Protein 6FDG (pdb70)

Solvent-accessible surface area: 27108 Å² total; per-residue (Å²): 80,0,43,0,43,12,120,8,97,6,30,10,25,15,2,6,68,36,8,10,4,9,20,6,38,4,3,19,0,0,13,37,0,9,33,35,0,11,61,41,25,59,35,41,16,23,89,4,18,177,127,22,2,1,21,25,11,24,31,3,43,2,48,26,108,97,39,1,93,30,73,26,104,0,94,0,56,0,23,3,58,131,29,49,122,77,112,13,30,8,80,1,41,0,56,18,114,168,52,67,65,0,0,34,10,21,1,42,11,34,17,12,61,67,122,99,63,137,74,13,86,12,31,164,98,15,85,79,17,33,127,20,7,42,104,3,36,47,28,11,116,110,48,86,138,34,60,5,70,103,86,104,134,42,70,59,6,40,0,39,12,131,10,95,3,28,6,24,17,3,4,64,23,11,15,5,9,16,7,39,4,3,19,0,0,15,37,0,9,40,34,1,11,69,62,37,61,37,46,25,34,95,3,23,189,132,28,7,5,21,19,14,28,29,3,39,2,48,28,103,92,48,0,84,32,51,26,122,2,101,0,42,0,16,2,75,106,24,42,104,103,72,13,19,8,80,1,41,0,56,16,101,176,52,75,63,0,0,34,10,20,0,54,15,39,17,6,66,87,126,90,53,125,67,12,80,13,28,162,96,12,77,80,16,32,120,23,7,42,140,9,36,55,50,24,116,119,45,89,134,77,54,28,175,74,0,40,0,39,11,133,8,106,6,28,12,24,15,2,6,74,32,11,9,5,9,20,8,37,5,4,21,0,0,6,34,0,14,33,34,1,12,57,45,26,59,34,43,18,23,69,4,14,178,116,21,1,3,20,26,12,28,43,3,36,0,42,26,100,96,38,0,93,32,77,25,118,1,97,0,56,0,21,3,58,108,26,44,118,102,72,14,22,9,80,1,42,0,55,18,110,176,52,71,63,0,0,32,5,25,0,55,13,41,18,11,60,74,122,96,63,140,81,11,59,13,36,170,93,10,79,76,18,46,116,22,8,43,103,3,37,48,32,10,114,116,48,99,139,35,60,5,67,106,85,106,145,41,66,59,8,43,0,40,12,132,8,95,3,30,4,24,15,3,3,65,31,9,16,5,9,20,8,38,4,2,20,0,0,16,38,0,10,40,32,0,12,68,61,37,60,37,43,24,24,69,5,20,157,115,26,4,5,23,20,12,18,25,3,48,2,53,30,110,96,48,0,83,33,51,26,132,2,101,0,56,0,25,3,54,126,28,55,112,103,105,14,28,10,80,2,42,0,60,16,104,176,52,73,57,0,0,34,10,21,0,36,14,25,17,6,62,88,118,97,50,119,76,6,74,14,29,168,91,19,87,80,17,46,93,20,7,40,116,11,36,49,68,9,114,105,50,93,137,79,65,31,181

Secondary structure (DSSP, 8-state):
-EEEEEEEE--GGGB-TTSBB-GGGHHHHHHHHHHHHHHHHT--HHHHHHTTEE--EEEEEEEESS--BSS-EEEEEEEEEEE-SS-EEEEEEEE-TTS-EEEEEEEEE--EETTT--B--HHHH-HHHHHHHHHHHHHHHTT--EE-BTTB---/-EEEEEEEE--GGGB-TTSSB-GGGHHHHHHHHHHHHHHHHT--HHHHHHTTEE--EEEEEEEESS---TT-EEEEEEEEEEE-SSEEEEEEEEE-TTS-EEEEEEEEEE-EETTT--B--HHHH-HHHHHHHHHHHHHHHTT--EE--/-EEEEEEEE--GGGB-TTSBB-GGGHHHHHHHHHHHHHHHHT--HHHHHHTTEE--EEEEEEEESS--BSS-EEEEEEEEEEE-SS-EEEEEEEE-TTS-EEEEEEEEE--EETTT--B--HHHH-HHHHHHHHHHHHHHHTT--EE-BTTB---/-EEEEEEEEPPGGGB-TTSSB-GGGHHHHHHHHHHHHHHHHT--HHHHHHTTEE--EEEEEEEESS---TT-EEEEEEEEEEE-SS-EEEEEEEE-TTS-EEEEEEEEE--EETTT--B--HHHH-HHHHHHHHHHHHHHHTT--EE--

Structure (mmCIF, N/CA/C/O backbone):
data_6FDG
#
_entry.id   6FDG
#
_cell.length_a   53.607
_cell.length_b   90.783
_cell.length_c   75.378
_cell.angle_alpha   90.00
_cell.angle_beta   92.00
_cell.angle_gamma   90.00
#
_symmetry.space_group_name_H-M   'P 1 21 1'
#
loop_
_entity.id
_entity.type
_entity.pdbx_description
1 polymer '4-hydroxybenzoyl-CoA thioesterase'
2 water water
#
loop_
_atom_site.group_PDB
_atom_site.id
_atom_site.type_symbol
_atom_site.label_atom_id
_atom_site.label_alt_id
_atom_site.label_comp_id
_atom_site.label_asym_id
_atom_site.label_entity_id
_atom_site.label_seq_id
_atom_site.pdbx_PDB_ins_code
_atom_site.Cartn_x
_atom_site.Cartn_y
_atom_site.Cartn_z
_atom_site.occupancy
_atom_site.B_iso_or_equiv
_atom_site.auth_seq_id
_atom_site.auth_comp_id
_atom_site.auth_asym_id
_atom_site.auth_atom_id
_atom_site.pdbx_PDB_model_num
ATOM 1 N N . MET A 1 1 ? -2.312 -17.854 37.805 1.00 25.64 1 MET A N 1
ATOM 2 C CA . MET A 1 1 ? -2.878 -18.185 36.509 1.00 23.24 1 MET A CA 1
ATOM 3 C C . MET A 1 1 ? -1.979 -17.674 35.371 1.00 20.95 1 MET A C 1
ATOM 4 O O . MET A 1 1 ? -1.113 -16.782 35.556 1.00 21.46 1 MET A O 1
ATOM 9 N N . ILE A 1 2 ? -2.134 -18.295 34.210 1.00 19.25 2 ILE A N 1
ATOM 10 C CA . ILE A 1 2 ? -1.613 -17.854 32.962 1.00 17.76 2 ILE A CA 1
ATOM 11 C C . ILE A 1 2 ? -2.488 -16.712 32.451 1.00 17.65 2 ILE A C 1
ATOM 12 O O . ILE A 1 2 ? -3.733 -16.930 32.331 1.00 18.38 2 ILE A O 1
ATOM 17 N N . TYR A 1 3 ? -2.000 -15.554 32.187 1.00 16.35 3 TYR A N 1
ATOM 18 C CA . TYR A 1 3 ? -2.831 -14.416 31.820 1.00 15.58 3 TYR A CA 1
ATOM 19 C C . TYR A 1 3 ? -2.232 -13.544 30.821 1.00 16.37 3 TYR A C 1
ATOM 20 O O . TYR A 1 3 ? -0.981 -13.564 30.599 1.00 18.28 3 TYR A O 1
ATOM 29 N N . SER A 1 4 ? -2.985 -12.739 30.063 1.00 16.29 4 SER A N 1
ATOM 30 C CA . SER A 1 4 ? -2.546 -11.719 29.183 1.00 16.03 4 SER A CA 1
ATOM 31 C C . SER A 1 4 ? -2.913 -10.328 29.794 1.00 16.16 4 SER A C 1
ATOM 32 O O . SER A 1 4 ? -3.816 -10.226 30.624 1.00 16.95 4 SER A O 1
ATOM 35 N N . ILE A 1 5 ? -2.188 -9.292 29.321 1.00 17.08 5 ILE A N 1
ATOM 36 C CA . ILE A 1 5 ? -2.544 -7.899 29.567 1.00 18.12 5 ILE A CA 1
ATOM 37 C C . ILE A 1 5 ? -2.718 -7.205 28.301 1.00 17.39 5 ILE A C 1
ATOM 38 O O . ILE A 1 5 ? -1.851 -7.249 27.392 1.00 17.93 5 ILE A O 1
ATOM 43 N N . THR A 1 6 ? -3.908 -6.582 28.104 1.00 16.52 6 THR A N 1
ATOM 44 C CA . THR A 1 6 ? -4.216 -5.839 26.935 1.00 16.70 6 THR A CA 1
ATOM 45 C C . THR A 1 6 ? -4.438 -4.393 27.258 1.00 18.94 6 THR A C 1
ATOM 46 O O . THR A 1 6 ? -5.290 -4.067 28.124 1.00 18.78 6 THR A O 1
ATOM 50 N N . GLU A 1 7 ? -3.828 -3.472 26.538 1.00 18.13 7 GLU A N 1
ATOM 51 C CA . GLU A 1 7 ? -4.060 -2.035 26.760 1.00 20.02 7 GLU A CA 1
ATOM 52 C C . GLU A 1 7 ? -5.138 -1.580 25.771 1.00 17.67 7 GLU A C 1
ATOM 53 O O . GLU A 1 7 ? -5.080 -1.876 24.570 1.00 20.11 7 GLU A O 1
ATOM 59 N N . ILE A 1 8 ? -6.093 -0.813 26.289 1.00 16.59 8 ILE A N 1
ATOM 60 C CA . ILE A 1 8 ? -7.163 -0.232 25.524 1.00 17.81 8 ILE A CA 1
ATOM 61 C C . ILE A 1 8 ? -7.247 1.262 25.851 1.00 18.25 8 ILE A C 1
ATOM 62 O O . ILE A 1 8 ? -7.246 1.636 27.018 1.00 20.14 8 ILE A O 1
ATOM 67 N N . GLU A 1 9 ? -7.350 2.081 24.839 1.00 17.47 9 GLU A N 1
ATOM 68 C CA . GLU A 1 9 ? -7.547 3.526 25.069 1.00 18.15 9 GLU A CA 1
ATOM 69 C C . GLU A 1 9 ? -9.011 3.830 24.803 1.00 19.06 9 GLU A C 1
ATOM 70 O O . GLU A 1 9 ? -9.512 3.577 23.708 1.00 18.80 9 GLU A O 1
ATOM 76 N N . ALA A 1 10 ? -9.705 4.367 25.798 1.00 16.62 10 ALA A N 1
ATOM 77 C CA . ALA A 1 10 ? -11.091 4.694 25.673 1.00 17.40 10 ALA A CA 1
ATOM 78 C C . ALA A 1 10 ? -11.332 5.657 24.548 1.00 17.09 10 ALA A C 1
ATOM 79 O O . ALA A 1 10 ? -10.484 6.565 24.257 1.00 19.95 10 ALA A O 1
ATOM 81 N N . ARG A 1 11 ? -12.469 5.583 23.885 1.00 16.04 11 ARG A N 1
ATOM 82 C CA . ARG A 1 11 ? -12.854 6.474 22.799 1.00 16.04 11 ARG A CA 1
ATOM 83 C C . ARG A 1 11 ? -13.972 7.381 23.261 1.00 15.98 11 ARG A C 1
ATOM 84 O O . ARG A 1 11 ? -14.814 7.003 24.039 1.00 16.45 11 ARG A O 1
ATOM 92 N N . TYR A 1 12 ? -14.004 8.599 22.697 1.00 16.34 12 TYR A N 1
ATOM 93 C CA . TYR A 1 12 ? -15.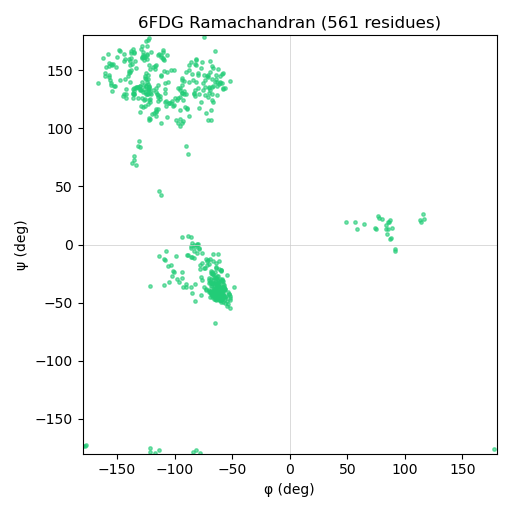101 9.512 22.998 1.00 17.59 12 TYR A CA 1
ATOM 94 C C . TYR A 1 12 ? -16.448 8.935 22.684 1.00 16.08 12 TYR A C 1
ATOM 95 O O . TYR A 1 12 ? -17.415 9.060 23.412 1.00 17.68 12 TYR A O 1
ATOM 104 N N . ALA A 1 13 ? -16.513 8.167 21.611 1.00 17.03 13 ALA A N 1
ATOM 105 C CA . ALA A 1 13 ? -17.781 7.519 21.191 1.00 16.61 13 ALA A CA 1
ATOM 106 C C . ALA A 1 13 ? -18.259 6.518 22.211 1.00 15.66 13 ALA A C 1
ATOM 107 O O . ALA A 1 13 ? -19.445 6.201 22.211 1.00 17.05 13 ALA A O 1
ATOM 109 N N . GLU A 1 14 ? -17.411 6.013 23.089 1.00 15.13 14 GLU A N 1
ATOM 110 C CA . GLU A 1 14 ? -17.808 5.042 24.111 1.00 15.76 14 GLU A CA 1
ATOM 111 C C . GLU A 1 14 ? -18.380 5.677 25.378 1.00 15.80 14 GLU A C 1
ATOM 112 O O . GLU A 1 14 ? -18.768 4.897 26.290 1.00 16.56 14 GLU A O 1
ATOM 118 N N . THR A 1 15 ? -18.473 7.014 25.406 1.00 16.22 15 THR A N 1
ATOM 119 C CA . THR A 1 15 ? -19.049 7.707 26.590 1.00 16.92 15 THR A CA 1
ATOM 120 C C . THR A 1 15 ? -20.520 7.811 26.535 1.00 20.04 15 THR A C 1
ATOM 121 O O . THR A 1 15 ? -21.112 7.718 25.438 1.00 19.39 15 THR A O 1
ATOM 125 N N . ASP A 1 16 ? -21.153 7.967 27.661 1.00 19.42 16 ASP A N 1
ATOM 126 C CA . ASP A 1 16 ? -22.527 8.347 27.730 1.00 20.64 16 ASP A CA 1
ATOM 127 C C . ASP A 1 16 ? -22.620 9.742 28.347 1.00 22.49 16 ASP A C 1
ATOM 128 O O . ASP A 1 16 ? -21.647 10.400 28.640 1.00 23.86 16 ASP A O 1
ATOM 133 N N . LYS A 1 17 ? -23.899 10.142 28.504 1.00 23.86 17 LYS A N 1
ATOM 134 C CA . LYS A 1 17 ? -24.133 11.540 28.958 1.00 23.46 17 LYS A CA 1
ATOM 135 C C . LYS A 1 17 ? -23.647 11.707 30.454 1.00 28.04 17 LYS A C 1
ATOM 136 O O . LYS A 1 17 ? -23.454 12.925 30.728 1.00 31.77 17 LYS A O 1
ATOM 142 N N . MET A 1 18 ? -23.545 10.639 31.291 1.00 28.19 18 MET A N 1
ATOM 143 C CA . MET A 1 18 ? -22.775 10.779 32.619 1.00 32.34 18 MET A CA 1
ATOM 144 C C . MET A 1 18 ? -21.200 11.126 32.440 1.00 36.72 18 MET A C 1
ATOM 145 O O . MET A 1 18 ? -20.468 11.456 33.456 1.00 34.08 18 MET A O 1
ATOM 150 N N . GLY A 1 19 ? -20.573 11.121 31.243 1.00 27.35 19 GLY A N 1
ATOM 151 C CA . GLY A 1 19 ? -19.170 11.261 30.985 1.00 26.90 19 GLY A CA 1
ATOM 152 C C . GLY A 1 19 ? -18.300 10.075 31.312 1.00 24.40 19 GLY A C 1
ATOM 153 O O . GLY A 1 19 ? -17.030 10.063 31.205 1.00 27.36 19 GLY A O 1
ATOM 154 N N . VAL A 1 20 ? -18.969 8.938 31.526 1.00 20.58 20 VAL A N 1
ATOM 155 C CA . VAL A 1 20 ? -18.280 7.692 31.854 1.00 19.39 20 VAL A CA 1
ATOM 156 C C . VAL A 1 20 ? -18.439 6.753 30.585 1.00 18.46 20 VAL A C 1
ATOM 157 O O . VAL A 1 20 ? -19.264 7.004 29.749 1.00 18.80 20 VAL A O 1
ATOM 161 N N . ILE A 1 21 ? -17.644 5.738 30.589 1.00 16.67 21 ILE A N 1
ATOM 162 C CA . ILE A 1 21 ? -17.773 4.667 29.600 1.00 16.98 21 ILE A CA 1
ATOM 163 C C . ILE A 1 21 ? -19.089 3.949 29.842 1.00 15.80 21 ILE A C 1
ATOM 164 O O . ILE A 1 21 ? -19.346 3.443 30.885 1.00 16.07 21 ILE A O 1
ATOM 169 N N . TYR A 1 22 ? -19.956 3.920 28.782 1.00 15.31 22 TYR A N 1
ATOM 170 C CA . TYR A 1 22 ? -21.278 3.274 28.873 1.00 14.75 22 TYR A CA 1
ATOM 171 C C . TYR A 1 22 ? -21.117 1.839 29.285 1.00 15.17 22 TYR A C 1
ATOM 172 O O . TYR A 1 22 ? -20.274 1.113 28.705 1.00 14.97 22 TYR A O 1
ATOM 181 N N . HIS A 1 23 ? -21.914 1.344 30.221 1.00 14.45 23 HIS A N 1
ATOM 182 C CA . HIS A 1 23 ? -21.725 0.056 30.813 1.00 15.68 23 HIS A CA 1
ATOM 183 C C . HIS A 1 23 ? -21.845 -1.055 29.749 1.00 15.36 23 HIS A C 1
ATOM 184 O O . HIS A 1 23 ? -21.208 -2.102 29.866 1.00 16.28 23 HIS A O 1
ATOM 191 N N . GLY A 1 24 ? -22.656 -0.840 28.720 1.00 14.54 24 GLY A N 1
ATOM 192 C CA . GLY A 1 24 ? -22.793 -1.842 27.644 1.00 15.24 24 GLY A CA 1
ATOM 193 C C . GLY A 1 24 ? -21.599 -1.985 26.796 1.00 16.67 24 GLY A C 1
ATOM 194 O O . GLY A 1 24 ? -21.571 -2.988 26.024 1.00 18.28 24 GLY A O 1
ATOM 195 N N . ASN A 1 25 ? -20.610 -1.135 26.821 1.00 14.22 25 ASN A N 1
ATOM 196 C CA . ASN A 1 25 ? -19.413 -1.199 25.966 1.00 14.79 25 ASN A CA 1
ATOM 197 C C . ASN A 1 25 ? -18.369 -2.081 26.545 1.00 15.69 25 ASN A C 1
ATOM 198 O O . ASN A 1 25 ? -17.408 -2.466 25.828 1.00 17.10 25 ASN A O 1
ATOM 203 N N . TYR A 1 26 ? -18.500 -2.512 27.784 1.00 14.79 26 TYR A N 1
ATOM 204 C CA . TYR A 1 26 ? -17.435 -3.303 28.382 1.00 15.85 26 TYR A CA 1
ATOM 205 C C . TYR A 1 26 ? -17.351 -4.672 27.757 1.00 15.03 26 TYR A C 1
ATOM 206 O O . TYR A 1 26 ? -16.257 -5.226 27.684 1.00 16.49 26 TYR A O 1
ATOM 215 N N . ALA A 1 27 ? -18.452 -5.240 27.252 1.00 14.84 27 ALA A N 1
ATOM 216 C CA . ALA A 1 27 ? -18.351 -6.504 26.536 1.00 15.50 27 ALA A CA 1
ATOM 217 C C . ALA A 1 27 ? -17.410 -6.406 25.359 1.00 15.50 27 ALA A C 1
ATOM 218 O O . ALA A 1 27 ? -16.671 -7.390 25.098 1.00 15.08 27 ALA A O 1
ATOM 220 N N . THR A 1 28 ? -17.383 -5.278 24.653 1.00 14.93 28 THR A N 1
ATOM 221 C CA . THR A 1 28 ? -16.465 -5.102 23.543 1.00 14.70 28 THR A CA 1
ATOM 222 C C . THR A 1 28 ? -15.031 -5.110 24.019 1.00 14.70 28 THR A C 1
ATOM 223 O O . THR A 1 28 ? -14.149 -5.704 23.361 1.00 15.89 28 THR A O 1
ATOM 227 N N . TRP A 1 29 ? -14.769 -4.486 25.154 1.00 14.50 29 TRP A N 1
ATOM 228 C CA . TRP A 1 29 ? -13.409 -4.497 25.686 1.00 15.17 29 TRP A CA 1
ATOM 229 C C . TRP A 1 29 ? -13.007 -5.883 26.150 1.00 14.55 29 TRP A C 1
ATOM 230 O O . TRP A 1 29 ? -11.855 -6.284 25.883 1.00 15.51 29 TRP A O 1
ATOM 241 N N . PHE A 1 30 ? -13.928 -6.667 26.714 1.00 14.12 30 PHE A N 1
ATOM 242 C CA . PHE A 1 30 ? -13.611 -8.078 27.060 1.00 15.23 30 PHE A CA 1
ATOM 243 C C . PHE A 1 30 ? -13.308 -8.821 25.782 1.00 15.17 30 PHE A C 1
ATOM 244 O O . PHE A 1 30 ? -12.398 -9.684 25.805 1.00 15.38 30 PHE A O 1
ATOM 252 N N . GLU A 1 31 ? -14.025 -8.581 24.669 1.00 13.69 31 GLU A N 1
ATOM 253 C CA A GLU A 1 31 ? -13.731 -9.251 23.402 0.45 14.12 31 GLU A CA 1
ATOM 254 C CA B GLU A 1 31 ? -13.714 -9.252 23.406 0.55 14.39 31 GLU A CA 1
ATOM 255 C C . GLU A 1 31 ? -12.335 -8.924 22.923 1.00 14.78 31 GLU A C 1
ATOM 256 O O . GLU A 1 31 ? -11.582 -9.838 22.504 1.00 15.56 31 GLU A O 1
ATOM 267 N N . VAL A 1 32 ? -11.969 -7.643 22.914 1.00 14.47 32 VAL A N 1
ATOM 268 C CA . VAL A 1 32 ? -10.644 -7.243 22.489 1.00 14.45 32 VAL A CA 1
ATOM 269 C C . VAL A 1 32 ? -9.590 -7.972 23.337 1.00 14.71 32 VAL A C 1
ATOM 270 O O . VAL A 1 32 ? -8.607 -8.513 22.814 1.00 15.79 32 VAL A O 1
ATOM 274 N N . ALA A 1 33 ? -9.770 -8.023 24.606 1.00 14.76 33 ALA A N 1
ATOM 275 C CA . ALA A 1 33 ? -8.846 -8.696 25.522 1.00 16.06 33 ALA A CA 1
ATOM 276 C C . ALA A 1 33 ? -8.771 -10.161 25.307 1.00 14.84 33 ALA A C 1
ATOM 277 O O . ALA A 1 33 ? -7.648 -10.733 25.271 1.00 16.38 33 ALA A O 1
ATOM 279 N N . ARG A 1 34 ? -9.913 -10.805 25.146 1.00 15.71 34 ARG A N 1
ATOM 280 C CA . ARG A 1 34 ? -9.948 -12.227 24.947 1.00 15.48 34 ARG A CA 1
ATOM 281 C C . ARG A 1 34 ? -9.265 -12.640 23.606 1.00 14.99 34 ARG A C 1
ATOM 282 O O . ARG A 1 34 ? -8.491 -13.598 23.558 1.00 15.83 34 ARG A O 1
ATOM 290 N N . LEU A 1 35 ? -9.479 -11.857 22.566 1.00 15.29 35 LEU A N 1
ATOM 291 C CA . LEU A 1 35 ? -8.853 -12.133 21.270 1.00 16.21 35 LEU A CA 1
ATOM 292 C C . LEU A 1 35 ? -7.339 -11.877 21.410 1.00 16.55 35 LEU A C 1
ATOM 293 O O . LEU A 1 35 ? -6.567 -12.586 20.664 1.00 18.71 35 LEU A O 1
ATOM 298 N N . ASP A 1 36 ? -6.910 -10.930 22.237 1.00 16.36 36 ASP A N 1
ATOM 299 C CA . ASP A 1 36 ? -5.477 -10.694 22.443 1.00 17.01 36 ASP A CA 1
ATOM 300 C C . ASP A 1 36 ? -4.926 -11.881 23.193 1.00 16.32 36 ASP A C 1
ATOM 301 O O . ASP A 1 36 ? -3.781 -12.345 22.910 1.00 18.23 36 ASP A O 1
ATOM 306 N N . TYR A 1 37 ? -5.588 -12.456 24.203 1.00 16.05 37 TYR A N 1
ATOM 307 C CA . TYR A 1 37 ? -5.165 -13.666 24.931 1.00 16.07 37 TYR A CA 1
ATOM 308 C C . TYR A 1 37 ? -4.934 -14.762 23.899 1.00 16.65 37 TYR A C 1
ATOM 309 O O . TYR A 1 37 ? -3.898 -15.459 23.899 1.00 18.02 37 TYR A O 1
ATOM 318 N N . ILE A 1 38 ? -5.913 -15.030 23.048 1.00 16.59 38 ILE A N 1
ATOM 319 C CA . ILE A 1 38 ? -5.801 -16.122 22.109 1.00 17.25 38 ILE A CA 1
ATOM 320 C C . ILE A 1 38 ? -4.601 -15.864 21.196 1.00 18.20 38 ILE A C 1
ATOM 321 O O . ILE A 1 38 ? -3.883 -16.895 20.874 1.00 19.01 38 ILE A O 1
ATOM 326 N N A SER A 1 39 ? -4.450 -14.702 20.681 0.68 17.49 39 SER A N 1
ATOM 327 N N B SER A 1 39 ? -4.491 -14.647 20.667 0.32 18.22 39 SER A N 1
ATOM 328 C CA A SER A 1 39 ? -3.272 -14.453 19.839 0.68 18.49 39 SER A CA 1
ATOM 329 C CA B SER A 1 39 ? -3.353 -14.229 19.820 0.32 18.82 39 SER A CA 1
ATOM 330 C C A SER A 1 39 ? -1.966 -14.730 20.558 0.68 19.95 39 SER A C 1
ATOM 331 C C B SER A 1 39 ? -1.987 -14.493 20.434 0.32 19.03 39 SER A C 1
ATOM 332 O O A SER A 1 39 ? -0.995 -15.369 20.105 0.68 19.01 39 SER A O 1
ATOM 333 O O B SER A 1 39 ? -1.063 -14.906 19.679 0.32 17.53 39 SER A O 1
ATOM 338 N N . LYS A 1 40 ? -1.848 -14.233 21.760 1.00 18.34 40 LYS A N 1
ATOM 339 C CA . LYS A 1 40 ? -0.614 -14.432 22.559 1.00 17.73 40 LYS A CA 1
ATOM 340 C C . LYS A 1 40 ? -0.386 -15.838 22.857 1.00 20.38 40 LYS A C 1
ATOM 341 O O . LYS A 1 40 ? 0.824 -16.283 22.993 1.00 23.21 40 LYS A O 1
ATOM 347 N N . LEU A 1 41 ? -1.349 -16.701 22.981 1.00 19.52 41 LEU A N 1
ATOM 348 C CA . LEU A 1 41 ? -1.195 -18.100 23.250 1.00 20.39 41 LEU A CA 1
ATOM 349 C C . LEU A 1 41 ? -0.742 -18.766 21.956 1.00 21.05 41 LEU A C 1
ATOM 350 O O . LEU A 1 41 ? -0.203 -19.882 22.115 1.00 26.20 41 LEU A O 1
ATOM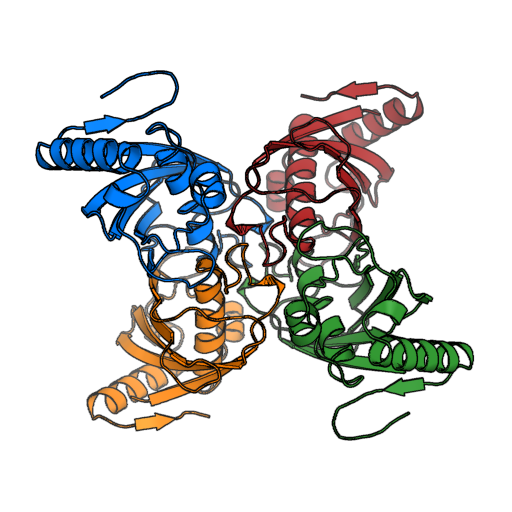 355 N N . GLY A 1 42 ? -0.855 -18.156 20.803 1.00 20.80 42 GLY A N 1
ATOM 356 C CA . GLY A 1 42 ? -0.354 -18.643 19.510 1.00 21.82 42 GLY A CA 1
ATOM 357 C C . GLY A 1 42 ? -1.427 -18.905 18.524 1.00 23.33 42 GLY A C 1
ATOM 358 O O . GLY A 1 42 ? -1.121 -19.594 17.506 1.00 27.64 42 GLY A O 1
ATOM 359 N N . PHE A 1 43 ? -2.622 -18.350 18.600 1.00 22.49 43 PHE A N 1
ATOM 360 C CA . PHE A 1 43 ? -3.724 -18.761 17.705 1.00 21.27 43 PHE A CA 1
ATOM 361 C C . PHE A 1 43 ? -4.477 -17.587 17.139 1.00 23.04 43 PHE A C 1
ATOM 362 O O . PHE A 1 43 ? -4.399 -16.462 17.584 1.00 27.88 43 PHE A O 1
ATOM 370 N N . SER A 1 44 ? -5.278 -17.768 16.133 1.00 26.66 44 SER A N 1
ATOM 371 C CA . SER A 1 44 ? -5.957 -16.703 15.474 1.00 32.37 44 SER A CA 1
ATOM 372 C C . SER A 1 44 ? -7.412 -17.068 15.410 1.00 25.96 44 SER A C 1
ATOM 373 O O . SER A 1 44 ? -7.803 -18.052 14.763 1.00 26.48 44 SER A O 1
ATOM 376 N N . TYR A 1 45 ? -8.274 -16.253 16.019 1.00 24.96 45 TYR A N 1
ATOM 377 C CA . TYR A 1 45 ? -9.655 -16.464 15.866 1.00 24.81 45 TYR A CA 1
ATOM 378 C C . TYR A 1 45 ? -10.144 -16.329 14.417 1.00 21.96 45 TYR A C 1
ATOM 379 O O . TYR A 1 45 ? -10.996 -17.058 13.927 1.00 21.99 45 TYR A O 1
ATOM 388 N N . ALA A 1 46 ? -9.541 -15.395 13.643 1.00 23.11 46 ALA A N 1
ATOM 389 C CA . ALA A 1 46 ? -9.977 -15.311 12.230 1.00 24.09 46 ALA A CA 1
ATOM 390 C C . ALA A 1 46 ? -9.678 -16.645 11.485 1.00 23.85 46 ALA A C 1
ATOM 391 O O . ALA A 1 46 ? -10.442 -17.017 10.598 1.00 24.88 46 ALA A O 1
ATOM 393 N N . ASP A 1 47 ? -8.595 -17.328 11.859 1.00 23.37 47 ASP A N 1
ATOM 394 C CA . ASP A 1 47 ? -8.310 -18.676 11.270 1.00 25.01 47 ASP A CA 1
ATOM 395 C C . ASP A 1 47 ? -9.306 -19.721 11.678 1.00 26.50 47 ASP A C 1
ATOM 396 O O . ASP A 1 47 ? -9.729 -20.518 10.832 1.00 28.01 47 ASP A O 1
ATOM 401 N N . MET A 1 48 ? -9.878 -19.684 12.880 1.00 25.15 48 MET A N 1
ATOM 402 C CA . MET A 1 48 ? -10.965 -20.536 13.262 1.00 21.30 48 MET A CA 1
ATOM 403 C C . MET A 1 48 ? -12.194 -20.286 12.407 1.00 22.36 48 MET A C 1
ATOM 404 O O . MET A 1 48 ? -12.886 -21.207 11.882 1.00 22.44 48 MET A O 1
ATOM 409 N N . GLU A 1 49 ? -12.525 -19.008 12.127 1.00 21.86 49 GLU A N 1
ATOM 410 C CA . GLU A 1 49 ? -13.696 -18.670 11.338 1.00 21.98 49 GLU A CA 1
ATOM 411 C C . GLU A 1 49 ? -13.523 -19.109 9.860 1.00 22.38 49 GLU A C 1
ATOM 412 O O . GLU A 1 49 ? -14.497 -19.482 9.236 1.00 25.69 49 GLU A O 1
ATOM 418 N N . LYS A 1 50 ? -12.277 -19.119 9.416 1.00 25.00 50 LYS A N 1
ATOM 419 C CA . LYS A 1 50 ? -12.006 -19.581 8.026 1.00 27.97 50 LYS A CA 1
ATOM 420 C C . LYS A 1 50 ? -12.344 -21.016 7.866 1.00 30.54 50 LYS A C 1
ATOM 421 O O . LYS A 1 50 ? -12.653 -21.445 6.752 1.00 30.79 50 LYS A O 1
ATOM 427 N N . GLN A 1 51 ? -12.354 -21.811 8.930 1.00 28.01 51 GLN A N 1
ATOM 428 C CA . GLN A 1 51 ? -12.766 -23.226 8.917 1.00 26.92 51 GLN A CA 1
ATOM 429 C C . GLN A 1 51 ? -14.275 -23.415 9.084 1.00 28.41 51 GLN A C 1
ATOM 430 O O . GLN A 1 51 ? -14.758 -24.520 9.252 1.00 28.91 51 GLN A O 1
ATOM 436 N N . GLY A 1 52 ? -15.085 -22.347 9.098 1.00 23.80 52 GLY A N 1
ATOM 437 C CA . GLY A 1 52 ? -16.477 -22.468 9.278 1.00 24.78 52 GLY A CA 1
ATOM 438 C C . GLY A 1 52 ? -16.990 -22.714 10.704 1.00 21.52 52 GLY A C 1
ATOM 439 O O . GLY A 1 52 ? -18.034 -23.177 10.899 1.00 23.16 52 GLY A O 1
ATOM 440 N N . ILE A 1 53 ? -16.136 -22.308 11.664 1.00 22.35 53 ILE A N 1
ATOM 441 C CA . ILE A 1 53 ? -16.475 -22.446 13.085 1.00 21.60 53 ILE A CA 1
ATOM 442 C C . ILE A 1 53 ? -16.508 -21.037 13.705 1.00 20.86 53 ILE A C 1
ATOM 443 O O . ILE A 1 53 ? -15.660 -20.280 13.425 1.00 22.60 53 ILE A O 1
ATOM 448 N N A ILE A 1 54 ? -17.566 -20.790 14.480 0.50 19.14 54 ILE A N 1
ATOM 449 N N B ILE A 1 54 ? -17.453 -20.849 14.596 0.50 19.62 54 ILE A N 1
ATOM 450 C CA A ILE A 1 54 ? -17.701 -19.498 15.232 0.50 19.94 54 ILE A CA 1
ATOM 451 C CA B ILE A 1 54 ? -17.577 -19.543 15.251 0.50 20.33 54 ILE A CA 1
ATOM 452 C C A ILE A 1 54 ? -17.748 -19.847 16.684 0.50 18.44 54 ILE A C 1
ATOM 453 C C B ILE A 1 54 ? -17.597 -19.877 16.730 0.50 18.48 54 ILE A C 1
ATOM 454 O O A ILE A 1 54 ? -18.297 -20.848 17.104 0.50 16.90 54 ILE A O 1
ATOM 455 O O B ILE A 1 54 ? -17.800 -20.956 17.249 0.50 16.85 54 ILE A O 1
ATOM 464 N N . SER A 1 55 ? -17.329 -18.814 17.495 1.00 19.31 55 SER A N 1
ATOM 465 C CA . SER A 1 55 ? -17.308 -18.911 18.941 1.00 21.47 55 SER A CA 1
ATOM 466 C C . SER A 1 55 ? -18.131 -17.769 19.619 1.00 21.61 55 SER A C 1
ATOM 467 O O . SER A 1 55 ? -17.483 -16.736 19.959 1.00 23.40 55 SER A O 1
ATOM 470 N N . PRO A 1 56 ? -19.360 -18.006 19.823 1.00 19.61 56 PRO A N 1
ATOM 471 C CA . PRO A 1 56 ? -20.144 -16.974 20.507 1.00 21.81 56 PRO A CA 1
ATOM 472 C C . PRO A 1 56 ? -20.114 -17.060 21.981 1.00 19.43 56 PRO A C 1
ATOM 473 O O . PRO A 1 56 ? -19.922 -18.111 22.617 1.00 18.40 56 PRO A O 1
ATOM 477 N N . VAL A 1 57 ? -20.334 -15.879 22.571 1.00 19.79 57 VAL A N 1
ATOM 478 C CA . VAL A 1 57 ? -20.595 -15.758 24.076 1.00 17.99 57 VAL A CA 1
ATOM 479 C C . VAL A 1 57 ? -21.894 -16.290 24.450 1.00 17.37 57 VAL A C 1
ATOM 480 O O . VAL A 1 57 ? -22.912 -15.832 23.859 1.00 20.52 57 VAL A O 1
ATOM 484 N N . THR A 1 58 ? -22.012 -17.139 25.435 1.00 16.80 58 THR A N 1
ATOM 485 C CA . THR A 1 58 ? -23.191 -17.697 25.970 1.00 17.66 58 THR A CA 1
ATOM 486 C C . THR A 1 58 ? -23.564 -17.206 27.346 1.00 17.68 58 THR A C 1
ATOM 487 O O . THR A 1 58 ? -24.720 -17.380 27.799 1.00 17.15 58 THR A O 1
ATOM 491 N N . ASP A 1 59 ? -22.640 -16.509 28.041 1.00 15.97 59 ASP A N 1
ATOM 492 C CA . ASP A 1 59 ? -22.938 -15.924 29.361 1.00 15.02 59 ASP A CA 1
ATOM 493 C C . ASP A 1 59 ? -22.015 -14.798 29.534 1.00 15.46 59 ASP A C 1
ATOM 494 O O . ASP A 1 59 ? -20.782 -14.903 29.253 1.00 16.41 59 ASP A O 1
ATOM 499 N N . LEU A 1 60 ? -22.464 -13.665 30.033 1.00 14.89 60 LEU A N 1
ATOM 500 C CA . LEU A 1 60 ? -21.694 -12.429 30.239 1.00 14.90 60 LEU A CA 1
ATOM 501 C C . LEU A 1 60 ? -21.925 -11.973 31.673 1.00 15.55 60 LEU A C 1
ATOM 502 O O . LEU A 1 60 ? -23.138 -11.873 32.077 1.00 16.09 60 LEU A O 1
ATOM 507 N N . ASN A 1 61 ? -20.891 -11.620 32.427 1.00 15.55 61 ASN A N 1
ATOM 508 C CA . ASN A 1 61 ? -21.017 -10.989 33.737 1.00 14.10 61 ASN A CA 1
ATOM 509 C C . ASN A 1 61 ? -20.051 -9.888 33.799 1.00 15.56 61 ASN A C 1
ATOM 510 O O . ASN A 1 61 ? -18.895 -9.998 33.417 1.00 16.26 61 ASN A O 1
ATOM 515 N N . VAL A 1 62 ? -20.495 -8.704 34.281 1.00 14.95 62 VAL A N 1
ATOM 516 C CA . VAL A 1 62 ? -19.619 -7.539 34.483 1.00 15.16 62 VAL A CA 1
ATOM 517 C C . VAL A 1 62 ? -19.942 -6.941 35.852 1.00 17.25 62 VAL A C 1
ATOM 518 O O . VAL A 1 62 ? -21.131 -6.719 36.150 1.00 17.70 62 VAL A O 1
ATOM 522 N N A ASN A 1 63 ? -18.953 -6.751 36.713 0.50 15.71 63 ASN A N 1
ATOM 523 N N B ASN A 1 63 ? -18.914 -6.734 36.700 0.50 17.42 63 ASN A N 1
ATOM 524 C CA A ASN A 1 63 ? -19.170 -6.068 37.993 0.50 15.18 63 ASN A CA 1
ATOM 525 C CA B ASN A 1 63 ? -18.995 -6.219 38.113 0.50 17.70 63 ASN A CA 1
ATOM 526 C C A ASN A 1 63 ? -18.346 -4.864 38.038 0.50 15.58 63 ASN A C 1
ATOM 527 C C B ASN A 1 63 ? -18.286 -4.832 38.024 0.50 17.10 63 ASN A C 1
ATOM 528 O O A ASN A 1 63 ? -17.094 -4.961 37.986 0.50 15.94 63 ASN A O 1
ATOM 529 O O B ASN A 1 63 ? -17.053 -4.711 37.734 0.50 16.30 63 ASN A O 1
ATOM 538 N N . TYR A 1 64 ? -19.022 -3.734 38.142 1.00 17.61 64 TYR A N 1
ATOM 539 C CA . TYR A 1 64 ? -18.431 -2.417 37.959 1.00 17.25 64 TYR A CA 1
ATOM 540 C C . TYR A 1 64 ? -18.012 -1.870 39.379 1.00 19.45 64 TYR A C 1
ATOM 541 O O . TYR A 1 64 ? -18.885 -1.523 40.155 1.00 24.06 64 TYR A O 1
ATOM 550 N N . LYS A 1 65 ? -16.746 -1.757 39.645 1.00 20.34 65 LYS A N 1
ATOM 551 C CA . LYS A 1 65 ? -16.286 -1.252 40.970 1.00 20.14 65 LYS A CA 1
ATOM 552 C C . LYS A 1 65 ? -16.088 0.162 40.937 1.00 20.66 65 LYS A C 1
ATOM 553 O O . LYS A 1 65 ? -16.342 0.815 42.031 1.00 25.09 65 LYS A O 1
ATOM 559 N N . LYS A 1 66 ? -15.611 0.773 39.891 1.00 19.91 66 LYS A N 1
ATOM 560 C CA . LYS A 1 66 ? -15.359 2.190 39.730 1.00 22.30 66 LYS A CA 1
ATOM 561 C C . LYS A 1 66 ? -15.793 2.589 38.367 1.00 23.99 66 LYS A C 1
ATOM 562 O O . LYS A 1 66 ? -15.468 1.880 37.383 1.00 24.74 66 LYS A O 1
ATOM 568 N N . SER A 1 67 ? -16.405 3.733 38.173 1.00 24.01 67 SER A N 1
ATOM 569 C CA . SER A 1 67 ? -16.590 4.321 36.855 1.00 23.50 67 SER A CA 1
ATOM 570 C C . SER A 1 67 ? -15.306 4.570 36.119 1.00 24.17 67 SER A C 1
ATOM 571 O O . SER A 1 67 ? -14.214 4.879 36.793 1.00 26.36 67 SER A O 1
ATOM 574 N N . ILE A 1 68 ? -15.240 4.465 34.824 1.00 22.47 68 ILE A N 1
ATOM 575 C CA . ILE A 1 68 ? -14.114 4.847 33.974 1.00 21.38 68 ILE A CA 1
ATOM 576 C C . ILE A 1 68 ? -14.514 6.118 33.251 1.00 24.34 68 ILE A C 1
ATOM 577 O O . ILE A 1 68 ? -15.515 6.152 32.464 1.00 19.90 68 ILE A O 1
ATOM 582 N N . PHE A 1 69 ? -13.854 7.255 33.657 1.00 27.06 69 PHE A N 1
ATOM 583 C CA . PHE A 1 69 ? -14.131 8.558 33.042 1.00 26.34 69 PHE A CA 1
ATOM 584 C C . PHE A 1 69 ? -13.209 8.726 31.878 1.00 26.90 69 PHE A C 1
ATOM 585 O O . PHE A 1 69 ? -12.007 8.492 31.932 1.00 26.01 69 PHE A O 1
ATOM 593 N N . TYR A 1 70 ? -13.746 9.076 30.719 1.00 31.14 70 TYR A N 1
ATOM 594 C CA . TYR A 1 70 ? -13.000 9.357 29.535 1.00 25.28 70 TYR A CA 1
ATOM 595 C C . TYR A 1 70 ? -12.200 10.818 29.712 1.00 24.16 70 TYR A C 1
ATOM 596 O O . TYR A 1 70 ? -12.780 11.711 30.318 1.00 31.04 70 TYR A O 1
ATOM 605 N N . PRO A 1 71 ? -11.044 10.935 29.165 1.00 23.18 71 PRO A N 1
ATOM 606 C CA . PRO A 1 71 ? -10.182 9.997 28.515 1.00 23.27 71 PRO A CA 1
ATOM 607 C C . PRO A 1 71 ? -9.571 8.958 29.533 1.00 25.03 71 PRO A C 1
ATOM 608 O O . PRO A 1 71 ? -9.424 9.271 30.755 1.00 25.82 71 PRO A O 1
ATOM 612 N N . GLU A 1 72 ? -9.128 7.795 29.073 1.00 20.79 72 GLU A N 1
ATOM 613 C CA . GLU A 1 72 ? -8.438 6.836 29.948 1.00 21.49 72 GLU A CA 1
ATOM 614 C C . GLU A 1 72 ? -7.770 5.785 29.168 1.00 21.65 72 GLU A C 1
ATOM 615 O O . GLU A 1 72 ? -8.401 5.184 28.242 1.00 20.65 72 GLU A O 1
ATOM 621 N N . LYS A 1 73 ? -6.555 5.383 29.537 1.00 21.13 73 LYS A N 1
ATOM 622 C CA . LYS A 1 73 ? -5.872 4.183 29.044 1.00 19.24 73 LYS A CA 1
ATOM 623 C C . LYS A 1 73 ? -6.000 3.144 30.098 1.00 20.57 73 LYS A C 1
ATOM 624 O O . LYS A 1 73 ? -5.674 3.333 31.320 1.00 22.57 73 LYS A O 1
ATOM 630 N N . VAL A 1 74 ? -6.629 2.024 29.819 1.00 18.42 74 VAL A N 1
ATOM 631 C CA . VAL A 1 74 ? -6.827 0.934 30.770 1.00 18.86 74 VAL A CA 1
ATOM 632 C C . VAL A 1 74 ? -6.036 -0.317 30.419 1.00 16.87 74 VAL A C 1
ATOM 633 O O . VAL A 1 74 ? -5.591 -0.467 29.253 1.00 18.85 74 VAL A O 1
ATOM 637 N N . LYS A 1 75 ? -5.853 -1.208 31.399 1.00 17.12 75 LYS A N 1
ATOM 638 C CA . LYS A 1 75 ? -5.213 -2.476 31.150 1.00 17.79 75 LYS A CA 1
ATOM 639 C C . LYS A 1 75 ? -6.163 -3.538 31.570 1.00 19.54 75 LYS A C 1
ATOM 640 O O . LYS A 1 75 ? -6.799 -3.501 32.616 1.00 18.99 75 LYS A O 1
ATOM 646 N N . VAL A 1 76 ? -6.386 -4.514 30.670 1.00 17.41 76 VAL A N 1
ATOM 647 C CA . VAL A 1 76 ? -7.310 -5.633 30.877 1.00 17.14 76 VAL A CA 1
ATOM 648 C C . VAL A 1 76 ? -6.522 -6.908 31.094 1.00 16.41 76 VAL A C 1
ATOM 649 O O . VAL A 1 76 ? -5.750 -7.245 30.196 1.00 17.79 76 VAL A O 1
ATOM 653 N N . LYS A 1 77 ? -6.652 -7.546 32.209 1.00 16.54 77 LYS A N 1
ATOM 654 C CA . LYS A 1 77 ? -6.010 -8.822 32.568 1.00 16.45 77 LYS A CA 1
ATOM 655 C C . LYS A 1 77 ? -7.036 -9.896 32.239 1.00 16.80 77 LYS A C 1
ATOM 656 O O . LYS A 1 77 ? -8.157 -9.846 32.758 1.00 17.59 77 LYS A O 1
ATOM 662 N N . THR A 1 78 ? -6.664 -10.906 31.445 1.00 15.94 78 THR A N 1
ATOM 663 C CA . THR A 1 78 ? -7.508 -12.015 30.983 1.00 16.85 78 THR A CA 1
ATOM 664 C C . THR A 1 78 ? -6.941 -13.328 31.306 1.00 16.26 78 THR A C 1
ATOM 665 O O . THR A 1 78 ? -5.729 -13.503 31.035 1.00 17.44 78 THR A O 1
ATOM 669 N N . TRP A 1 79 ? -7.725 -14.245 31.765 1.00 15.61 79 TRP A N 1
ATOM 670 C CA . TRP A 1 79 ? -7.251 -15.650 31.952 1.00 15.66 79 TRP A CA 1
ATOM 671 C C . TRP A 1 79 ? -8.429 -16.580 31.768 1.00 17.60 79 TRP A C 1
ATOM 672 O O . TRP A 1 79 ? -9.611 -16.155 31.662 1.00 16.34 79 TRP A O 1
ATOM 683 N N . VAL A 1 80 ? -8.159 -17.852 31.513 1.00 15.99 80 VAL A N 1
ATOM 684 C CA . VAL A 1 80 ? -9.175 -18.888 31.354 1.00 16.43 80 VAL A CA 1
ATOM 685 C C . VAL A 1 80 ? -9.403 -19.541 32.700 1.00 17.02 80 VAL A C 1
ATOM 686 O O . VAL A 1 80 ? -8.549 -20.317 33.212 1.00 19.23 80 VAL A O 1
ATOM 690 N N . GLU A 1 81 ? -10.516 -19.270 33.370 1.00 17.77 81 GLU A N 1
ATOM 691 C CA . GLU A 1 81 ? -10.840 -19.851 34.670 1.00 18.91 81 GLU A CA 1
ATOM 692 C C . GLU A 1 81 ? -11.159 -21.288 34.537 1.00 20.08 81 GLU A C 1
ATOM 693 O O . GLU A 1 81 ? -10.831 -22.096 35.425 1.00 22.31 81 GLU A O 1
ATOM 699 N N . LYS A 1 82 ? -11.873 -21.672 33.471 1.00 18.46 82 LYS A N 1
ATOM 700 C CA . LYS A 1 82 ? -12.278 -23.072 33.286 1.00 20.27 82 LYS A CA 1
ATOM 701 C C . LYS A 1 82 ? -12.231 -23.404 31.792 1.00 19.20 82 LYS A C 1
ATOM 702 O O . LYS A 1 82 ? -12.839 -22.688 30.977 1.00 19.90 82 LYS A O 1
ATOM 708 N N . TYR A 1 83 ? -11.570 -24.489 31.407 1.00 20.87 83 TYR A N 1
ATOM 709 C CA . TYR A 1 83 ? -11.569 -24.986 30.060 1.00 18.46 83 TYR A CA 1
ATOM 710 C C . TYR A 1 83 ? -12.139 -26.339 29.998 1.00 19.44 83 TYR A C 1
ATOM 711 O O . TYR A 1 83 ? -11.733 -27.236 30.811 1.00 21.15 83 TYR A O 1
ATOM 720 N N . SER A 1 84 ? -13.041 -26.630 29.088 1.00 18.96 84 SER A N 1
ATOM 721 C CA . SER A 1 84 ? -13.431 -27.973 28.711 1.00 20.45 84 SER A CA 1
ATOM 722 C C . SER A 1 84 ? -13.544 -27.939 27.184 1.00 19.28 84 SER A C 1
ATOM 723 O O . SER A 1 84 ? -13.554 -26.898 26.525 1.00 19.82 84 SER A O 1
ATOM 726 N N . ARG A 1 85 ? -13.579 -29.162 26.592 1.00 20.80 85 ARG A N 1
ATOM 727 C CA . ARG A 1 85 ? -13.637 -29.203 25.110 1.00 20.45 85 ARG A CA 1
ATOM 728 C C . ARG A 1 85 ? -14.971 -28.641 24.572 1.00 19.44 85 ARG A C 1
ATOM 729 O O . ARG A 1 85 ? -14.982 -28.300 23.369 1.00 23.16 85 ARG A O 1
ATOM 737 N N . LEU A 1 86 ? -15.996 -28.451 25.363 1.00 18.58 86 LEU A N 1
ATOM 738 C CA . LEU A 1 86 ? -17.214 -27.891 24.934 1.00 18.72 86 LEU A CA 1
ATOM 739 C C . LEU A 1 86 ? -17.412 -26.392 25.300 1.00 19.35 86 LEU A C 1
ATOM 740 O O . LEU A 1 86 ? -18.242 -25.747 24.614 1.00 22.82 86 LEU A O 1
ATOM 745 N N . ARG A 1 87 ? -16.721 -25.915 26.307 1.00 17.90 87 ARG A N 1
ATOM 746 C CA . ARG A 1 87 ? -16.910 -24.500 26.745 1.00 20.02 87 ARG A CA 1
ATOM 747 C C . ARG A 1 87 ? -15.798 -24.019 27.536 1.00 21.20 87 ARG A C 1
ATOM 748 O O . ARG A 1 87 ? -15.087 -24.736 28.287 1.00 20.93 87 ARG A O 1
ATOM 756 N N . SER A 1 88 ? -15.539 -22.732 27.402 1.00 19.49 88 SER A N 1
ATOM 757 C CA . SER A 1 88 ? -14.462 -22.068 28.159 1.00 19.47 88 SER A CA 1
ATOM 758 C C . SER A 1 88 ? -15.057 -20.901 28.965 1.00 18.31 88 SER A C 1
ATOM 759 O O . SER A 1 88 ? -15.981 -20.201 28.387 1.00 19.26 88 SER A O 1
ATOM 762 N N . VAL A 1 89 ? -14.602 -20.647 30.159 1.00 16.69 89 VAL A N 1
ATOM 763 C CA . VAL A 1 89 ? -14.988 -19.437 30.926 1.00 15.79 89 VAL A CA 1
ATOM 764 C C . VAL A 1 89 ? -13.736 -18.598 31.086 1.00 16.75 89 VAL A C 1
ATOM 765 O O . VAL A 1 89 ? -12.738 -19.044 31.672 1.00 17.14 89 VAL A O 1
ATOM 769 N N . TYR A 1 90 ? -13.733 -17.406 30.512 1.00 15.56 90 TYR A N 1
ATOM 770 C CA . TYR A 1 90 ? -12.677 -16.401 30.663 1.00 15.13 90 TYR A CA 1
ATOM 771 C C . TYR A 1 90 ? -13.070 -15.489 31.775 1.00 16.57 90 TYR A C 1
ATOM 772 O O . TYR A 1 90 ? -14.265 -15.110 31.920 1.00 16.88 90 TYR A O 1
ATOM 781 N N . LYS A 1 91 ? -12.103 -15.043 32.569 1.00 16.02 91 LYS A N 1
ATOM 782 C CA . LYS A 1 91 ? -12.292 -13.987 33.570 1.00 16.19 91 LYS A CA 1
ATOM 783 C C . LYS A 1 91 ? -11.391 -12.844 33.229 1.00 15.39 91 LYS A C 1
ATOM 784 O O . LYS A 1 91 ? -10.320 -12.956 32.613 1.00 16.10 91 LYS A O 1
ATOM 790 N N . TYR A 1 92 ? -11.854 -11.656 33.676 1.00 15.42 92 TYR A N 1
ATOM 791 C CA . TYR A 1 92 ? -11.190 -10.404 33.389 1.00 15.10 92 TYR A CA 1
ATOM 792 C C . TYR A 1 92 ? -11.120 -9.479 34.583 1.00 15.65 92 TYR A C 1
ATOM 793 O O . TYR A 1 92 ? -12.009 -9.462 35.465 1.00 16.93 92 TYR A O 1
ATOM 802 N N . GLU A 1 93 ? -10.077 -8.681 34.594 1.00 15.14 93 GLU A N 1
ATOM 803 C CA . GLU A 1 93 ? -9.949 -7.510 35.543 1.00 15.63 93 GLU A CA 1
ATOM 804 C C . GLU A 1 93 ? -9.536 -6.337 34.719 1.00 16.92 93 GLU A C 1
ATOM 805 O O . GLU A 1 93 ? -8.624 -6.437 33.897 1.00 17.92 93 GLU A O 1
ATOM 811 N N . ILE A 1 94 ? -10.156 -5.173 34.942 1.00 16.52 94 ILE A N 1
ATOM 812 C CA . ILE A 1 94 ? -9.773 -3.950 34.260 1.00 17.49 94 ILE A CA 1
ATOM 813 C C . ILE A 1 94 ? -9.200 -2.945 35.273 1.00 16.43 94 ILE A C 1
ATOM 814 O O . ILE A 1 94 ? -9.840 -2.677 36.318 1.00 18.13 94 ILE A O 1
ATOM 819 N N . PHE A 1 95 ? -7.966 -2.516 35.001 1.00 16.86 95 PHE A N 1
ATOM 820 C CA . PHE A 1 95 ? -7.296 -1.478 35.842 1.00 17.65 95 PHE A CA 1
ATOM 821 C C . PHE A 1 95 ? -7.299 -0.225 35.096 1.00 18.76 95 PHE A C 1
ATOM 822 O O . PHE A 1 95 ? -7.003 -0.082 33.902 1.00 19.50 95 PHE A O 1
ATOM 830 N N . ASN A 1 96 ? -7.554 0.865 35.881 1.00 21.56 96 ASN A N 1
ATOM 831 C CA . ASN A 1 96 ? -7.488 2.197 35.336 1.00 23.30 96 ASN A CA 1
ATOM 832 C C . ASN A 1 96 ? -6.046 2.704 35.281 1.00 21.51 96 ASN A C 1
ATOM 833 O O . ASN A 1 96 ? -5.141 2.051 35.700 1.00 24.19 96 ASN A O 1
ATOM 838 N N . GLU A 1 97 ? -5.897 3.976 34.841 1.00 27.18 97 GLU A N 1
ATOM 839 C CA . GLU A 1 97 ? -4.556 4.564 34.627 1.00 28.85 97 GLU A CA 1
ATOM 840 C C . GLU A 1 97 ? -3.798 4.769 35.963 1.00 29.55 97 GLU A C 1
ATOM 841 O O . GLU A 1 97 ? -2.516 4.743 36.069 1.00 31.30 97 GLU A O 1
ATOM 847 N N . LYS A 1 98 ? -4.566 4.880 37.018 1.00 25.67 98 LYS A N 1
ATOM 848 C CA . LYS A 1 98 ? -3.983 4.950 38.356 1.00 25.19 98 LYS A CA 1
ATOM 849 C C . LYS A 1 98 ? -3.634 3.600 38.954 1.00 26.30 98 LYS A C 1
ATOM 850 O O . LYS A 1 98 ? -3.194 3.470 40.093 1.00 27.52 98 LYS A O 1
ATOM 856 N N . GLY A 1 99 ? -3.954 2.498 38.197 1.00 23.39 99 GLY A N 1
ATOM 857 C CA . GLY A 1 99 ? -3.659 1.158 38.745 1.00 23.07 99 GLY A CA 1
ATOM 858 C C . GLY A 1 99 ? -4.755 0.575 39.629 1.00 22.64 99 GLY A C 1
ATOM 859 O O . GLY A 1 99 ? -4.550 -0.484 40.227 1.00 25.73 99 GLY A O 1
ATOM 860 N N . GLU A 1 100 ? -5.862 1.215 39.764 1.00 21.26 100 GLU A N 1
ATOM 861 C CA . GLU A 1 100 ? -6.939 0.768 40.597 1.00 20.57 100 GLU A CA 1
ATOM 862 C C . GLU A 1 100 ? -7.841 -0.266 39.821 1.00 20.40 100 GLU A C 1
ATOM 863 O O . GLU A 1 100 ? -7.997 -0.071 38.610 1.00 21.12 100 GLU A O 1
ATOM 869 N N . LEU A 1 101 ? -8.281 -1.251 40.546 1.00 19.29 101 LEU A N 1
ATOM 870 C CA . LEU A 1 101 ? -9.272 -2.239 39.975 1.00 19.64 101 LEU A CA 1
ATOM 871 C C . LEU A 1 101 ? -10.634 -1.599 39.730 1.00 20.56 101 LEU A C 1
ATOM 872 O O . LEU A 1 101 ? -11.296 -1.133 40.717 1.00 22.69 101 LEU A O 1
ATOM 877 N N . ALA A 1 102 ? -10.962 -1.367 38.452 1.00 17.72 102 ALA A N 1
ATOM 878 C CA . ALA A 1 102 ? -12.202 -0.686 38.069 1.00 18.22 102 ALA A CA 1
ATOM 879 C C . ALA A 1 102 ? -13.392 -1.656 37.858 1.00 17.96 102 ALA A C 1
ATOM 880 O O . ALA A 1 102 ? -14.535 -1.321 37.989 1.00 17.86 102 ALA A O 1
ATOM 882 N N . THR A 1 103 ? -13.060 -2.861 37.356 1.00 17.40 103 THR A N 1
ATOM 883 C CA . THR A 1 103 ? -14.072 -3.790 36.866 1.00 16.69 103 THR A CA 1
ATOM 884 C C . THR A 1 103 ? -13.582 -5.205 36.879 1.00 17.08 103 THR A C 1
ATOM 885 O O . THR A 1 103 ? -12.381 -5.443 36.650 1.00 16.84 103 THR A O 1
ATOM 889 N N . THR A 1 104 ? -14.459 -6.150 37.138 1.00 17.25 104 THR A N 1
ATOM 890 C CA . THR A 1 104 ? -14.207 -7.560 36.968 1.00 16.12 104 THR A CA 1
ATOM 891 C C . THR A 1 104 ? -15.302 -8.135 36.132 1.00 16.62 104 THR A C 1
ATOM 892 O O . THR A 1 104 ? -16.354 -7.480 35.894 1.00 17.29 104 THR A O 1
ATOM 896 N N . GLY A 1 105 ? -15.096 -9.318 35.528 1.00 16.49 105 GLY A N 1
ATOM 897 C CA . GLY A 1 105 ? -16.248 -9.955 34.829 1.00 16.04 105 GLY A CA 1
ATOM 898 C C . GLY A 1 105 ? -15.834 -11.257 34.272 1.00 15.37 105 GLY A C 1
ATOM 899 O O . GLY A 1 105 ? -14.679 -11.788 34.546 1.00 16.07 105 GLY A O 1
ATOM 900 N N . SER A 1 106 ? -16.706 -11.882 33.504 1.00 14.26 106 SER A N 1
ATOM 901 C CA . SER A 1 106 ? -16.463 -13.163 32.911 1.00 15.21 106 SER A CA 1
ATOM 902 C C . SER A 1 106 ? -17.294 -13.343 31.678 1.00 14.87 106 SER A C 1
ATOM 903 O O . SER A 1 106 ? -18.349 -12.694 31.487 1.00 15.93 106 SER A O 1
ATOM 906 N N . THR A 1 107 ? -16.853 -14.194 30.770 1.00 14.24 107 THR A N 1
ATOM 907 C CA . THR A 1 107 ? -17.594 -14.638 29.589 1.00 15.10 107 THR A CA 1
ATOM 908 C C . THR A 1 107 ? -17.476 -16.117 29.379 1.00 14.97 107 THR A C 1
ATOM 909 O O . THR A 1 107 ? -16.287 -16.639 29.341 1.00 16.40 107 THR A O 1
ATOM 913 N N . GLU A 1 108 ? -18.575 -16.829 29.177 1.00 15.10 108 GLU A N 1
ATOM 914 C CA . GLU A 1 108 ? -18.540 -18.247 28.715 1.00 15.00 108 GLU A CA 1
ATOM 915 C C . GLU A 1 108 ? -18.650 -18.223 27.241 1.00 16.30 108 GLU A C 1
ATOM 916 O O . GLU A 1 108 ? -19.490 -17.526 26.642 1.00 17.79 108 GLU A O 1
ATOM 922 N N . LEU A 1 109 ? -17.821 -19.063 26.566 1.00 16.45 109 LEU A N 1
ATOM 923 C CA . LEU A 1 109 ? -17.706 -19.190 25.106 1.00 17.18 109 LEU A CA 1
ATOM 924 C C . LEU A 1 109 ? -17.917 -20.670 24.760 1.00 17.60 109 LEU A C 1
ATOM 925 O O . LEU A 1 109 ? -17.433 -21.548 25.505 1.00 17.64 109 LEU A O 1
ATOM 930 N N . ILE A 1 110 ? -18.558 -20.914 23.669 1.00 17.18 110 ILE A N 1
ATOM 931 C CA . ILE A 1 110 ? -18.700 -22.273 23.028 1.00 17.76 110 ILE A CA 1
ATOM 932 C C . ILE A 1 110 ? -18.170 -22.116 21.620 1.00 18.63 110 ILE A C 1
ATOM 933 O O . ILE A 1 110 ? -17.953 -21.035 21.111 1.00 20.73 110 ILE A O 1
ATOM 938 N N . CYS A 1 111 ? -18.022 -23.254 20.897 1.00 18.31 111 CYS A N 1
ATOM 939 C CA . CYS A 1 111 ? -17.728 -23.218 19.476 1.00 18.20 111 CYS A CA 1
ATOM 940 C C . CYS A 1 111 ? -18.809 -23.990 18.732 1.00 18.34 111 CYS A C 1
ATOM 941 O O . CYS A 1 111 ? -19.228 -25.042 19.211 1.00 19.96 111 CYS A O 1
ATOM 944 N N . ILE A 1 112 ? -19.212 -23.427 17.621 1.00 18.77 112 ILE A N 1
ATOM 945 C CA . ILE A 1 112 ? -20.301 -23.979 16.828 1.00 20.53 112 ILE A CA 1
ATOM 946 C C . ILE A 1 112 ? -19.976 -23.876 15.361 1.00 19.05 112 ILE A C 1
ATOM 947 O O . ILE A 1 112 ? -19.199 -23.143 14.890 1.00 20.61 112 ILE A O 1
ATOM 952 N N . LYS A 1 113 ? -20.701 -24.751 14.581 1.00 21.94 113 LYS A N 1
ATOM 953 C CA . LYS A 1 113 ? -20.664 -24.648 13.154 1.00 24.34 113 LYS A CA 1
ATOM 954 C C . LYS A 1 113 ? -21.383 -23.427 12.646 1.00 24.06 113 LYS A C 1
ATOM 955 O O . LYS A 1 113 ? -22.470 -23.140 13.115 1.00 26.44 113 LYS A O 1
ATOM 961 N N . GLU A 1 114 ? -20.792 -22.739 11.721 1.00 24.31 114 GLU A N 1
ATOM 962 C CA . GLU A 1 114 ? -21.320 -21.424 11.234 1.00 32.58 114 GLU A CA 1
ATOM 963 C C . GLU A 1 114 ? -22.631 -21.648 10.545 1.00 34.19 114 GLU A C 1
ATOM 964 O O . GLU A 1 114 ? -23.565 -20.797 10.640 1.00 36.95 114 GLU A O 1
ATOM 970 N N . ASP A 1 115 ? -22.742 -22.808 9.907 1.00 32.24 115 ASP A N 1
ATOM 971 C CA . ASP A 1 115 ? -23.929 -22.999 9.016 1.00 38.63 115 ASP A CA 1
ATOM 972 C C . ASP A 1 115 ? -25.168 -23.421 9.838 1.00 42.28 115 ASP A C 1
ATOM 973 O O . ASP A 1 115 ? -26.175 -22.701 9.835 1.00 44.85 115 ASP A O 1
ATOM 978 N N . THR A 1 116 ? -25.024 -24.421 10.710 1.00 31.71 116 THR A N 1
ATOM 979 C CA . THR A 1 116 ? -26.125 -24.979 11.502 1.00 35.93 116 THR A CA 1
ATOM 980 C C . THR A 1 116 ? -26.276 -24.489 12.971 1.00 31.18 116 THR A C 1
ATOM 981 O O . THR A 1 116 ? -27.216 -24.850 13.688 1.00 32.97 116 THR A O 1
ATOM 985 N N . PHE A 1 117 ? -25.241 -23.744 13.418 1.00 28.34 117 PHE A N 1
ATOM 986 C CA . PHE A 1 117 ? -25.026 -23.361 14.823 1.00 29.84 117 PHE A CA 1
ATOM 987 C C . PHE A 1 117 ? -24.943 -24.555 15.780 1.00 31.28 117 PHE A C 1
ATOM 988 O O . PHE A 1 117 ? -25.115 -24.420 16.966 1.00 31.42 117 PHE A O 1
ATOM 996 N N . LYS A 1 118 ? -24.673 -25.768 15.279 1.00 27.92 118 LYS A N 1
ATOM 997 C CA . LYS A 1 118 ? -24.452 -26.908 16.141 1.00 28.48 118 LYS A CA 1
ATOM 998 C C . LYS A 1 118 ? -23.118 -26.835 16.935 1.00 24.14 118 LYS A C 1
ATOM 999 O O . LYS A 1 118 ? -22.088 -26.592 16.316 1.00 24.61 118 LYS A O 1
ATOM 1005 N N . PRO A 1 119 ? -23.177 -27.158 18.258 1.00 26.42 119 PRO A N 1
ATOM 1006 C CA . PRO A 1 119 ? -21.923 -27.098 19.038 1.00 25.08 119 PRO A CA 1
ATOM 1007 C C . PRO A 1 119 ? -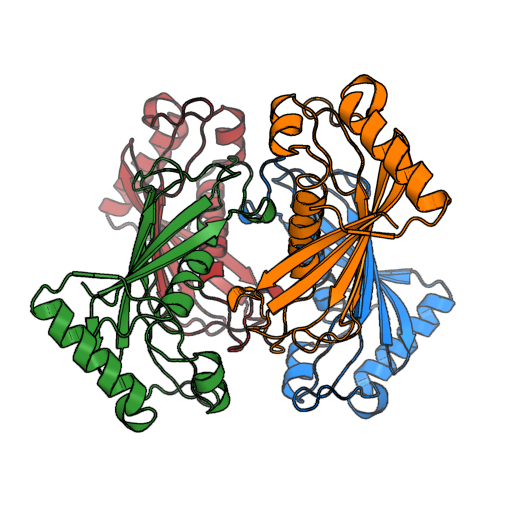20.969 -28.189 18.691 1.00 21.84 119 PRO A C 1
ATOM 1008 O O . PRO A 1 119 ? -21.414 -29.301 18.382 1.00 26.37 119 PRO A O 1
ATOM 1012 N N . ILE A 1 120 ? -19.705 -27.888 18.702 1.00 21.08 120 ILE A N 1
ATOM 1013 C CA . ILE A 1 120 ? -18.635 -28.843 18.425 1.00 24.39 120 ILE A CA 1
ATOM 1014 C C . ILE A 1 120 ? -17.667 -28.904 19.552 1.00 22.90 120 ILE A C 1
ATOM 1015 O O . ILE A 1 120 ? -17.564 -28.003 20.421 1.00 22.58 120 ILE A O 1
ATOM 1020 N N . ARG A 1 121 ? -16.862 -29.937 19.568 1.00 22.13 121 ARG A N 1
ATOM 1021 C CA . ARG A 1 121 ? -15.801 -30.178 20.525 1.00 19.91 121 ARG A CA 1
ATOM 1022 C C . ARG A 1 121 ? -14.521 -29.597 19.977 1.00 21.41 121 ARG A C 1
ATOM 1023 O O . ARG A 1 121 ? -14.035 -29.924 18.864 1.00 22.68 121 ARG A O 1
ATOM 1031 N N . LEU A 1 122 ? -13.778 -28.777 20.768 1.00 20.64 122 LEU A N 1
ATOM 1032 C CA . LEU A 1 122 ? -12.543 -28.163 20.294 1.00 20.84 122 LEU A CA 1
ATOM 1033 C C . LEU A 1 122 ? -11.485 -29.190 19.926 1.00 22.61 122 LEU A C 1
ATOM 1034 O O . LEU A 1 122 ? -10.776 -28.908 18.931 1.00 23.12 122 LEU A O 1
ATOM 1039 N N . ASP A 1 123 ? -11.392 -30.300 20.663 1.00 22.54 123 ASP A N 1
ATOM 1040 C CA . ASP A 1 123 ? -10.348 -31.301 20.371 1.00 23.40 123 ASP A CA 1
ATOM 1041 C C . ASP A 1 123 ? -10.585 -31.946 18.964 1.00 26.22 123 ASP A C 1
ATOM 1042 O O . ASP A 1 123 ? -9.570 -32.348 18.336 1.00 29.29 123 ASP A O 1
ATOM 1047 N N . ARG A 1 124 ? -11.812 -32.006 18.512 1.00 23.25 124 ARG A N 1
ATOM 1048 C CA . ARG A 1 124 ? -12.011 -32.702 17.186 1.00 20.23 124 ARG A CA 1
ATOM 1049 C C . ARG A 1 124 ? -11.727 -31.793 16.092 1.00 23.81 124 ARG A C 1
ATOM 1050 O O . ARG A 1 124 ? -11.271 -32.249 15.042 1.00 25.59 124 ARG A O 1
ATOM 1058 N N . TYR A 1 125 ? -11.992 -30.464 16.156 1.00 19.85 125 TYR A N 1
ATOM 1059 C CA . TYR A 1 125 ? -11.814 -29.580 15.071 1.00 21.16 125 TYR A CA 1
ATOM 1060 C C . TYR A 1 125 ? -10.471 -28.814 15.061 1.00 19.16 125 TYR A C 1
ATOM 1061 O O . TYR A 1 125 ? -9.918 -28.362 14.095 1.00 21.99 125 TYR A O 1
ATOM 1070 N N . PHE A 1 126 ? -9.968 -28.525 16.303 1.00 19.38 126 PHE A N 1
ATOM 1071 C CA . PHE A 1 126 ? -8.749 -27.806 16.517 1.00 19.38 126 PHE A CA 1
ATOM 1072 C C . PHE A 1 126 ? -7.857 -28.429 17.529 1.00 21.08 126 PHE A C 1
ATOM 1073 O O . PHE A 1 126 ? -7.706 -27.943 18.710 1.00 20.53 126 PHE A O 1
ATOM 1081 N N . PRO A 1 127 ? -7.271 -29.620 17.243 1.00 21.68 127 PRO A N 1
ATOM 1082 C CA . PRO A 1 127 ? -6.503 -30.356 18.284 1.00 22.31 127 PRO A CA 1
ATOM 1083 C C . PRO A 1 127 ? -5.346 -29.487 18.836 1.00 21.64 127 PRO A C 1
ATOM 1084 O O . PRO A 1 127 ? -5.067 -29.748 20.028 1.00 23.46 127 PRO A O 1
ATOM 1088 N N . ASP A 1 128 ? -4.724 -28.654 18.065 1.00 23.11 128 ASP A N 1
ATOM 1089 C CA . ASP A 1 128 ? -3.629 -27.822 18.517 1.00 24.15 128 ASP A CA 1
ATOM 1090 C C . ASP A 1 128 ? -4.160 -26.809 19.573 1.00 25.89 128 ASP A C 1
ATOM 1091 O O . ASP A 1 128 ? -3.413 -26.532 20.591 1.00 23.64 128 ASP A O 1
ATOM 1096 N N . TRP A 1 129 ? -5.333 -26.202 19.351 1.00 20.15 129 TRP A N 1
ATOM 1097 C CA . TRP A 1 129 ? -5.900 -25.282 20.393 1.00 19.71 129 TRP A CA 1
ATOM 1098 C C . TRP A 1 129 ? -6.203 -26.104 21.596 1.00 20.03 129 TRP A C 1
ATOM 1099 O O . TRP A 1 129 ? -5.892 -25.680 22.758 1.00 19.53 129 TRP A O 1
ATOM 1110 N N . HIS A 1 130 ? -6.837 -27.268 21.552 1.00 19.18 130 HIS A N 1
ATOM 1111 C CA . HIS A 1 130 ? -7.068 -28.110 22.685 1.00 19.10 130 HIS A CA 1
ATOM 1112 C C . HIS A 1 130 ? -5.849 -28.467 23.504 1.00 21.08 130 HIS A C 1
ATOM 1113 O O . HIS A 1 130 ? -5.874 -28.448 24.735 1.00 23.14 130 HIS A O 1
ATOM 1120 N N . GLU A 1 131 ? -4.770 -28.776 22.776 1.00 23.71 131 GLU A N 1
ATOM 1121 C CA . GLU A 1 131 ? -3.556 -29.195 23.549 1.00 24.90 131 GLU A CA 1
ATOM 1122 C C . GLU A 1 131 ? -3.117 -27.964 24.349 1.00 23.20 131 GLU A C 1
ATOM 1123 O O . GLU A 1 131 ? -2.732 -28.202 25.496 1.00 23.38 131 GLU A O 1
ATOM 1129 N N . ALA A 1 132 ? -3.113 -26.786 23.731 1.00 21.48 132 ALA A N 1
ATOM 1130 C CA . ALA A 1 132 ? -2.631 -25.545 24.421 1.00 21.17 132 ALA A CA 1
ATOM 1131 C C . ALA A 1 132 ? -3.530 -25.170 25.608 1.00 20.54 132 ALA A C 1
ATOM 1132 O O . ALA A 1 132 ? -3.037 -24.983 26.742 1.00 19.97 132 ALA A O 1
ATOM 1134 N N . TYR A 1 133 ? -4.873 -25.271 25.374 1.00 18.38 133 TYR A N 1
ATOM 1135 C CA . TYR A 1 133 ? -5.764 -24.949 26.488 1.00 19.30 133 TYR A CA 1
ATOM 1136 C C . TYR A 1 133 ? -5.713 -25.903 27.628 1.00 18.84 133 TYR A C 1
ATOM 1137 O O . TYR A 1 133 ? -5.888 -25.588 28.786 1.00 19.30 133 TYR A O 1
ATOM 1146 N N . SER A 1 134 ? -5.525 -27.205 27.306 1.00 21.10 134 SER A N 1
ATOM 1147 C CA . SER A 1 134 ? -5.449 -28.232 28.275 1.00 20.72 134 SER A CA 1
ATOM 1148 C C . SER A 1 134 ? -4.108 -28.071 29.085 1.00 19.70 134 SER A C 1
ATOM 1149 O O . SER A 1 134 ? -4.180 -28.238 30.315 1.00 21.99 134 SER A O 1
ATOM 1152 N N . LYS A 1 135 ? -3.070 -27.742 28.448 1.00 20.21 135 LYS A N 1
ATOM 1153 C CA . LYS A 1 135 ? -1.782 -27.478 29.138 1.00 22.48 135 LYS A CA 1
ATOM 1154 C C . LYS A 1 135 ? -1.933 -26.295 30.096 1.00 21.75 135 LYS A C 1
ATOM 1155 O O . LYS A 1 135 ? -1.570 -26.379 31.248 1.00 22.26 135 LYS A O 1
ATOM 1161 N N . VAL A 1 136 ? -2.560 -25.193 29.574 1.00 20.05 136 VAL A N 1
ATOM 1162 C CA . VAL A 1 136 ? -2.816 -24.022 30.437 1.00 18.14 136 VAL A CA 1
ATOM 1163 C C . VAL A 1 136 ? -3.629 -24.365 31.590 1.00 18.25 136 VAL A C 1
ATOM 1164 O O . VAL A 1 136 ? -3.400 -23.905 32.709 1.00 20.07 136 VAL A O 1
ATOM 1168 N N . GLN A 1 137 ? -4.710 -25.129 31.416 1.00 19.35 137 GLN A N 1
ATOM 1169 C CA . GLN A 1 137 ? -5.571 -25.478 32.488 1.00 19.30 137 GLN A CA 1
ATOM 1170 C C . GLN A 1 137 ? -4.798 -26.236 33.652 1.00 19.83 137 GLN A C 1
ATOM 1171 O O . GLN A 1 137 ? -4.995 -25.972 34.844 1.00 21.85 137 GLN A O 1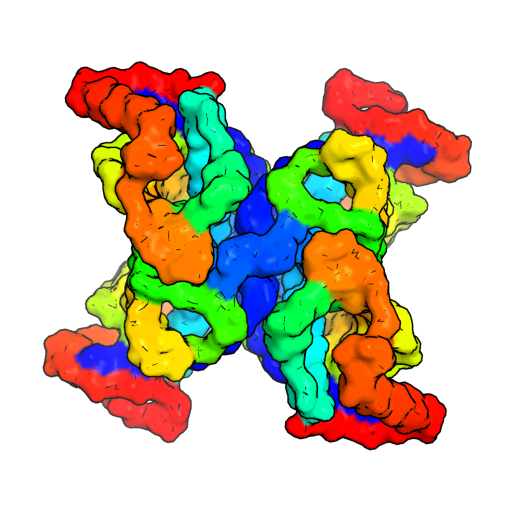
ATOM 1177 N N . ALA A 1 138 ? -3.957 -27.139 33.212 1.00 21.73 138 ALA A N 1
ATOM 1178 C CA . ALA A 1 138 ? -3.139 -27.890 34.207 1.00 22.88 138 ALA A CA 1
ATOM 1179 C C . ALA A 1 138 ? -2.191 -26.943 34.946 1.00 24.33 138 ALA A C 1
ATOM 1180 O O . ALA A 1 138 ? -2.052 -27.026 36.196 1.00 26.38 138 ALA A O 1
ATOM 1182 N N . LEU A 1 139 ? -1.576 -26.013 34.209 1.00 21.51 139 LEU A N 1
ATOM 1183 C CA . LEU A 1 139 ? -0.653 -25.021 34.861 1.00 23.20 139 LEU A CA 1
ATOM 1184 C C . LEU A 1 139 ? -1.420 -24.153 35.851 1.00 24.49 139 LEU A C 1
ATOM 1185 O O . LEU A 1 139 ? -0.985 -23.806 36.957 1.00 24.03 139 LEU A O 1
ATOM 1190 N N . ASN A 1 140 ? -2.635 -23.693 35.418 1.00 20.83 140 ASN A N 1
ATOM 1191 C CA . ASN A 1 140 ? -3.490 -22.884 36.275 1.00 21.81 140 ASN A CA 1
ATOM 1192 C C . ASN A 1 140 ? -3.844 -23.674 37.528 1.00 24.25 140 ASN A C 1
ATOM 1193 O O . ASN A 1 140 ? -3.766 -23.132 38.660 1.00 24.23 140 ASN A O 1
ATOM 1198 N N . ASN A 1 141 ? -4.176 -24.962 37.425 1.00 23.22 141 ASN A N 1
ATOM 1199 C CA . ASN A 1 141 ? -4.512 -25.793 38.618 1.00 26.58 141 ASN A CA 1
ATOM 1200 C C . ASN A 1 141 ? -3.325 -25.948 39.552 1.00 27.66 141 ASN A C 1
ATOM 1201 O O . ASN A 1 141 ? -3.594 -26.061 40.760 1.00 31.63 141 ASN A O 1
ATOM 1206 N N . GLU A 1 142 ? -2.135 -25.889 38.986 1.00 26.43 142 GLU A N 1
ATOM 1207 C CA . GLU A 1 142 ? -0.836 -25.937 39.826 1.00 30.91 142 GLU A CA 1
ATOM 1208 C C . GLU A 1 142 ? -0.442 -24.609 40.402 1.00 31.75 142 GLU A C 1
ATOM 1209 O O . GLU A 1 142 ? 0.498 -24.550 41.166 1.00 35.60 142 GLU A O 1
ATOM 1215 N N . GLY A 1 143 ? -1.138 -23.533 40.066 1.00 29.53 143 GLY A N 1
ATOM 1216 C CA . GLY A 1 143 ? -0.913 -22.225 40.591 1.00 31.15 143 GLY A CA 1
ATOM 1217 C C . GLY A 1 143 ? 0.213 -21.515 39.965 1.00 26.33 143 GLY A C 1
ATOM 1218 O O . GLY A 1 143 ? 0.661 -20.472 40.520 1.00 29.12 143 GLY A O 1
ATOM 1219 N N . LYS A 1 144 ? 0.617 -21.877 38.767 1.00 24.82 144 LYS A N 1
ATOM 1220 C CA . LYS A 1 144 ? 1.544 -21.103 37.990 1.00 24.24 144 LYS A CA 1
ATOM 1221 C C . LYS A 1 144 ? 1.045 -19.707 37.667 1.00 26.00 144 LYS A C 1
ATOM 1222 O O . LYS A 1 144 ? -0.196 -19.547 37.447 1.00 23.58 144 LYS A O 1
ATOM 1228 N N . ILE A 1 145 ? 1.898 -18.689 37.722 1.00 24.26 145 ILE A N 1
ATOM 1229 C CA . ILE A 1 145 ? 1.612 -17.318 37.469 1.00 22.74 145 ILE A CA 1
ATOM 1230 C C . ILE A 1 145 ? 2.512 -16.880 36.350 1.00 25.22 145 ILE A C 1
ATOM 1231 O O . ILE A 1 145 ? 3.790 -16.716 36.491 1.00 24.21 145 ILE A O 1
ATOM 1236 N N . VAL A 1 146 ? 2.055 -16.637 35.138 1.00 22.50 146 VAL A N 1
ATOM 1237 C CA . VAL A 1 146 ? 2.818 -16.234 34.004 1.00 23.03 146 VAL A CA 1
ATOM 1238 C C . VAL A 1 146 ? 2.086 -15.214 33.116 1.00 21.76 146 VAL A C 1
ATOM 1239 O O . VAL A 1 146 ? 0.864 -15.564 32.772 1.00 21.72 146 VAL A O 1
ATOM 1243 N N . GLU A 1 147 ? 2.642 -14.141 32.649 1.00 20.00 147 GLU A N 1
ATOM 1244 C CA . GLU A 1 147 ? 2.057 -13.308 31.634 1.00 20.83 147 GLU A CA 1
ATOM 1245 C C . GLU A 1 147 ? 2.465 -13.769 30.326 1.00 22.67 147 GLU A C 1
ATOM 1246 O O . GLU A 1 147 ? 3.731 -13.721 29.988 1.00 25.26 147 GLU A O 1
ATOM 1252 N N . ILE A 1 148 ? 1.575 -14.218 29.448 1.00 19.14 148 ILE A N 1
ATOM 1253 C CA . ILE A 1 148 ? 1.937 -14.541 28.085 1.00 18.68 148 ILE A CA 1
ATOM 1254 C C . ILE A 1 148 ? 2.019 -13.339 27.276 1.00 19.00 148 ILE A C 1
ATOM 1255 O O . ILE A 1 148 ? 1.296 -12.340 27.438 1.00 20.11 148 ILE A O 1
ATOM 1260 N N . MET A 1 149 ? 2.947 -13.339 26.314 1.00 20.71 149 MET A N 1
ATOM 1261 C CA . MET A 1 149 ? 3.152 -12.232 25.387 1.00 22.74 149 MET A CA 1
ATOM 1262 C C . MET A 1 149 ? 3.833 -12.669 24.135 1.00 24.10 149 MET A C 1
ATOM 1263 O O . MET A 1 149 ? 4.371 -13.754 24.064 1.00 23.09 149 MET A O 1
ATOM 1268 N N . ASP A 1 150 ? 3.771 -11.808 23.076 1.00 27.68 150 ASP A N 1
ATOM 1269 C CA . ASP A 1 150 ? 4.435 -12.152 21.833 1.00 29.43 150 ASP A CA 1
ATOM 1270 C C . ASP A 1 150 ? 5.950 -12.146 22.006 1.00 23.14 150 ASP A C 1
ATOM 1271 O O . ASP A 1 150 ? 6.394 -11.279 22.840 1.00 25.50 150 ASP A O 1
ATOM 1276 N N . GLY A 1 151 ? 6.660 -13.016 21.401 1.00 25.40 151 GLY A N 1
ATOM 1277 C CA . GLY A 1 151 ? 8.072 -12.903 21.383 1.00 28.81 151 GLY A CA 1
ATOM 1278 C C . GLY A 1 151 ? 8.746 -13.613 22.499 1.00 26.88 151 GLY A C 1
ATOM 1279 O O . GLY A 1 151 ? 9.956 -13.627 22.644 1.00 26.01 151 GLY A O 1
ATOM 1280 N N . ILE A 1 152 ? 7.996 -14.228 23.456 1.00 23.10 152 ILE A N 1
ATOM 1281 C CA . ILE A 1 152 ? 8.562 -14.977 24.551 1.00 21.47 152 ILE A CA 1
ATOM 1282 C C . ILE A 1 152 ? 7.839 -16.267 24.636 1.00 22.74 152 ILE A C 1
ATOM 1283 O O . ILE A 1 152 ? 6.564 -16.260 24.827 1.00 23.54 152 ILE A O 1
ATOM 1288 N N . ASP A 1 153 ? 8.514 -17.405 24.614 1.00 21.62 153 ASP A N 1
ATOM 1289 C CA . ASP A 1 153 ? 7.821 -18.718 24.736 1.00 24.14 153 ASP A CA 1
ATOM 1290 C C . ASP A 1 153 ? 7.753 -19.056 26.206 1.00 29.28 153 ASP A C 1
ATOM 1291 O O . ASP A 1 153 ? 8.662 -19.624 26.783 1.00 33.00 153 ASP A O 1
ATOM 1296 N N . SER A 1 154 ? 6.722 -18.540 26.894 1.00 33.63 154 SER A N 1
ATOM 1297 C CA . SER A 1 154 ? 6.816 -18.400 28.360 1.00 36.18 154 SER A CA 1
ATOM 1298 C C . SER A 1 154 ? 6.340 -19.676 28.983 1.00 41.22 154 SER A C 1
ATOM 1299 O O . SER A 1 154 ? 6.557 -19.830 30.223 1.00 45.20 154 SER A O 1
ATOM 1302 N N . LEU A 1 155 ? 5.763 -20.605 28.180 1.00 34.34 155 LEU A N 1
ATOM 1303 C CA . LEU A 1 155 ? 5.315 -21.883 28.682 1.00 33.91 155 LEU A CA 1
ATOM 1304 C C . LEU A 1 155 ? 6.408 -22.939 28.338 1.00 38.49 155 LEU A C 1
ATOM 1305 O O . LEU A 1 155 ? 7.532 -22.466 28.022 1.00 45.26 155 LEU A O 1
ATOM 1310 N N A MET B 1 1 ? -44.515 -11.989 40.424 0.56 25.32 1 MET B N 1
ATOM 1311 N N B MET B 1 1 ? -45.076 -11.709 40.127 0.44 19.27 1 MET B N 1
ATOM 1312 C CA A MET B 1 1 ? -44.009 -10.517 40.475 0.56 20.60 1 MET B CA 1
ATOM 1313 C CA B MET B 1 1 ? -44.279 -10.463 40.205 0.44 20.40 1 MET B CA 1
ATOM 1314 C C A MET B 1 1 ? -44.869 -9.513 39.618 0.56 18.20 1 MET B C 1
ATOM 1315 C C B MET B 1 1 ? -45.083 -9.345 39.548 0.44 17.41 1 MET B C 1
ATOM 1316 O O A MET B 1 1 ? -45.579 -9.995 38.698 0.56 17.76 1 MET B O 1
ATOM 1317 O O B MET B 1 1 ? -45.997 -9.500 38.803 0.44 16.03 1 MET B O 1
ATOM 1326 N N . ILE B 1 2 ? -44.749 -8.194 39.946 1.00 17.70 2 ILE B N 1
ATOM 1327 C CA . ILE B 1 2 ? -45.132 -7.037 39.203 1.00 17.75 2 ILE B CA 1
ATOM 1328 C C . ILE B 1 2 ? -44.150 -6.846 38.034 1.00 17.46 2 ILE B C 1
ATOM 1329 O O . ILE B 1 2 ? -42.947 -6.796 38.333 1.00 17.83 2 ILE B O 1
ATOM 1334 N N . TYR B 1 3 ? -44.580 -6.857 36.812 1.00 16.68 3 TYR B N 1
ATOM 1335 C CA . TYR B 1 3 ? -43.628 -6.840 35.691 1.00 16.24 3 TYR B CA 1
ATOM 1336 C C . TYR B 1 3 ? -44.141 -5.941 34.647 1.00 16.16 3 TYR B C 1
ATOM 1337 O O . TYR B 1 3 ? -45.332 -5.642 34.502 1.00 17.02 3 TYR B O 1
ATOM 1346 N N . SER B 1 4 ? -43.220 -5.440 33.782 1.00 15.92 4 SER B N 1
ATOM 1347 C CA . SER B 1 4 ? -43.542 -4.742 32.543 1.00 15.87 4 SER B CA 1
ATOM 1348 C C . SER B 1 4 ? -43.157 -5.607 31.378 1.00 15.16 4 SER B C 1
ATOM 1349 O O . SER B 1 4 ? -42.354 -6.507 31.448 1.00 15.77 4 SER B O 1
ATOM 1352 N N . ILE B 1 5 ? -43.759 -5.279 30.219 1.00 16.04 5 ILE B N 1
ATOM 1353 C CA . ILE B 1 5 ? -43.454 -5.892 28.940 1.00 15.88 5 ILE B CA 1
ATOM 1354 C C . ILE B 1 5 ? -43.130 -4.777 27.953 1.00 16.69 5 ILE B C 1
ATOM 1355 O O . ILE B 1 5 ? -43.889 -3.862 27.777 1.00 17.63 5 ILE B O 1
ATOM 1360 N N . THR B 1 6 ? -41.931 -4.877 27.332 1.00 15.69 6 THR B N 1
ATOM 1361 C CA . THR B 1 6 ? -41.434 -3.869 26.378 1.00 15.59 6 THR B CA 1
ATOM 1362 C C . THR B 1 6 ? -41.188 -4.541 25.073 1.00 16.12 6 THR B C 1
ATOM 1363 O O . THR B 1 6 ? -40.434 -5.515 24.965 1.00 17.03 6 THR B O 1
ATOM 1367 N N . GLU B 1 7 ? -41.700 -3.971 23.997 1.00 16.69 7 GLU B N 1
ATOM 1368 C CA . GLU B 1 7 ? -41.433 -4.489 22.659 1.00 18.21 7 GLU B CA 1
ATOM 1369 C C . GLU B 1 7 ? -40.260 -3.805 22.008 1.00 16.40 7 GLU B C 1
ATOM 1370 O O . GLU B 1 7 ? -40.185 -2.589 22.074 1.00 19.35 7 GLU B O 1
ATOM 1376 N N . ILE B 1 8 ? -39.342 -4.564 21.486 1.00 15.67 8 ILE B N 1
ATOM 1377 C CA . ILE B 1 8 ? -38.123 -4.020 20.797 1.00 16.28 8 ILE B CA 1
ATOM 1378 C C . ILE B 1 8 ? -38.031 -4.742 19.467 1.00 15.03 8 ILE B C 1
ATOM 1379 O O . ILE B 1 8 ? -38.160 -5.921 19.371 1.00 17.63 8 ILE B O 1
ATOM 1384 N N . GLU B 1 9 ? -37.736 -4.001 18.374 1.00 16.43 9 GLU B N 1
ATOM 1385 C CA . GLU B 1 9 ? -37.530 -4.571 17.057 1.00 17.19 9 GLU B CA 1
ATOM 1386 C C . GLU B 1 9 ? -36.008 -4.540 16.811 1.00 15.25 9 GLU B C 1
ATOM 1387 O O . GLU B 1 9 ? -35.371 -3.464 16.839 1.00 17.85 9 GLU B O 1
ATOM 1393 N N . ALA B 1 10 ? -35.439 -5.659 16.580 1.00 15.56 10 ALA B N 1
ATOM 1394 C CA . ALA B 1 10 ? -34.051 -5.778 16.327 1.00 15.55 10 ALA B CA 1
ATOM 1395 C C . ALA B 1 10 ? -33.591 -4.952 15.105 1.00 17.98 10 ALA B C 1
ATOM 1396 O O . ALA B 1 10 ? -34.276 -5.050 14.065 1.00 20.92 10 ALA B O 1
ATOM 1398 N N . ARG B 1 11 ? -32.452 -4.300 15.176 1.00 14.67 11 ARG B N 1
ATOM 1399 C CA . ARG B 1 11 ? -31.916 -3.462 14.067 1.00 15.05 11 ARG B CA 1
ATOM 1400 C C . ARG B 1 11 ? -30.808 -4.249 13.380 1.00 14.36 11 ARG B C 1
ATOM 1401 O O . ARG B 1 11 ? -30.022 -4.946 13.939 1.00 15.29 11 ARG B O 1
ATOM 1409 N N . TYR B 1 12 ? -30.683 -3.955 12.048 1.00 15.97 12 TYR B N 1
ATOM 1410 C CA . TYR B 1 12 ? -29.575 -4.510 11.259 1.00 15.55 12 TYR B CA 1
ATOM 1411 C C . TYR B 1 12 ? -28.274 -4.102 11.879 1.00 15.43 12 TYR B C 1
ATOM 1412 O O . TYR B 1 12 ? -27.316 -4.912 11.971 1.00 15.97 12 TYR B O 1
ATOM 1421 N N . ALA B 1 13 ? -28.143 -2.866 12.327 1.00 14.75 13 ALA B N 1
ATOM 1422 C CA . ALA B 1 13 ? -26.914 -2.361 12.923 1.00 15.01 13 ALA B CA 1
ATOM 1423 C C . ALA B 1 13 ? -26.470 -3.131 14.156 1.00 14.55 13 ALA B C 1
ATOM 1424 O O . ALA B 1 13 ? -25.323 -3.105 14.496 1.00 15.68 13 ALA B O 1
ATOM 1426 N N . GLU B 1 14 ? -27.390 -3.829 14.810 1.00 14.30 14 GLU B N 1
ATOM 1427 C CA . GLU B 1 14 ? -27.131 -4.598 16.043 1.00 14.74 14 GLU B CA 1
ATOM 1428 C C . GLU B 1 14 ? -26.627 -5.990 15.760 1.00 14.03 14 GLU B C 1
ATOM 1429 O O . GLU B 1 14 ? -26.311 -6.700 16.692 1.00 14.96 14 GLU B O 1
ATOM 1435 N N . THR B 1 15 ? -26.526 -6.390 14.478 1.00 14.25 15 THR B N 1
ATOM 1436 C CA . THR B 1 15 ? -25.951 -7.686 14.083 1.00 15.13 15 THR B CA 1
ATOM 1437 C C . THR B 1 15 ? -24.468 -7.657 14.058 1.00 14.92 15 THR B C 1
ATOM 1438 O O . THR B 1 15 ? -23.815 -6.610 13.931 1.00 15.77 15 THR B O 1
ATOM 1442 N N . ASP B 1 16 ? -23.857 -8.835 14.134 1.00 15.18 16 ASP B N 1
ATOM 1443 C CA . ASP B 1 16 ? -22.421 -9.045 13.958 1.00 15.45 16 ASP B CA 1
ATOM 1444 C C . ASP B 1 16 ? -22.209 -10.044 12.777 1.00 15.37 16 ASP B C 1
ATOM 1445 O O . ASP B 1 16 ? -23.157 -10.554 12.206 1.00 16.22 16 ASP B O 1
ATOM 1450 N N . LYS B 1 17 ? -20.969 -10.366 12.512 1.00 15.87 17 LYS B N 1
ATOM 1451 C CA . LYS B 1 17 ? -20.602 -11.254 11.429 1.00 17.67 17 LYS B CA 1
ATOM 1452 C C . LYS B 1 17 ? -21.213 -12.658 11.581 1.00 18.39 17 LYS B C 1
ATOM 1453 O O . LYS B 1 17 ? -21.383 -13.362 10.545 1.00 19.58 17 LYS B O 1
ATOM 1459 N N . MET B 1 18 ? -21.464 -13.154 12.738 1.00 17.07 18 MET B N 1
ATOM 1460 C CA A MET B 1 18 ? -22.204 -14.415 12.953 0.52 18.44 18 MET B CA 1
ATOM 1461 C CA B MET B 1 18 ? -22.213 -14.407 12.937 0.48 17.36 18 MET B CA 1
ATOM 1462 C C . MET B 1 18 ? -23.565 -14.374 12.418 1.00 18.89 18 MET B C 1
ATOM 1463 O O . MET B 1 18 ? -24.150 -15.472 12.193 1.00 24.39 18 MET B O 1
ATOM 1472 N N . GLY B 1 19 ? -24.158 -13.235 12.182 1.00 16.77 19 GLY B N 1
ATOM 1473 C CA . GLY B 1 19 ? -25.445 -13.108 11.714 1.00 17.87 19 GLY B CA 1
ATOM 1474 C C . GLY B 1 19 ? -26.551 -13.095 12.695 1.00 18.80 19 GLY B C 1
ATOM 1475 O O . GLY B 1 19 ? -27.717 -13.303 12.388 1.00 20.57 19 GLY B O 1
ATOM 1476 N N . VAL B 1 20 ? -26.203 -12.766 13.949 1.00 16.72 20 VAL B N 1
ATOM 1477 C CA . VAL B 1 20 ? -27.101 -12.664 15.083 1.00 17.19 20 VAL B CA 1
ATOM 1478 C C . VAL B 1 20 ? -26.924 -11.331 15.813 1.00 17.06 20 VAL B C 1
ATOM 1479 O O . VAL B 1 20 ? -25.963 -10.577 15.454 1.00 16.13 20 VAL B O 1
ATOM 1483 N N . ILE B 1 21 ? -27.791 -10.954 16.713 1.00 14.83 21 ILE B N 1
ATOM 1484 C CA . ILE B 1 21 ? -27.578 -9.765 17.505 1.00 14.85 21 ILE B CA 1
ATOM 1485 C C . ILE B 1 21 ? -26.370 -9.929 18.349 1.00 14.16 21 ILE B C 1
ATOM 1486 O O . ILE B 1 21 ? -26.262 -10.886 19.156 1.00 15.49 21 ILE B O 1
ATOM 1491 N N . TYR B 1 22 ? -25.459 -8.975 18.299 1.00 13.79 22 TYR B N 1
ATOM 1492 C CA . TYR B 1 22 ? -24.195 -9.002 19.010 1.00 13.43 22 TYR B CA 1
ATOM 1493 C C . TYR B 1 22 ? -24.477 -9.054 20.516 1.00 14.13 22 TYR B C 1
ATOM 1494 O O . TYR B 1 22 ? -25.277 -8.219 21.040 1.00 14.57 22 TYR B O 1
ATOM 1503 N N . HIS B 1 23 ? -23.741 -9.867 21.286 1.00 13.86 23 HIS B N 1
ATOM 1504 C CA . HIS B 1 23 ? -24.027 -10.096 22.678 1.00 14.37 23 HIS B CA 1
ATOM 1505 C C . HIS B 1 23 ? -23.914 -8.846 23.508 1.00 14.65 23 HIS B C 1
ATOM 1506 O O . HIS B 1 23 ? -24.648 -8.647 24.493 1.00 15.17 23 HIS B O 1
ATOM 1513 N N . GLY B 1 24 ? -22.998 -7.906 23.097 1.00 14.05 24 GLY B N 1
ATOM 1514 C CA . GLY B 1 24 ? -22.850 -6.658 23.823 1.00 15.02 24 GLY B CA 1
ATOM 1515 C C . GLY B 1 24 ? -23.967 -5.730 23.669 1.00 16.35 24 GLY B C 1
ATOM 1516 O O . GLY B 1 24 ? -24.066 -4.770 24.494 1.00 18.26 24 GLY B O 1
ATOM 1517 N N . ASN B 1 25 ? -24.887 -5.862 22.772 1.00 14.65 25 ASN B N 1
ATOM 1518 C CA . ASN B 1 25 ? -25.991 -4.975 22.619 1.00 14.88 25 ASN B CA 1
ATOM 1519 C C . ASN B 1 25 ? -27.131 -5.247 23.522 1.00 14.23 25 ASN B C 1
ATOM 1520 O O . ASN B 1 25 ? -28.076 -4.435 23.651 1.00 16.56 25 ASN B O 1
ATOM 1525 N N . TYR B 1 26 ? -27.159 -6.358 24.192 1.00 14.09 26 TYR B N 1
ATOM 1526 C CA . TYR B 1 26 ? -28.247 -6.770 25.073 1.00 14.22 26 TYR B CA 1
ATOM 1527 C C . TYR B 1 26 ? -28.363 -5.836 26.270 1.00 15.12 26 TYR B C 1
ATOM 1528 O O . TYR B 1 26 ? -29.522 -5.536 26.698 1.00 16.16 26 TYR B O 1
ATOM 1537 N N . ALA B 1 27 ? -27.272 -5.279 26.761 1.00 14.30 27 ALA B N 1
ATOM 1538 C CA . ALA B 1 27 ? -27.389 -4.298 27.894 1.00 15.36 27 ALA B CA 1
ATOM 1539 C C . ALA B 1 27 ? -28.215 -3.138 27.449 1.00 15.15 27 ALA B C 1
ATOM 1540 O O . ALA B 1 27 ? -28.993 -2.560 28.261 1.00 15.97 27 ALA B O 1
ATOM 1542 N N . THR B 1 28 ? -28.153 -2.650 26.213 1.00 15.23 28 THR B N 1
ATOM 1543 C CA . THR B 1 28 ? -28.937 -1.562 25.729 1.00 15.61 28 THR B CA 1
ATOM 1544 C C . THR B 1 28 ? -30.417 -1.918 25.779 1.00 15.90 28 THR B C 1
ATOM 1545 O O . THR B 1 28 ? -31.276 -1.088 26.127 1.00 16.28 28 THR B O 1
ATOM 1549 N N . TRP B 1 29 ? -30.737 -3.112 25.355 1.00 14.36 29 TRP B N 1
ATOM 1550 C CA . TRP B 1 29 ? -32.146 -3.610 25.389 1.00 15.24 29 TRP B CA 1
ATOM 1551 C C . TRP B 1 29 ? -32.637 -3.705 26.853 1.00 15.71 29 TRP B C 1
ATOM 1552 O O . TRP B 1 29 ? -33.814 -3.293 27.106 1.00 15.39 29 TRP B O 1
ATOM 1563 N N . PHE B 1 30 ? -31.807 -4.176 27.740 1.00 14.50 30 PHE B N 1
ATOM 1564 C CA . PHE B 1 30 ? -32.212 -4.158 29.188 1.00 14.16 30 PHE B CA 1
ATOM 1565 C C . PHE B 1 30 ? -32.481 -2.791 29.628 1.00 14.76 30 PHE B C 1
ATOM 1566 O O . PHE B 1 30 ? -33.435 -2.534 30.459 1.00 15.57 30 PHE B O 1
ATOM 1574 N N . GLU B 1 31 ? -31.664 -1.820 29.214 1.00 13.92 31 GLU B N 1
ATOM 1575 C CA . GLU B 1 31 ? -31.865 -0.422 29.637 1.00 15.66 31 GLU B CA 1
ATOM 1576 C C . GLU B 1 31 ? -33.177 0.151 29.073 1.00 15.64 31 GLU B C 1
ATOM 1577 O O . GLU B 1 31 ? -33.952 0.800 29.809 1.00 16.61 31 GLU B O 1
ATOM 1583 N N . VAL B 1 32 ? -33.514 -0.111 27.809 1.00 15.12 32 VAL B N 1
ATOM 1584 C CA . VAL B 1 32 ? -34.782 0.292 27.239 1.00 14.81 32 VAL B CA 1
ATOM 1585 C C . VAL B 1 32 ? -35.924 -0.319 28.083 1.00 15.54 32 VAL B C 1
ATOM 1586 O O . VAL B 1 32 ? -36.862 0.415 28.458 1.00 16.22 32 VAL B O 1
ATOM 1590 N N . ALA B 1 33 ? -35.818 -1.574 28.417 1.00 15.10 33 ALA B N 1
ATOM 1591 C CA . ALA B 1 33 ? -36.909 -2.257 29.197 1.00 14.97 33 ALA B CA 1
ATOM 1592 C C . ALA B 1 33 ? -36.973 -1.686 30.630 1.00 14.18 33 ALA B C 1
ATOM 1593 O O . ALA B 1 33 ? -38.105 -1.468 31.090 1.00 16.56 33 ALA B O 1
ATOM 1595 N N . ARG B 1 34 ? -35.874 -1.454 31.258 1.00 15.12 34 ARG B N 1
ATOM 1596 C CA . ARG B 1 34 ? -35.888 -0.895 32.607 1.00 15.72 34 ARG B CA 1
ATOM 1597 C C . ARG B 1 34 ? -36.446 0.478 32.656 1.00 16.10 34 ARG B C 1
ATOM 1598 O O . ARG B 1 34 ? -37.270 0.824 33.555 1.00 16.57 34 ARG B O 1
ATOM 1606 N N . LEU B 1 35 ? -36.130 1.348 31.673 1.00 15.44 35 LEU B N 1
ATOM 1607 C CA . LEU B 1 35 ? -36.687 2.686 31.644 1.00 15.37 35 LEU B CA 1
ATOM 1608 C C . LEU B 1 35 ? -38.159 2.620 31.320 1.00 16.42 35 LEU B C 1
ATOM 1609 O O . LEU B 1 35 ? -38.951 3.460 31.849 1.00 17.29 35 LEU B O 1
ATOM 1614 N N . ASP B 1 36 ? -38.640 1.679 30.572 1.00 15.17 36 ASP B N 1
ATOM 1615 C CA . ASP B 1 36 ? -40.052 1.429 30.325 1.00 16.13 36 ASP B CA 1
ATOM 1616 C C . ASP B 1 36 ? -40.752 0.963 31.610 1.00 15.90 36 ASP B C 1
ATOM 1617 O O . ASP B 1 36 ? -41.844 1.502 31.943 1.00 17.18 36 ASP B O 1
ATOM 1622 N N . TYR B 1 37 ? -40.181 0.071 32.387 1.00 15.38 37 TYR B N 1
ATOM 1623 C CA . TYR B 1 37 ? -40.742 -0.326 33.691 1.00 15.92 37 TYR B CA 1
ATOM 1624 C C . TYR B 1 37 ? -40.870 0.903 34.564 1.00 15.79 37 TYR B C 1
ATOM 1625 O O . TYR B 1 37 ? -41.967 1.122 35.167 1.00 16.82 37 TYR B O 1
ATOM 1634 N N . ILE B 1 38 ? -39.844 1.738 34.703 1.00 15.77 38 ILE B N 1
ATOM 1635 C CA . ILE B 1 38 ? -39.881 2.923 35.527 1.00 16.83 38 ILE B CA 1
ATOM 1636 C C . ILE B 1 38 ? -40.998 3.826 35.098 1.00 17.56 38 ILE B C 1
ATOM 1637 O O . ILE B 1 38 ? -41.757 4.368 35.962 1.00 19.24 38 ILE B O 1
ATOM 1642 N N A SER B 1 39 ? -41.128 4.070 33.794 0.50 17.85 39 SER B N 1
ATOM 1643 N N B SER B 1 39 ? -41.064 4.125 33.830 0.50 17.97 39 SER B N 1
ATOM 1644 C CA A SER B 1 39 ? -42.251 4.889 33.182 0.50 18.29 39 SER B CA 1
ATOM 1645 C CA B SER B 1 39 ? -42.147 4.969 33.317 0.50 18.93 39 SER B CA 1
ATOM 1646 C C A SER B 1 39 ? -43.576 4.350 33.553 0.50 18.92 39 SER B C 1
ATOM 1647 C C B SER B 1 39 ? -43.503 4.383 33.631 0.50 18.74 39 SER B C 1
ATOM 1648 O O A SER B 1 39 ? -44.542 5.060 33.882 0.50 19.50 39 SER B O 1
ATOM 1649 O O B SER B 1 39 ? -44.389 5.166 34.095 0.50 21.70 39 SER B O 1
ATOM 1654 N N . LYS B 1 40 ? -43.721 3.055 33.463 1.00 18.91 40 LYS B N 1
ATOM 1655 C CA . LYS B 1 40 ? -45.013 2.448 33.706 1.00 20.77 40 LYS B CA 1
ATOM 1656 C C . LYS B 1 40 ? -45.350 2.437 35.186 1.00 20.26 40 LYS B C 1
ATOM 1657 O O . LYS B 1 40 ? -46.551 2.461 35.488 1.00 22.55 40 LYS B O 1
ATOM 1663 N N . LEU B 1 41 ? -44.416 2.492 36.079 1.00 19.54 41 LEU B N 1
ATOM 1664 C CA . LEU B 1 41 ? -44.679 2.637 37.524 1.00 22.54 41 LEU B CA 1
ATOM 1665 C C . LEU B 1 41 ? -45.098 4.032 37.803 1.00 24.34 41 LEU B C 1
ATOM 1666 O O . LEU B 1 41 ? -45.592 4.331 38.906 1.00 26.27 41 LEU B O 1
ATOM 1671 N N . GLY B 1 42 ? -44.798 4.982 36.932 1.00 23.31 42 GLY B N 1
ATOM 1672 C CA . GLY B 1 42 ? -45.200 6.417 37.036 1.00 25.58 42 GLY B CA 1
ATOM 1673 C C . GLY B 1 42 ? -44.080 7.344 37.224 1.00 26.28 42 GLY B C 1
ATOM 1674 O O . GLY B 1 42 ? -44.318 8.448 37.824 1.00 31.43 42 GLY B O 1
ATOM 1675 N N . PHE B 1 43 ? -42.818 7.024 36.931 1.00 21.46 43 PHE B N 1
ATOM 1676 C CA . PHE B 1 43 ? -41.682 7.831 37.256 1.00 22.83 43 PHE B CA 1
ATOM 1677 C C . PHE B 1 43 ? -40.870 8.151 36.025 1.00 24.04 43 PHE B C 1
ATOM 1678 O O . PHE B 1 43 ? -40.968 7.500 34.987 1.00 26.84 43 PHE B O 1
ATOM 1686 N N . SER B 1 44 ? -40.018 9.167 36.156 1.00 27.40 44 SER B N 1
ATOM 1687 C CA . SER B 1 44 ? -39.101 9.570 35.052 1.00 30.55 44 SER B CA 1
ATOM 1688 C C . SER B 1 44 ? -37.720 9.645 35.485 1.00 27.29 44 SER B C 1
ATOM 1689 O O . SER B 1 44 ? -37.327 10.440 36.364 1.00 29.37 44 SER B O 1
ATOM 1692 N N . TYR B 1 45 ? -36.892 8.782 34.850 1.00 28.40 45 TYR B N 1
ATOM 1693 C CA . TYR B 1 45 ? -35.513 8.774 35.163 1.00 28.49 45 TYR B CA 1
ATOM 1694 C C . TYR B 1 45 ? -34.872 10.129 34.730 1.00 34.61 45 TYR B C 1
ATOM 1695 O O . TYR B 1 45 ? -34.080 10.714 35.478 1.00 32.43 45 TYR B O 1
ATOM 1704 N N . ALA B 1 46 ? -35.349 10.631 33.566 1.00 35.05 46 ALA B N 1
ATOM 1705 C CA . ALA B 1 46 ? -34.888 11.928 33.015 1.00 36.57 46 ALA B CA 1
ATOM 1706 C C . ALA B 1 46 ? -35.114 13.020 34.113 1.00 40.44 46 ALA B C 1
ATOM 1707 O O . ALA B 1 46 ? -34.177 13.769 34.450 1.00 36.37 46 ALA B O 1
ATOM 1709 N N . ASP B 1 47 ? -36.267 12.986 34.758 1.00 40.26 47 ASP B N 1
ATOM 1710 C CA . ASP B 1 47 ? -36.527 13.786 35.951 1.00 41.11 47 ASP B CA 1
ATOM 1711 C C . ASP B 1 47 ? -35.533 13.687 37.052 1.00 40.27 47 ASP B C 1
ATOM 1712 O O . ASP B 1 47 ? -35.019 14.744 37.432 1.00 41.08 47 ASP B O 1
ATOM 1717 N N . MET B 1 48 ? -35.215 12.467 37.555 1.00 37.39 48 MET B N 1
ATOM 1718 C CA . MET B 1 48 ? -34.220 12.246 38.576 1.00 32.92 48 MET B CA 1
ATOM 1719 C C . MET B 1 48 ? -32.811 12.918 38.237 1.00 33.59 48 MET B C 1
ATOM 1720 O O . MET B 1 48 ? -32.043 13.431 39.144 1.00 32.84 48 MET B O 1
ATOM 1725 N N . GLU B 1 49 ? -32.416 12.731 36.961 1.00 34.77 49 GLU B N 1
ATOM 1726 C CA . GLU B 1 49 ? -31.165 13.307 36.421 1.00 38.82 49 GLU B CA 1
ATOM 1727 C C . GLU B 1 49 ? -31.248 14.786 36.466 1.00 40.67 49 GLU B C 1
ATOM 1728 O O . GLU B 1 49 ? -30.259 15.408 36.873 1.00 39.79 49 GLU B O 1
ATOM 1734 N N . LYS B 1 50 ? -32.415 15.354 36.152 1.00 39.64 50 LYS B N 1
ATOM 1735 C CA . LYS B 1 50 ? -32.628 16.834 36.317 1.00 45.40 50 LYS B CA 1
ATOM 1736 C C . LYS B 1 50 ? -32.303 17.277 37.751 1.00 42.68 50 LYS B C 1
ATOM 1737 O O . LYS B 1 50 ? -31.859 18.394 37.953 1.00 52.17 50 LYS B O 1
ATOM 1743 N N . GLN B 1 51 ? -32.409 16.417 38.740 1.00 38.84 51 GLN B N 1
ATOM 1744 C CA . GLN B 1 51 ? -32.135 16.816 40.162 1.00 40.07 51 GLN B CA 1
ATOM 1745 C C . GLN B 1 51 ? -30.713 16.558 40.656 1.00 43.72 51 GLN B C 1
ATOM 1746 O O . GLN B 1 51 ? -30.478 16.678 41.856 1.00 46.57 51 GLN B O 1
ATOM 1752 N N . GLY B 1 52 ? -29.783 16.125 39.783 1.00 39.45 52 GLY B N 1
ATOM 1753 C CA . GLY B 1 52 ? -28.345 15.859 40.169 1.00 38.12 52 GLY B CA 1
ATOM 1754 C C . GLY B 1 52 ? -28.012 14.473 40.759 1.00 32.92 52 GLY B C 1
ATOM 1755 O O . GLY B 1 52 ? -26.981 14.257 41.469 1.00 34.51 52 GLY B O 1
ATOM 1756 N N . ILE B 1 53 ? -28.990 13.559 40.593 1.00 34.93 53 ILE B N 1
ATOM 1757 C CA . ILE B 1 53 ? -28.857 12.154 41.084 1.00 33.13 53 ILE B CA 1
ATOM 1758 C C . ILE B 1 53 ? -28.883 11.252 39.810 1.00 29.55 53 ILE B C 1
ATOM 1759 O O . ILE B 1 53 ? -29.713 11.424 38.907 1.00 28.84 53 ILE B O 1
ATOM 1764 N N . ILE B 1 54 ? -27.915 10.295 39.831 1.00 27.12 54 ILE B N 1
ATOM 1765 C CA . ILE B 1 54 ? -27.762 9.404 38.672 1.00 26.77 54 ILE B CA 1
ATOM 1766 C C . ILE B 1 54 ? -27.800 8.068 39.286 1.00 24.15 54 ILE B C 1
ATOM 1767 O O . ILE B 1 54 ? -27.536 7.792 40.429 1.00 25.53 54 ILE B O 1
ATOM 1772 N N . SER B 1 55 ? -28.036 7.105 38.339 1.00 26.72 55 SER B N 1
ATOM 1773 C CA . SER B 1 55 ? -28.272 5.709 38.716 1.00 27.48 55 SER B CA 1
ATOM 1774 C C . SER B 1 55 ? -27.377 4.773 37.842 1.00 27.49 55 SER B C 1
ATOM 1775 O O . SER B 1 55 ? -27.888 4.246 36.865 1.00 29.06 55 SER B O 1
ATOM 1778 N N . PRO B 1 56 ? -26.141 4.578 38.249 1.00 24.83 56 PRO B N 1
ATOM 1779 C CA . PRO B 1 56 ? -25.300 3.630 37.502 1.00 24.88 56 PRO B CA 1
ATOM 1780 C C . PRO B 1 56 ? -25.624 2.171 37.782 1.00 22.73 56 PRO B C 1
ATOM 1781 O O . PRO B 1 56 ? -25.977 1.746 38.858 1.00 20.90 56 PRO B O 1
ATOM 1785 N N . VAL B 1 57 ? -25.217 1.351 36.751 1.00 22.00 57 VAL B N 1
ATOM 1786 C CA . VAL B 1 57 ? -25.303 -0.087 36.824 1.00 19.60 57 VAL B CA 1
ATOM 1787 C C . VAL B 1 57 ? -24.078 -0.542 37.559 1.00 17.75 57 VAL B C 1
ATOM 1788 O O . VAL B 1 57 ? -22.913 -0.127 37.221 1.00 21.79 57 VAL B O 1
ATOM 1792 N N . THR B 1 58 ? -24.156 -1.346 38.544 1.00 18.04 58 THR B N 1
ATOM 1793 C CA . THR B 1 58 ? -23.056 -1.889 39.274 1.00 20.50 58 THR B CA 1
ATOM 1794 C C . THR B 1 58 ? -22.765 -3.335 38.968 1.00 18.84 58 THR B C 1
ATOM 1795 O O . THR B 1 58 ? -21.662 -3.873 39.255 1.00 17.21 58 THR B O 1
ATOM 1799 N N . ASP B 1 59 ? -23.778 -4.096 38.346 1.00 17.30 59 ASP B N 1
ATOM 1800 C CA . ASP B 1 59 ? -23.580 -5.455 37.945 1.00 16.39 59 ASP B CA 1
ATOM 1801 C C . ASP B 1 59 ? -24.479 -5.747 36.776 1.00 17.44 59 ASP B C 1
ATOM 1802 O O . ASP B 1 59 ? -25.671 -5.356 36.791 1.00 18.17 59 ASP B O 1
ATOM 1807 N N . LEU B 1 60 ? -23.974 -6.407 35.778 1.00 15.46 60 LEU B N 1
ATOM 1808 C CA . LEU B 1 60 ? -24.695 -6.851 34.559 1.00 14.90 60 LEU B CA 1
ATOM 1809 C C . LEU B 1 60 ? -24.535 -8.316 34.428 1.00 15.45 60 LEU B C 1
ATOM 1810 O O . LEU B 1 60 ? -23.350 -8.832 34.474 1.00 16.21 60 LEU B O 1
ATOM 1815 N N . ASN B 1 61 ? -25.611 -9.079 34.233 1.00 14.95 61 ASN B N 1
ATOM 1816 C CA . ASN B 1 61 ? -25.514 -10.500 33.909 1.00 14.89 61 ASN B CA 1
ATOM 1817 C C . ASN B 1 61 ? -26.432 -10.775 32.755 1.00 15.22 61 ASN B C 1
ATOM 1818 O O . ASN B 1 61 ? -27.576 -10.308 32.737 1.00 15.28 61 ASN B O 1
ATOM 1823 N N . VAL B 1 62 ? -25.962 -11.542 31.778 1.00 14.98 62 VAL B N 1
ATOM 1824 C CA . VAL B 1 62 ? -26.756 -11.945 30.600 1.00 15.12 62 VAL B CA 1
ATOM 1825 C C . VAL B 1 62 ? -26.503 -13.395 30.386 1.00 15.71 62 VAL B C 1
ATOM 1826 O O . VAL B 1 62 ? -25.314 -13.798 30.252 1.00 16.66 62 VAL B O 1
ATOM 1830 N N . ASN B 1 63 ? -27.536 -14.213 30.244 1.00 15.47 63 ASN B N 1
ATOM 1831 C CA . ASN B 1 63 ? -27.498 -15.618 29.873 1.00 16.92 63 ASN B CA 1
ATOM 1832 C C . ASN B 1 63 ? -28.196 -15.853 28.622 1.00 15.62 63 ASN B C 1
ATOM 1833 O O . ASN B 1 63 ? -29.417 -15.627 28.489 1.00 16.39 63 ASN B O 1
ATOM 1838 N N . TYR B 1 64 ? -27.476 -16.238 27.547 1.00 16.62 64 TYR B N 1
ATOM 1839 C CA . TYR B 1 64 ? -27.989 -16.282 26.173 1.00 17.06 64 TYR B CA 1
ATOM 1840 C C . TYR B 1 64 ? -28.483 -17.708 25.852 1.00 17.57 64 TYR B C 1
ATOM 1841 O O . TYR B 1 64 ? -27.624 -18.597 25.659 1.00 21.61 64 TYR B O 1
ATOM 1850 N N . LYS B 1 65 ? -29.748 -17.985 25.866 1.00 17.56 65 LYS B N 1
ATOM 1851 C CA . LYS B 1 65 ? -30.297 -19.336 25.643 1.00 18.18 65 LYS B CA 1
ATOM 1852 C C . LYS B 1 65 ? -30.435 -19.550 24.173 1.00 17.72 65 LYS B C 1
ATOM 1853 O O . LYS B 1 65 ? -30.225 -20.753 23.767 1.00 21.84 65 LYS B O 1
ATOM 1859 N N . LYS B 1 66 ? -30.883 -18.633 23.350 1.00 18.47 66 LYS B N 1
ATOM 1860 C CA . LYS B 1 66 ? -31.035 -18.780 21.923 1.00 20.76 66 LYS B CA 1
ATOM 1861 C C . LYS B 1 66 ? -30.575 -17.519 21.259 1.00 21.18 66 LYS B C 1
ATOM 1862 O O . LYS B 1 66 ? -30.768 -16.433 21.820 1.00 22.77 66 LYS B O 1
ATOM 1868 N N . SER B 1 67 ? -30.033 -17.563 20.081 1.00 19.62 67 SER B N 1
ATOM 1869 C CA . SER B 1 67 ? -29.714 -16.374 19.332 1.00 18.35 67 SER B CA 1
ATOM 1870 C C . SER B 1 67 ? -30.891 -15.614 18.920 1.00 19.12 67 SER B C 1
ATOM 1871 O O . SER B 1 67 ? -31.983 -16.233 18.655 1.00 21.37 67 SER B O 1
ATOM 1874 N N . ILE B 1 68 ? -30.823 -14.339 18.747 1.00 17.34 68 ILE B N 1
ATOM 1875 C CA . ILE B 1 68 ? -31.839 -13.478 18.173 1.00 17.53 68 ILE B CA 1
ATOM 1876 C C . ILE B 1 68 ? -31.344 -12.940 16.824 1.00 18.11 68 ILE B C 1
ATOM 1877 O O . ILE B 1 68 ? -30.134 -12.654 16.679 1.00 16.95 68 ILE B O 1
ATOM 1882 N N . PHE B 1 69 ? -32.258 -12.750 15.884 1.00 18.46 69 PHE B N 1
ATOM 1883 C CA . PHE B 1 69 ? -31.913 -12.379 14.488 1.00 18.81 69 PHE B CA 1
ATOM 1884 C C . PHE B 1 69 ? -32.570 -11.078 14.145 1.00 19.90 69 PHE B C 1
ATOM 1885 O O . PHE B 1 69 ? -33.736 -10.807 14.554 1.00 21.68 69 PHE B O 1
ATOM 1893 N N . TYR B 1 70 ? -31.958 -10.304 13.232 1.00 18.97 70 TYR B N 1
ATOM 1894 C CA . TYR B 1 70 ? -32.692 -9.326 12.511 1.00 20.51 70 TYR B CA 1
ATOM 1895 C C . TYR B 1 70 ? -33.751 -9.995 11.545 1.00 20.26 70 TYR B C 1
ATOM 1896 O O . TYR B 1 70 ? -33.380 -10.984 11.017 1.00 21.15 70 TYR B O 1
ATOM 1905 N N . PRO B 1 71 ? -34.971 -9.473 11.498 1.00 21.62 71 PRO B N 1
ATOM 1906 C CA . PRO B 1 71 ? -35.556 -8.256 12.055 1.00 22.72 71 PRO B CA 1
ATOM 1907 C C . PRO B 1 71 ? -36.617 -8.609 13.133 1.00 21.82 71 PRO B C 1
ATOM 1908 O O . PRO B 1 71 ? -37.703 -7.972 13.209 1.00 24.58 71 PRO B O 1
ATOM 1912 N N . GLU B 1 72 ? -36.230 -9.530 14.000 1.00 18.85 72 GLU B N 1
ATOM 1913 C CA . GLU B 1 72 ? -37.200 -9.958 15.053 1.00 18.88 72 GLU B CA 1
ATOM 1914 C C . GLU B 1 72 ? -37.738 -8.970 15.939 1.00 17.99 72 GLU B C 1
ATOM 1915 O O . GLU B 1 72 ? -37.018 -8.058 16.379 1.00 20.09 72 GLU B O 1
ATOM 1921 N N . LYS B 1 73 ? -39.038 -9.038 16.142 1.00 18.11 73 LYS B N 1
ATOM 1922 C CA . LYS B 1 73 ? -39.717 -8.296 17.159 1.00 19.01 73 LYS B CA 1
ATOM 1923 C C . LYS B 1 73 ? -39.741 -9.131 18.449 1.00 18.70 73 LYS B C 1
ATOM 1924 O O . LYS B 1 73 ? -40.308 -10.207 18.418 1.00 21.40 73 LYS B O 1
ATOM 1930 N N . VAL B 1 74 ? -39.093 -8.605 19.474 1.00 17.19 74 VAL B N 1
ATOM 1931 C CA . VAL B 1 74 ? -38.987 -9.338 20.762 1.00 16.34 74 VAL B CA 1
ATOM 1932 C C . VAL B 1 74 ? -39.733 -8.598 21.837 1.00 14.94 74 VAL B C 1
ATOM 1933 O O . VAL B 1 74 ? -40.055 -7.434 21.711 1.00 16.07 74 VAL B O 1
ATOM 1937 N N . LYS B 1 75 ? -39.990 -9.339 22.899 1.00 15.31 75 LYS B N 1
ATOM 1938 C CA . LYS B 1 75 ? -40.606 -8.767 24.090 1.00 17.09 75 LYS B CA 1
ATOM 1939 C C . LYS B 1 75 ? -39.714 -9.020 25.299 1.00 16.55 75 LYS B C 1
ATOM 1940 O O . LYS B 1 75 ? -39.256 -10.156 25.476 1.00 17.15 75 LYS B O 1
ATOM 1946 N N . VAL B 1 76 ? -39.520 -7.989 26.041 1.00 15.99 76 VAL B N 1
ATOM 1947 C CA . VAL B 1 76 ? -38.715 -8.027 27.270 1.00 16.98 76 VAL B CA 1
ATOM 1948 C C . VAL B 1 76 ? -39.626 -7.907 28.458 1.00 15.31 76 VAL B C 1
ATOM 1949 O O . VAL B 1 76 ? -40.326 -6.893 28.606 1.00 16.28 76 VAL B O 1
ATOM 1953 N N . LYS B 1 77 ? -39.563 -8.878 29.332 1.00 15.16 77 LYS B N 1
ATOM 1954 C CA . LYS B 1 77 ? -40.284 -8.895 30.617 1.00 15.89 77 LYS B CA 1
ATOM 1955 C C . LYS B 1 77 ? -39.309 -8.440 31.669 1.00 15.37 77 LYS B C 1
ATOM 1956 O O . LYS B 1 77 ? -38.222 -9.032 31.810 1.00 16.83 77 LYS B O 1
ATOM 1962 N N . THR B 1 78 ? -39.631 -7.410 32.427 1.00 14.70 78 THR B N 1
ATOM 1963 C CA . THR B 1 78 ? -38.798 -6.766 33.457 1.00 14.98 78 THR B CA 1
ATOM 1964 C C . THR B 1 78 ? -39.469 -6.766 34.839 1.00 15.34 78 THR B C 1
ATOM 1965 O O . THR B 1 78 ? -40.658 -6.400 34.865 1.00 15.69 78 THR B O 1
ATOM 1969 N N . TRP B 1 79 ? -38.737 -7.090 35.878 1.00 14.15 79 TRP B N 1
ATOM 1970 C CA . TRP B 1 79 ? -39.260 -6.924 37.195 1.00 14.61 79 TRP B CA 1
ATOM 1971 C C . TRP B 1 79 ? -38.128 -6.595 38.136 1.00 14.95 79 TRP B C 1
ATOM 1972 O O . TRP B 1 79 ? -36.931 -6.712 37.811 1.00 16.07 79 TRP B O 1
ATOM 1983 N N . VAL B 1 80 ? -38.445 -6.154 39.373 1.00 16.37 80 VAL B N 1
ATOM 1984 C CA . VAL B 1 80 ? -37.489 -5.863 40.403 1.00 15.85 80 VAL B CA 1
ATOM 1985 C C . VAL B 1 80 ? -37.445 -7.047 41.315 1.00 16.74 80 VAL B C 1
ATOM 1986 O O . VAL B 1 80 ? -38.386 -7.288 42.104 1.00 17.36 80 VAL B O 1
ATOM 1990 N N . GLU B 1 81 ? -36.389 -7.800 41.255 1.00 16.21 81 GLU B N 1
ATOM 1991 C CA . GLU B 1 81 ? -36.205 -8.951 42.119 1.00 17.55 81 GLU B CA 1
ATOM 1992 C C . GLU B 1 81 ? -35.906 -8.526 43.511 1.00 20.42 81 GLU B C 1
ATOM 1993 O O . GLU B 1 81 ? -36.450 -9.245 44.482 1.00 21.50 81 GLU B O 1
ATOM 1999 N N . LYS B 1 82 ? -35.129 -7.509 43.749 1.00 18.47 82 LYS B N 1
ATOM 2000 C CA . LYS B 1 82 ? -34.721 -7.069 45.106 1.00 18.09 82 LYS B CA 1
ATOM 2001 C C . LYS B 1 82 ? -34.703 -5.623 45.102 1.00 18.56 82 LYS B C 1
ATOM 2002 O O . LYS B 1 82 ? -34.075 -4.926 44.284 1.00 19.88 82 LYS B O 1
ATOM 2008 N N . TYR B 1 83 ? -35.367 -4.978 46.089 1.00 20.78 83 TYR B N 1
ATOM 2009 C CA . TYR B 1 83 ? -35.311 -3.551 46.327 1.00 19.63 83 TYR B CA 1
ATOM 2010 C C . TYR B 1 83 ? -34.883 -3.300 47.801 1.00 19.70 83 TYR B C 1
ATOM 2011 O O . TYR B 1 83 ? -35.505 -3.896 48.686 1.00 22.56 83 TYR B O 1
ATOM 2020 N N . SER B 1 84 ? -33.936 -2.490 47.930 1.00 20.14 84 SER B N 1
ATOM 2021 C CA . SER B 1 84 ? -33.679 -1.787 49.222 1.00 23.06 84 SER B CA 1
ATOM 2022 C C . SER B 1 84 ? -33.381 -0.363 48.992 1.00 24.59 84 SER B C 1
ATOM 2023 O O . SER B 1 84 ? -33.113 0.077 47.892 1.00 23.21 84 SER B O 1
ATOM 2026 N N . ARG B 1 85 ? -33.358 0.518 50.037 1.00 25.23 85 ARG B N 1
ATOM 2027 C CA . ARG B 1 85 ? -33.064 1.855 49.810 1.00 24.23 85 ARG B CA 1
ATOM 2028 C C . ARG B 1 85 ? -31.655 2.171 49.280 1.00 23.77 85 ARG B C 1
ATOM 2029 O O . ARG B 1 85 ? -31.470 3.237 48.772 1.00 27.52 85 ARG B O 1
ATOM 2037 N N . LEU B 1 86 ? -30.713 1.214 49.380 1.00 24.44 86 LEU B N 1
ATOM 2038 C CA . LEU B 1 86 ? -29.407 1.375 48.738 1.00 26.35 86 LEU B CA 1
ATOM 2039 C C . LEU B 1 86 ? -29.195 0.800 47.325 1.00 26.65 86 LEU B C 1
ATOM 2040 O O . LEU B 1 86 ? -28.360 1.308 46.640 1.00 29.34 86 LEU B O 1
ATOM 2045 N N . ARG B 1 87 ? -29.991 -0.203 46.940 1.00 22.72 87 ARG B N 1
ATOM 2046 C CA . ARG B 1 87 ? -29.711 -0.866 45.626 1.00 21.05 87 ARG B CA 1
ATOM 2047 C C . ARG B 1 87 ? -30.970 -1.563 45.206 1.00 21.31 87 ARG B C 1
ATOM 2048 O O . ARG B 1 87 ? -31.751 -2.149 45.983 1.00 20.80 87 ARG B O 1
ATOM 2056 N N . SER B 1 88 ? -31.068 -1.678 43.860 1.00 18.74 88 SER B N 1
ATOM 2057 C CA . SER B 1 88 ? -32.167 -2.445 43.234 1.00 17.69 88 SER B CA 1
ATOM 2058 C C . SER B 1 88 ? -31.565 -3.528 42.297 1.00 18.73 88 SER B C 1
ATOM 2059 O O . SER B 1 88 ? -30.555 -3.184 41.593 1.00 20.84 88 SER B O 1
ATOM 2062 N N . VAL B 1 89 ? -32.146 -4.649 42.259 1.00 15.80 89 VAL B N 1
ATOM 2063 C CA . VAL B 1 89 ? -31.754 -5.732 41.260 1.00 17.24 89 VAL B CA 1
ATOM 2064 C C . VAL B 1 89 ? -32.955 -5.944 40.374 1.00 16.09 89 VAL B C 1
ATOM 2065 O O . VAL B 1 89 ? -34.004 -6.388 40.849 1.00 17.17 89 VAL B O 1
ATOM 2069 N N . TYR B 1 90 ? -32.802 -5.600 39.067 1.00 16.15 90 TYR B N 1
ATOM 2070 C CA . TYR B 1 90 ? -33.844 -5.869 38.016 1.00 15.92 90 TYR B CA 1
ATOM 2071 C C . TYR B 1 90 ? -33.536 -7.224 37.375 1.00 15.27 90 TYR B C 1
ATOM 2072 O O . TYR B 1 90 ? -32.302 -7.516 37.178 1.00 16.98 90 TYR B O 1
ATOM 2081 N N . LYS B 1 91 ? -34.506 -7.995 37.084 1.00 15.13 91 LYS B N 1
ATOM 2082 C CA . LYS B 1 91 ? -34.362 -9.210 36.298 1.00 15.52 91 LYS B CA 1
ATOM 2083 C C . LYS B 1 91 ? -35.156 -9.030 35.001 1.00 15.52 91 LYS B C 1
ATOM 2084 O O . LYS B 1 91 ? -36.164 -8.335 34.933 1.00 15.82 91 LYS B O 1
ATOM 2090 N N . TYR B 1 92 ? -34.701 -9.791 33.985 1.00 14.58 92 TYR B N 1
ATOM 2091 C CA . TYR B 1 92 ? -35.233 -9.718 32.645 1.00 14.97 92 TYR B CA 1
ATOM 2092 C C . TYR B 1 92 ? -35.364 -11.062 32.026 1.00 14.03 92 TYR B C 1
ATOM 2093 O O . TYR B 1 92 ? -34.557 -11.950 32.242 1.00 15.21 92 TYR B O 1
ATOM 2102 N N . GLU B 1 93 ? -36.380 -11.187 31.173 1.00 14.70 93 GLU B N 1
ATOM 2103 C CA . GLU B 1 93 ? -36.534 -12.300 30.195 1.00 14.94 93 GLU B CA 1
ATOM 2104 C C . GLU B 1 93 ? -36.810 -11.751 28.872 1.00 15.17 93 GLU B C 1
ATOM 2105 O O . GLU B 1 93 ? -37.664 -10.900 28.748 1.00 16.49 93 GLU B O 1
ATOM 2111 N N . ILE B 1 94 ? -36.163 -12.282 27.836 1.00 14.81 94 ILE B N 1
ATOM 2112 C CA . ILE B 1 94 ? -36.441 -11.856 26.455 1.00 14.82 94 ILE B CA 1
ATOM 2113 C C . ILE B 1 94 ? -37.054 -13.040 25.699 1.00 14.67 94 ILE B C 1
ATOM 2114 O O . ILE B 1 94 ? -36.454 -14.107 25.680 1.00 15.94 94 ILE B O 1
ATOM 2119 N N . PHE B 1 95 ? -38.201 -12.754 25.094 1.00 15.81 95 PHE B N 1
ATOM 2120 C CA . PHE B 1 95 ? -38.898 -13.754 24.289 1.00 14.99 95 PHE B CA 1
ATOM 2121 C C . PHE B 1 95 ? -38.737 -13.337 22.830 1.00 16.14 95 PHE B C 1
ATOM 2122 O O . PHE B 1 95 ? -38.947 -12.171 22.448 1.00 16.79 95 PHE B O 1
ATOM 2130 N N . ASN B 1 96 ? -38.384 -14.344 22.005 1.00 15.72 96 ASN B N 1
ATOM 2131 C CA . ASN B 1 96 ? -38.187 -14.148 20.574 1.00 17.73 96 ASN B CA 1
ATOM 2132 C C . ASN B 1 96 ? -39.510 -13.997 19.846 1.00 19.92 96 ASN B C 1
ATOM 2133 O O . ASN B 1 96 ? -40.609 -14.076 20.485 1.00 17.96 96 ASN B O 1
ATOM 2138 N N . GLU B 1 97 ? -39.506 -13.782 18.532 1.00 18.98 97 GLU B N 1
ATOM 2139 C CA . GLU B 1 97 ? -40.722 -13.496 17.862 1.00 20.47 97 GLU B CA 1
ATOM 2140 C C . GLU B 1 97 ? -41.669 -14.717 17.884 1.00 21.44 97 GLU B C 1
ATOM 2141 O O . GLU B 1 97 ? -42.917 -14.509 17.852 1.00 23.82 97 GLU B O 1
ATOM 2147 N N . LYS B 1 98 ? -41.165 -15.913 17.995 1.00 20.20 98 LYS B N 1
ATOM 2148 C CA . LYS B 1 98 ? -41.967 -17.160 18.161 1.00 22.26 98 LYS B CA 1
ATOM 2149 C C . LYS B 1 98 ? -42.461 -17.383 19.585 1.00 23.62 98 LYS B C 1
ATOM 2150 O O . LYS B 1 98 ? -43.126 -18.403 19.844 1.00 24.59 98 LYS B O 1
ATOM 2156 N N . GLY B 1 99 ? -42.157 -16.482 20.509 1.00 19.81 99 GLY B N 1
ATOM 2157 C CA . GLY B 1 99 ? -42.613 -16.579 21.904 1.00 19.79 99 GLY B CA 1
ATOM 2158 C C . GLY B 1 99 ? -41.793 -17.408 22.798 1.00 20.85 99 GLY B C 1
ATOM 2159 O O . GLY B 1 99 ? -42.212 -17.703 23.949 1.00 21.09 99 GLY B O 1
ATOM 2160 N N . GLU B 1 100 ? -40.599 -17.858 22.356 1.00 18.90 100 GLU B N 1
ATOM 2161 C CA . GLU B 1 100 ? -39.739 -18.721 23.106 1.00 18.79 100 GLU B CA 1
ATOM 2162 C C . GLU B 1 100 ? -38.750 -17.877 23.993 1.00 17.51 100 GLU B C 1
ATOM 2163 O O . GLU B 1 100 ? -38.346 -16.780 23.522 1.00 18.05 100 GLU B O 1
ATOM 2169 N N . LEU B 1 101 ? -38.372 -18.394 25.124 1.00 17.94 101 LEU B N 1
ATOM 2170 C CA . LEU B 1 101 ? -37.372 -17.742 25.978 1.00 16.56 101 LEU B CA 1
ATOM 2171 C C . LEU B 1 101 ? -36.047 -17.793 25.309 1.00 17.65 101 LEU B C 1
ATOM 2172 O O . LEU B 1 101 ? -35.426 -18.834 25.131 1.00 20.24 101 LEU B O 1
ATOM 2177 N N . ALA B 1 102 ? -35.487 -16.617 24.955 1.00 15.93 102 ALA B N 1
ATOM 2178 C CA . ALA B 1 102 ? -34.181 -16.510 24.310 1.00 16.87 102 ALA B CA 1
ATOM 2179 C C . ALA B 1 102 ? -33.022 -16.075 25.257 1.00 15.64 102 ALA B C 1
ATOM 2180 O O . ALA B 1 102 ? -31.870 -16.396 24.957 1.00 16.05 102 ALA B O 1
ATOM 2182 N N . THR B 1 103 ? -33.375 -15.333 26.309 1.00 15.47 103 THR B N 1
ATOM 2183 C CA . THR B 1 103 ? -32.347 -14.662 27.126 1.00 15.02 103 THR B CA 1
ATOM 2184 C C . THR B 1 103 ? -32.876 -14.397 28.500 1.00 14.91 103 THR B C 1
ATOM 2185 O O . THR B 1 103 ? -34.059 -14.053 28.640 1.00 15.84 103 THR B O 1
ATOM 2189 N N . THR B 1 104 ? -32.050 -14.544 29.526 1.00 15.33 104 THR B N 1
ATOM 2190 C CA . THR B 1 104 ? -32.369 -14.072 30.850 1.00 14.64 104 THR B CA 1
ATOM 2191 C C . THR B 1 104 ? -31.227 -13.191 31.293 1.00 15.15 104 THR B C 1
ATOM 2192 O O . THR B 1 104 ? -30.110 -13.180 30.726 1.00 16.67 104 THR B O 1
ATOM 2196 N N . GLY B 1 105 ? -31.451 -12.357 32.299 1.00 14.93 105 GLY B N 1
ATOM 2197 C CA . GLY B 1 105 ? -30.345 -11.557 32.877 1.00 15.73 105 GLY B CA 1
ATOM 2198 C C . GLY B 1 105 ? -30.780 -10.686 34.003 1.00 14.92 105 GLY B C 1
ATOM 2199 O O . GLY B 1 105 ? -31.943 -10.778 34.450 1.00 15.76 105 GLY B O 1
ATOM 2200 N N . SER B 1 106 ? -29.889 -9.889 34.448 1.00 14.60 106 SER B N 1
ATOM 2201 C CA . SER B 1 106 ? -30.110 -9.002 35.627 1.00 14.76 106 SER B CA 1
ATOM 2202 C C . SER B 1 106 ? -29.244 -7.816 35.567 1.00 15.58 106 SER B C 1
ATOM 2203 O O . SER B 1 106 ? -28.100 -7.852 34.998 1.00 15.76 106 SER B O 1
ATOM 2206 N N . THR B 1 107 ? -29.625 -6.687 36.199 1.00 14.33 107 THR B N 1
ATOM 2207 C CA . THR B 1 107 ? -28.811 -5.539 36.425 1.00 14.55 107 THR B CA 1
ATOM 2208 C C . THR B 1 107 ? -28.987 -5.046 37.868 1.00 17.00 107 THR B C 1
ATOM 2209 O O . THR B 1 107 ? -30.175 -4.795 38.263 1.00 17.07 107 THR B O 1
ATOM 2213 N N . GLU B 1 108 ? -27.913 -4.836 38.564 1.00 16.35 108 GLU B N 1
ATOM 2214 C CA . GLU B 1 108 ? -28.007 -4.085 39.898 1.00 15.73 108 GLU B CA 1
ATOM 2215 C C . GLU B 1 108 ? -27.668 -2.687 39.646 1.00 16.96 108 GLU B C 1
ATOM 2216 O O . GLU B 1 108 ? -26.736 -2.340 38.889 1.00 19.11 108 GLU B O 1
ATOM 2222 N N . LEU B 1 109 ? -28.496 -1.767 40.218 1.00 17.71 109 LEU B N 1
ATOM 2223 C CA . LEU B 1 109 ? -28.344 -0.344 40.147 1.00 18.59 109 LEU B CA 1
ATOM 2224 C C . LEU B 1 109 ? -28.341 0.285 41.554 1.00 18.41 109 LEU B C 1
ATOM 2225 O O . LEU B 1 109 ? -28.929 -0.241 42.481 1.00 20.58 109 LEU B O 1
ATOM 2230 N N . ILE B 1 110 ? -27.533 1.324 41.656 1.00 19.96 110 ILE B N 1
ATOM 2231 C CA . ILE B 1 110 ? -27.555 2.171 42.895 1.00 19.44 110 ILE B CA 1
ATOM 2232 C C . ILE B 1 110 ? -27.865 3.556 42.421 1.00 20.72 110 ILE B C 1
ATOM 2233 O O . ILE B 1 110 ? -27.939 3.949 41.318 1.00 23.71 110 ILE B O 1
ATOM 2238 N N . CYS B 1 111 ? -27.976 4.505 43.435 1.00 22.93 111 CYS B N 1
ATOM 2239 C CA . CYS B 1 111 ? -28.158 5.929 43.110 1.00 25.84 111 CYS B CA 1
ATOM 2240 C C . CYS B 1 111 ? -27.023 6.752 43.825 1.00 22.10 111 CYS B C 1
ATOM 2241 O O . CYS B 1 111 ? -26.710 6.386 44.950 1.00 24.75 111 CYS B O 1
ATOM 2244 N N . ILE B 1 112 ? -26.479 7.663 43.076 1.00 24.11 112 ILE B N 1
ATOM 2245 C CA . ILE B 1 112 ? -25.293 8.406 43.581 1.00 29.17 112 ILE B CA 1
ATOM 2246 C C . ILE B 1 112 ? -25.474 9.863 43.239 1.00 27.68 112 ILE B C 1
ATOM 2247 O O . ILE B 1 112 ? -26.238 10.261 42.350 1.00 27.38 112 ILE B O 1
ATOM 2252 N N . LYS B 1 113 ? -24.823 10.774 44.018 1.00 31.41 113 LYS B N 1
ATOM 2253 C CA . LYS B 1 113 ? -24.854 12.167 43.595 1.00 30.85 113 LYS B CA 1
ATOM 2254 C C . LYS B 1 113 ? -23.918 12.350 42.445 1.00 34.87 113 LYS B C 1
ATOM 2255 O O . LYS B 1 113 ? -22.812 11.832 42.450 1.00 39.13 113 LYS B O 1
ATOM 2261 N N . GLU B 1 114 ? -24.395 13.023 41.431 1.00 37.42 114 GLU B N 1
ATOM 2262 C CA . GLU B 1 114 ? -23.658 13.290 40.214 1.00 49.90 114 GLU B CA 1
ATOM 2263 C C . GLU B 1 114 ? -22.349 14.080 40.390 1.00 53.82 114 GLU B C 1
ATOM 2264 O O . GLU B 1 114 ? -21.348 13.773 39.719 1.00 58.04 114 GLU B O 1
ATOM 2270 N N . ASP B 1 115 ? -22.354 15.083 41.276 1.00 63.61 115 ASP B N 1
ATOM 2271 C CA . ASP B 1 115 ? -21.100 15.834 41.607 1.00 60.94 115 ASP B CA 1
ATOM 2272 C C . ASP B 1 115 ? -20.104 14.891 42.290 1.00 65.45 115 ASP B C 1
ATOM 2273 O O . ASP B 1 115 ? -19.090 14.501 41.708 1.00 69.23 115 ASP B O 1
ATOM 2278 N N . THR B 1 116 ? -20.464 14.468 43.490 1.00 64.27 116 THR B N 1
ATOM 2279 C CA . THR B 1 116 ? -19.649 13.594 44.319 1.00 65.13 116 THR B CA 1
ATOM 2280 C C . THR B 1 116 ? -19.359 12.163 43.782 1.00 61.81 116 THR B C 1
ATOM 2281 O O . THR B 1 116 ? -18.342 11.569 44.123 1.00 54.42 116 THR B O 1
ATOM 2285 N N . PHE B 1 117 ? -20.243 11.585 42.981 1.00 54.57 117 PHE B N 1
ATOM 2286 C CA . PHE B 1 117 ? -20.239 10.110 42.782 1.00 54.50 117 PHE B CA 1
ATOM 2287 C C . PHE B 1 117 ? -20.425 9.271 44.095 1.00 51.95 117 PHE B C 1
ATOM 2288 O O . PHE B 1 117 ? -20.350 8.036 44.067 1.00 49.54 117 PHE B O 1
ATOM 2296 N N . LYS B 1 118 ? -20.839 9.929 45.191 1.00 41.26 118 LYS B N 1
ATOM 2297 C CA . LYS B 1 118 ? -21.126 9.258 46.495 1.00 53.54 118 LYS B CA 1
ATOM 2298 C C . LYS B 1 118 ? -22.548 8.578 46.491 1.00 40.14 118 LYS B C 1
ATOM 2299 O O . LYS B 1 118 ? -23.449 9.269 46.134 1.00 36.84 118 LYS B O 1
ATOM 2305 N N . PRO B 1 119 ? -22.692 7.298 46.983 1.00 42.28 119 PRO B N 1
ATOM 2306 C CA . PRO B 1 119 ? -23.991 6.672 47.017 1.00 39.32 119 PRO B CA 1
ATOM 2307 C C . PRO B 1 119 ? -25.002 7.359 47.962 1.00 43.84 119 PRO B C 1
ATOM 2308 O O . PRO B 1 119 ? -24.669 8.245 48.766 1.00 47.28 119 PRO B O 1
ATOM 2312 N N . ILE B 1 120 ? -26.258 6.997 47.821 1.00 43.96 120 ILE B N 1
ATOM 2313 C CA . ILE B 1 120 ? -27.302 7.718 48.549 1.00 36.16 120 ILE B CA 1
ATOM 2314 C C . ILE B 1 120 ? -28.424 6.730 48.796 1.00 33.69 120 ILE B C 1
ATOM 2315 O O . ILE B 1 120 ? -28.612 5.712 48.111 1.00 34.91 120 ILE B O 1
ATOM 2320 N N . ARG B 1 121 ? -29.158 6.969 49.855 1.00 30.69 121 ARG B N 1
ATOM 2321 C CA . ARG B 1 121 ? -30.423 6.293 50.181 1.00 32.58 121 ARG B CA 1
ATOM 2322 C C . ARG B 1 121 ? -31.526 6.909 49.338 1.00 34.29 121 ARG B C 1
ATOM 2323 O O . ARG B 1 121 ? -31.833 8.121 49.411 1.00 33.03 121 ARG B O 1
ATOM 2331 N N . LEU B 1 122 ? -32.278 6.072 48.682 1.00 28.40 122 LEU B N 1
ATOM 2332 C CA . LEU B 1 122 ? -33.294 6.626 47.791 1.00 29.03 122 LEU B CA 1
ATOM 2333 C C . LEU B 1 122 ? -34.456 7.298 48.661 1.00 29.03 122 LEU B C 1
ATOM 2334 O O . LEU B 1 122 ? -35.091 8.248 48.159 1.00 32.75 122 LEU B O 1
ATOM 2339 N N . ASP B 1 123 ? -34.743 6.745 49.826 1.00 29.89 123 ASP B N 1
ATOM 2340 C CA . ASP B 1 123 ? -35.869 7.243 50.719 1.00 32.61 123 ASP B CA 1
ATOM 2341 C C . ASP B 1 123 ? -35.612 8.661 51.190 1.00 38.04 123 ASP B C 1
ATOM 2342 O O . ASP B 1 123 ? -36.531 9.418 51.317 1.00 39.04 123 ASP B O 1
ATOM 2347 N N . ARG B 1 124 ? -34.362 9.066 51.289 1.00 35.73 124 ARG B N 1
ATOM 2348 C CA . ARG B 1 124 ? -33.976 10.465 51.648 1.00 34.08 124 ARG B CA 1
ATOM 2349 C C . ARG B 1 124 ? -34.090 11.501 50.557 1.00 34.41 124 ARG B C 1
ATOM 2350 O O . ARG B 1 124 ? -34.192 12.657 50.827 1.00 38.19 124 ARG B O 1
ATOM 2358 N N . TYR B 1 125 ? -33.960 11.148 49.282 1.00 30.61 125 TYR B N 1
ATOM 2359 C CA . TYR B 1 125 ? -33.950 12.055 48.140 1.00 28.27 125 TYR B CA 1
ATOM 2360 C C . TYR B 1 125 ? -35.180 11.983 47.270 1.00 29.21 125 TYR B C 1
ATOM 2361 O O . TYR B 1 125 ? -35.616 12.929 46.690 1.00 28.83 125 TYR B O 1
ATOM 2370 N N . PHE B 1 126 ? -35.728 10.746 47.156 1.00 26.70 126 PHE B N 1
ATOM 2371 C CA . PHE B 1 126 ? -36.906 10.457 46.353 1.00 25.41 126 PHE B CA 1
ATOM 2372 C C . PHE B 1 126 ? -37.878 9.570 47.091 1.00 28.84 126 PHE B C 1
ATOM 2373 O O . PHE B 1 126 ? -38.177 8.369 46.816 1.00 23.93 126 PHE B O 1
ATOM 2381 N N . PRO B 1 127 ? -38.562 10.133 48.103 1.00 24.90 127 PRO B N 1
ATOM 2382 C CA . PRO B 1 127 ? -39.409 9.301 48.876 1.00 25.31 127 PRO B CA 1
ATOM 2383 C C . PRO B 1 127 ? -40.598 8.771 48.129 1.00 22.44 127 PRO B C 1
ATOM 2384 O O . PRO B 1 127 ? -41.096 7.675 48.439 1.00 24.22 127 PRO B O 1
ATOM 2388 N N . ASP B 1 128 ? -41.118 9.390 47.084 1.00 23.15 128 ASP B N 1
ATOM 2389 C CA . ASP B 1 128 ? -42.115 8.911 46.218 1.00 25.13 128 ASP B CA 1
ATOM 2390 C C . ASP B 1 128 ? -41.721 7.576 45.475 1.00 23.78 128 ASP B C 1
ATOM 2391 O O . ASP B 1 128 ? -42.453 6.607 45.403 1.00 23.78 128 ASP B O 1
ATOM 2396 N N . TRP B 1 129 ? -40.505 7.622 44.928 1.00 22.86 129 TRP B N 1
ATOM 2397 C CA . TRP B 1 129 ? -39.870 6.425 44.290 1.00 20.60 129 TRP B CA 1
ATOM 2398 C C . TRP B 1 129 ? -39.738 5.329 45.343 1.00 20.36 129 TRP B C 1
ATOM 2399 O O . TRP B 1 129 ? -40.158 4.197 45.103 1.00 20.13 129 TRP B O 1
ATOM 2410 N N . HIS B 1 130 ? -39.217 5.650 46.546 1.00 20.11 130 HIS B N 1
ATOM 2411 C CA . HIS B 1 130 ? -39.056 4.662 47.589 1.00 20.95 130 HIS B CA 1
ATOM 2412 C C . HIS B 1 130 ? -40.351 4.046 47.959 1.00 19.79 130 HIS B C 1
ATOM 2413 O O . HIS B 1 130 ? -40.445 2.803 48.158 1.00 21.99 130 HIS B O 1
ATOM 2420 N N . GLU B 1 131 ? -41.385 4.849 48.166 1.00 21.42 131 GLU B N 1
ATOM 2421 C CA . GLU B 1 131 ? -42.677 4.301 48.505 1.00 22.70 131 GLU B CA 1
ATOM 2422 C C . GLU B 1 131 ? -43.223 3.360 47.531 1.00 21.54 131 GLU B C 1
ATOM 2423 O O . GLU B 1 131 ? -43.750 2.279 47.809 1.00 21.87 131 GLU B O 1
ATOM 2429 N N . ALA B 1 132 ? -43.121 3.691 46.209 1.00 21.12 132 ALA B N 1
ATOM 2430 C CA . ALA B 1 132 ? -43.603 2.841 45.148 1.00 19.48 132 ALA B CA 1
ATOM 2431 C C . ALA B 1 132 ? -42.804 1.523 45.059 1.00 18.00 132 ALA B C 1
ATOM 2432 O O . ALA B 1 132 ? -43.381 0.461 44.967 1.00 18.80 132 ALA B O 1
ATOM 2434 N N . TYR B 1 133 ? -41.475 1.627 45.144 1.00 17.62 133 TYR B N 1
ATOM 2435 C CA . TYR B 1 133 ? -40.634 0.439 45.058 1.00 17.66 133 TYR B CA 1
ATOM 2436 C C . TYR B 1 133 ? -40.857 -0.530 46.276 1.00 17.85 133 TYR B C 1
ATOM 2437 O O . TYR B 1 133 ? -40.813 -1.697 46.178 1.00 17.97 133 TYR B O 1
ATOM 2446 N N . SER B 1 134 ? -41.052 0.119 47.451 1.00 18.28 134 SER B N 1
ATOM 2447 C CA . SER B 1 134 ? -41.319 -0.656 48.661 1.00 19.29 134 SER B CA 1
ATOM 2448 C C . SER B 1 134 ? -42.664 -1.349 48.543 1.00 19.32 134 SER B C 1
ATOM 2449 O O . SER B 1 134 ? -42.820 -2.543 48.910 1.00 20.65 134 SER B O 1
ATOM 2452 N N . LYS B 1 135 ? -43.690 -0.702 48.000 1.00 18.91 135 LYS B N 1
ATOM 2453 C CA . LYS B 1 135 ? -44.967 -1.288 47.761 1.00 19.72 135 LYS B CA 1
ATOM 2454 C C . LYS B 1 135 ? -44.865 -2.466 46.845 1.00 19.42 135 LYS B C 1
ATOM 2455 O O . LYS B 1 135 ? -45.429 -3.540 47.018 1.00 19.58 135 LYS B O 1
ATOM 2461 N N . VAL B 1 136 ? -44.128 -2.264 45.732 1.00 17.28 136 VAL B N 1
ATOM 2462 C CA . VAL B 1 136 ? -43.965 -3.362 44.784 1.00 17.41 136 VAL B CA 1
ATOM 2463 C C . VAL B 1 136 ? -43.221 -4.555 45.407 1.00 16.60 136 VAL B C 1
ATOM 2464 O O . VAL B 1 136 ? -43.614 -5.677 45.129 1.00 17.78 136 VAL B O 1
ATOM 2468 N N . GLN B 1 137 ? -42.167 -4.282 46.163 1.00 16.43 137 GLN B N 1
ATOM 2469 C CA . GLN B 1 137 ? -41.470 -5.337 46.834 1.00 16.91 137 GLN B CA 1
ATOM 2470 C C . GLN B 1 137 ? -42.394 -6.171 47.749 1.00 18.95 137 GLN B C 1
ATOM 2471 O O . GLN B 1 137 ? -42.349 -7.404 47.732 1.00 18.23 137 GLN B O 1
ATOM 2477 N N . ALA B 1 138 ? -43.331 -5.492 48.415 1.00 18.67 138 ALA B N 1
ATOM 2478 C CA . ALA B 1 138 ? -44.252 -6.224 49.283 1.00 20.03 138 ALA B CA 1
ATOM 2479 C C . ALA B 1 138 ? -45.228 -6.998 48.435 1.00 19.01 138 ALA B C 1
ATOM 2480 O O . ALA B 1 138 ? -45.586 -8.193 48.770 1.00 21.80 138 ALA B O 1
ATOM 2482 N N . LEU B 1 139 ? -45.759 -6.532 47.298 1.00 18.62 139 LEU B N 1
ATOM 2483 C CA . LEU B 1 139 ? -46.558 -7.275 46.473 1.00 18.49 139 LEU B CA 1
ATOM 2484 C C . LEU B 1 139 ? -45.875 -8.488 45.876 1.00 19.06 139 LEU B C 1
ATOM 2485 O O . LEU B 1 139 ? -46.449 -9.593 45.734 1.00 19.61 139 LEU B O 1
ATOM 2490 N N . ASN B 1 140 ? -44.602 -8.290 45.427 1.00 18.96 140 ASN B N 1
ATOM 2491 C CA . ASN B 1 140 ? -43.826 -9.407 44.877 1.00 20.41 140 ASN B CA 1
ATOM 2492 C C . ASN B 1 140 ? -43.677 -10.488 45.942 1.00 17.82 140 ASN B C 1
ATOM 2493 O O . ASN B 1 140 ? -43.827 -11.616 45.635 1.00 20.80 140 ASN B O 1
ATOM 2498 N N . ASN B 1 141 ? -43.378 -10.077 47.159 1.00 18.13 141 ASN B N 1
ATOM 2499 C CA . ASN B 1 141 ? -43.198 -11.106 48.256 1.00 19.69 141 ASN B CA 1
ATOM 2500 C C . ASN B 1 141 ? -44.445 -11.888 48.499 1.00 20.10 141 ASN B C 1
ATOM 2501 O O . ASN B 1 141 ? -44.311 -13.105 48.739 1.00 22.94 141 ASN B O 1
ATOM 2506 N N . GLU B 1 142 ? -45.571 -11.258 48.383 1.00 20.67 142 GLU B N 1
ATOM 2507 C CA . GLU B 1 142 ? -46.907 -11.988 48.535 1.00 20.16 142 GLU B CA 1
ATOM 2508 C C . GLU B 1 142 ? -47.255 -12.798 47.351 1.00 23.32 142 GLU B C 1
ATOM 2509 O O . GLU B 1 142 ? -48.303 -13.491 47.302 1.00 29.15 142 GLU B O 1
ATOM 2515 N N . GLY B 1 143 ? -46.508 -12.723 46.250 1.00 23.35 143 GLY B N 1
ATOM 2516 C CA . GLY B 1 143 ? -46.809 -13.517 45.094 1.00 24.94 143 GLY B CA 1
ATOM 2517 C C . GLY B 1 143 ? -47.718 -12.944 44.125 1.00 23.99 143 GLY B C 1
ATOM 2518 O O . GLY B 1 143 ? -48.210 -13.628 43.213 1.00 27.97 143 GLY B O 1
ATOM 2519 N N . LYS B 1 144 ? -48.013 -11.658 44.168 1.00 21.96 144 LYS B N 1
ATOM 2520 C CA . LYS B 1 144 ? -48.856 -11.020 43.198 1.00 22.71 144 LYS B CA 1
ATOM 2521 C C . LYS B 1 144 ? -48.224 -11.076 41.770 1.00 24.82 144 LYS B C 1
ATOM 2522 O O . LYS B 1 144 ? -46.985 -10.975 41.696 1.00 24.43 144 LYS B O 1
ATOM 2528 N N . ILE B 1 145 ? -49.049 -11.317 40.778 1.00 25.45 145 ILE B N 1
ATOM 2529 C CA . ILE B 1 145 ? -48.665 -11.352 39.326 1.00 27.36 145 ILE B CA 1
ATOM 2530 C C . ILE B 1 145 ? -49.463 -10.384 38.599 1.00 29.06 145 ILE B C 1
ATOM 2531 O O . ILE B 1 145 ? -50.712 -10.492 38.458 1.00 34.20 145 ILE B O 1
ATOM 2536 N N . VAL B 1 146 ? -48.870 -9.282 38.149 1.00 24.35 146 VAL B N 1
ATOM 2537 C CA . VAL B 1 146 ? -49.542 -8.264 37.490 1.00 24.49 146 VAL B CA 1
ATOM 2538 C C . VAL B 1 146 ? -48.602 -7.644 36.465 1.00 23.19 146 VAL B C 1
ATOM 2539 O O . VAL B 1 146 ? -47.485 -7.281 36.845 1.00 21.72 146 VAL B O 1
ATOM 2543 N N . GLU B 1 147 ? -49.135 -7.293 35.316 1.00 20.28 147 GLU B N 1
ATOM 2544 C CA . GLU B 1 147 ? -48.439 -6.453 34.337 1.00 19.63 147 GLU B CA 1
ATOM 2545 C C . GLU B 1 147 ? -48.703 -5.039 34.534 1.00 21.36 147 GLU B C 1
ATOM 2546 O O . GLU B 1 147 ? -49.896 -4.568 34.465 1.00 25.94 147 GLU B O 1
ATOM 2552 N N . ILE B 1 148 ? -47.739 -4.181 34.827 1.00 20.10 148 ILE B N 1
ATOM 2553 C CA . ILE B 1 148 ? -47.948 -2.737 34.915 1.00 19.97 148 ILE B CA 1
ATOM 2554 C C . ILE B 1 148 ? -47.936 -2.089 33.544 1.00 24.57 148 ILE B C 1
ATOM 2555 O O . ILE B 1 148 ? -47.171 -2.549 32.647 1.00 24.21 148 ILE B O 1
ATOM 2560 N N . MET B 1 149 ? -48.822 -1.118 33.316 1.00 25.07 149 MET B N 1
ATOM 2561 C CA . MET B 1 149 ? -49.115 -0.458 32.041 1.00 29.46 149 MET B CA 1
ATOM 2562 C C . MET B 1 149 ? -49.334 1.061 32.432 1.00 31.74 149 MET B C 1
ATOM 2563 O O . MET B 1 149 ? -49.029 1.851 31.539 1.00 52.57 149 MET B O 1
ATOM 2568 N N A MET C 1 1 ? -42.643 14.242 -3.699 0.43 18.99 1 MET C N 1
ATOM 2569 N N B MET C 1 1 ? -42.784 14.436 -3.058 0.57 17.01 1 MET C N 1
ATOM 2570 C CA A MET C 1 1 ? -42.025 12.936 -3.341 0.43 17.77 1 MET C CA 1
ATOM 2571 C CA B MET C 1 1 ? -42.179 13.046 -3.377 0.57 17.21 1 MET C CA 1
ATOM 2572 C C A MET C 1 1 ? -43.008 12.044 -2.589 0.43 17.42 1 MET C C 1
ATOM 2573 C C B MET C 1 1 ? -43.077 12.034 -2.609 0.57 17.04 1 MET C C 1
ATOM 2574 O O A MET C 1 1 ? -43.827 12.486 -1.767 0.43 17.86 1 MET C O 1
ATOM 2575 O O B MET C 1 1 ? -43.910 12.383 -1.782 0.57 17.23 1 MET C O 1
ATOM 2584 N N . ILE C 1 2 ? -42.835 10.760 -2.909 1.00 16.53 2 ILE C N 1
ATOM 2585 C CA . ILE C 1 2 ? -43.334 9.673 -2.156 1.00 15.66 2 ILE C CA 1
ATOM 2586 C C . ILE C 1 2 ? -42.443 9.458 -0.965 1.00 16.33 2 ILE C C 1
ATOM 2587 O O . ILE C 1 2 ? -41.195 9.271 -1.140 1.00 16.76 2 ILE C O 1
ATOM 2592 N N . TYR C 1 3 ? -42.919 9.464 0.272 1.00 14.91 3 TYR C N 1
ATOM 2593 C CA . TYR C 1 3 ? -42.060 9.401 1.459 1.00 14.58 3 TYR C CA 1
ATOM 2594 C C . TYR C 1 3 ? -42.682 8.581 2.537 1.00 14.09 3 TYR C C 1
ATOM 2595 O O . TYR C 1 3 ? -43.925 8.396 2.557 1.00 14.91 3 TYR C O 1
ATOM 2604 N N . SER C 1 4 ? -41.863 8.087 3.479 1.00 13.96 4 SER C N 1
ATOM 2605 C CA . SER C 1 4 ? -42.315 7.495 4.706 1.00 13.64 4 SER C CA 1
ATOM 2606 C C . SER C 1 4 ? -41.980 8.374 5.851 1.00 13.96 4 SER C C 1
ATOM 2607 O O . SER C 1 4 ? -41.038 9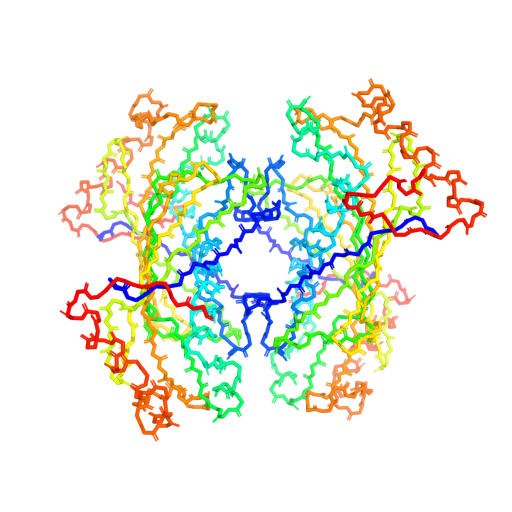.206 5.763 1.00 14.89 4 SER C O 1
ATOM 2610 N N . ILE C 1 5 ? -42.669 8.185 6.960 1.00 14.68 5 ILE C N 1
ATOM 2611 C CA . ILE C 1 5 ? -42.329 8.780 8.286 1.00 15.22 5 ILE C CA 1
ATOM 2612 C C . ILE C 1 5 ? -42.126 7.700 9.284 1.00 15.73 5 ILE C C 1
ATOM 2613 O O . ILE C 1 5 ? -43.010 6.827 9.440 1.00 16.31 5 ILE C O 1
ATOM 2618 N N . THR C 1 6 ? -40.946 7.660 9.908 1.00 14.82 6 THR C N 1
ATOM 2619 C CA . THR C 1 6 ? -40.596 6.659 10.900 1.00 15.12 6 THR C CA 1
ATOM 2620 C C . THR C 1 6 ? -40.406 7.381 12.253 1.00 14.83 6 THR C C 1
ATOM 2621 O O . THR C 1 6 ? -39.595 8.292 12.337 1.00 16.60 6 THR C O 1
ATOM 2625 N N . GLU C 1 7 ? -41.044 6.892 13.297 1.00 16.33 7 GLU C N 1
ATOM 2626 C CA . GLU C 1 7 ? -40.795 7.403 14.642 1.00 16.41 7 GLU C CA 1
ATOM 2627 C C . GLU C 1 7 ? -39.706 6.607 15.325 1.00 16.33 7 GLU C C 1
ATOM 2628 O O . GLU C 1 7 ? -39.763 5.363 15.288 1.00 18.19 7 GLU C O 1
ATOM 2634 N N . ILE C 1 8 ? -38.743 7.296 15.914 1.00 15.70 8 ILE C N 1
ATOM 2635 C CA . ILE C 1 8 ? -37.657 6.705 16.677 1.00 16.06 8 ILE C CA 1
ATOM 2636 C C . ILE C 1 8 ? -37.599 7.383 18.034 1.00 15.81 8 ILE C C 1
ATOM 2637 O O . ILE C 1 8 ? -37.636 8.614 18.079 1.00 17.57 8 ILE C O 1
ATOM 2642 N N . GLU C 1 9 ? -37.534 6.592 19.036 1.00 15.95 9 GLU C N 1
ATOM 2643 C CA . GLU C 1 9 ? -37.317 7.177 20.358 1.00 17.61 9 GLU C CA 1
ATOM 2644 C C . GLU C 1 9 ? -35.862 6.998 20.758 1.00 16.39 9 GLU C C 1
ATOM 2645 O O . GLU C 1 9 ? -35.338 5.874 20.796 1.00 17.77 9 GLU C O 1
ATOM 2651 N N . ALA C 1 10 ? -35.189 8.082 21.065 1.00 15.33 10 ALA C N 1
ATOM 2652 C CA . ALA C 1 10 ? -33.766 8.050 21.389 1.00 15.62 10 ALA C CA 1
ATOM 2653 C C . ALA C 1 10 ? -33.491 7.190 22.597 1.00 16.64 10 ALA C C 1
ATOM 2654 O O . ALA C 1 10 ? -34.355 7.117 23.505 1.00 18.86 10 ALA C O 1
ATOM 2656 N N . ARG C 1 11 ? -32.393 6.500 22.657 1.00 15.82 11 ARG C N 1
ATOM 2657 C CA . ARG C 1 11 ? -31.978 5.649 23.792 1.00 15.72 11 ARG C CA 1
ATOM 2658 C C . ARG C 1 11 ? -30.859 6.343 24.541 1.00 15.58 11 ARG C C 1
ATOM 2659 O O . ARG C 1 11 ? -30.029 7.044 24.023 1.00 16.00 11 ARG C O 1
ATOM 2667 N N . TYR C 1 12 ? -30.859 6.065 25.872 1.00 17.17 12 TYR C N 1
ATOM 2668 C CA . TYR C 1 12 ? -29.770 6.589 26.674 1.00 16.63 12 TYR C CA 1
ATOM 2669 C C . TYR C 1 12 ? -28.403 6.134 26.163 1.00 17.34 12 TYR C C 1
ATOM 2670 O O . TYR C 1 12 ? -27.423 6.906 26.151 1.00 17.54 12 TYR C O 1
ATOM 2679 N N . ALA C 1 13 ? -28.342 4.887 25.697 1.00 16.31 13 ALA C N 1
ATOM 2680 C CA . ALA C 1 13 ? -27.115 4.368 25.145 1.00 16.96 13 ALA C CA 1
ATOM 2681 C C . ALA C 1 13 ? -26.589 5.131 23.944 1.00 15.24 13 ALA C C 1
ATOM 2682 O O . ALA C 1 13 ? -25.374 5.059 23.661 1.00 16.49 13 ALA C O 1
ATOM 2684 N N . GLU C 1 14 ? -27.443 5.868 23.230 1.00 14.51 14 GLU C N 1
ATOM 2685 C CA . GLU C 1 14 ? -27.097 6.637 22.040 1.00 15.34 14 GLU C CA 1
ATOM 2686 C C . GLU C 1 14 ? -26.466 7.967 22.341 1.00 15.01 14 GLU C C 1
ATOM 2687 O O . GLU C 1 14 ? -26.108 8.721 21.443 1.00 16.22 14 GLU C O 1
ATOM 2693 N N . THR C 1 15 ? -26.444 8.352 23.652 1.00 15.32 15 THR C N 1
ATOM 2694 C CA . THR C 1 15 ? -25.897 9.672 24.092 1.00 16.25 15 THR C CA 1
ATOM 2695 C C . THR C 1 15 ? -24.408 9.623 24.211 1.00 18.71 15 THR C C 1
ATOM 2696 O O . THR C 1 15 ? -23.771 8.496 24.368 1.00 19.12 15 THR C O 1
ATOM 2700 N N . ASP C 1 16 ? -23.752 10.755 24.094 1.00 18.19 16 ASP C N 1
ATOM 2701 C CA . ASP C 1 16 ? -22.349 10.855 24.395 1.00 18.77 16 ASP C CA 1
ATOM 2702 C C . ASP C 1 16 ? -22.198 11.876 25.642 1.00 20.87 16 ASP C C 1
ATOM 2703 O O . ASP C 1 16 ? -23.169 12.315 26.210 1.00 23.07 16 ASP C O 1
ATOM 2708 N N . LYS C 1 17 ? -20.928 12.058 25.990 1.00 22.13 17 LYS C N 1
ATOM 2709 C CA . LYS C 1 17 ? -20.528 13.032 27.037 1.00 25.61 17 LYS C CA 1
ATOM 2710 C C . LYS C 1 17 ? -21.174 14.437 26.873 1.00 30.54 17 LYS C C 1
ATOM 2711 O O . LYS C 1 17 ? -21.380 15.014 27.942 1.00 32.45 17 LYS C O 1
ATOM 2717 N N . MET C 1 18 ? -21.376 14.983 25.633 1.00 29.43 18 MET C N 1
ATOM 2718 C CA . MET C 1 18 ? -22.104 16.363 25.464 1.00 27.35 18 MET C CA 1
ATOM 2719 C C . MET C 1 18 ? -23.606 16.212 25.907 1.00 33.55 18 MET C C 1
ATOM 2720 O O . MET C 1 18 ? -24.392 17.218 26.039 1.00 32.39 18 MET C O 1
ATOM 2725 N N . GLY C 1 19 ? -24.195 15.053 26.211 1.00 27.58 19 GLY C N 1
ATOM 2726 C CA . GLY C 1 19 ? -25.562 14.855 26.466 1.00 25.47 19 GLY C CA 1
ATOM 2727 C C . GLY C 1 19 ? -26.555 14.857 25.255 1.00 24.96 19 GLY C C 1
ATOM 2728 O O . GLY C 1 19 ? -27.830 14.799 25.339 1.00 27.57 19 GLY C O 1
ATOM 2729 N N . VAL C 1 20 ? -25.887 14.761 24.124 1.00 20.12 20 VAL C N 1
ATOM 2730 C CA . VAL C 1 20 ? -26.608 14.721 22.845 1.00 19.99 20 VAL C CA 1
ATOM 2731 C C . VAL C 1 20 ? -26.492 13.301 22.206 1.00 17.22 20 VAL C C 1
ATOM 2732 O O . VAL C 1 20 ? -25.611 12.537 22.636 1.00 17.71 20 VAL C O 1
ATOM 2736 N N . ILE C 1 21 ? -27.274 13.048 21.228 1.00 16.44 21 ILE C N 1
ATOM 2737 C CA . ILE C 1 21 ? -27.115 11.809 20.455 1.00 16.18 21 ILE C CA 1
ATOM 2738 C C . ILE C 1 21 ? -25.789 11.898 19.681 1.00 15.45 21 ILE C C 1
ATOM 2739 O O . ILE C 1 21 ? -25.523 12.821 18.944 1.00 15.85 21 ILE C O 1
ATOM 2744 N N . TYR C 1 22 ? -24.941 10.879 19.906 1.00 15.13 22 TYR C N 1
ATOM 2745 C CA . TYR C 1 22 ? -23.606 10.846 19.270 1.00 13.96 22 TYR C CA 1
ATOM 2746 C C . TYR C 1 22 ? -23.739 10.901 17.733 1.00 14.35 22 TYR C C 1
ATOM 2747 O O . TYR C 1 22 ? -24.607 10.154 17.173 1.00 14.60 22 TYR C O 1
ATOM 2756 N N . HIS C 1 23 ? -22.984 11.717 17.064 1.00 14.10 23 HIS C N 1
ATOM 2757 C CA . HIS C 1 23 ? -23.151 11.953 15.658 1.00 14.86 23 HIS C CA 1
ATOM 2758 C C . HIS C 1 23 ? -23.006 10.666 14.841 1.00 14.97 23 HIS C C 1
ATOM 2759 O O . HIS C 1 23 ? -23.651 10.564 13.799 1.00 15.57 23 HIS C O 1
ATOM 2766 N N . GLY C 1 24 ? -22.210 9.696 15.297 1.00 13.81 24 GLY C N 1
ATOM 2767 C CA . GLY C 1 24 ? -22.056 8.441 14.558 1.00 14.82 24 GLY C CA 1
ATOM 2768 C C . GLY C 1 24 ? -23.226 7.565 14.619 1.00 15.93 24 GLY C C 1
ATOM 2769 O O . GLY C 1 24 ? -23.335 6.599 13.797 1.00 17.16 24 GLY C O 1
ATOM 2770 N N . ASN C 1 25 ? -24.239 7.791 15.493 1.00 14.47 25 ASN C N 1
ATOM 2771 C CA . ASN C 1 25 ? -25.401 6.908 15.580 1.00 14.70 25 ASN C CA 1
ATOM 2772 C C . ASN C 1 25 ? -26.448 7.259 14.579 1.00 14.06 25 ASN C C 1
ATOM 2773 O O . ASN C 1 25 ? -27.419 6.504 14.377 1.00 15.18 25 ASN C O 1
ATOM 2778 N N . TYR C 1 26 ? -26.365 8.395 13.893 1.00 14.16 26 TYR C N 1
ATOM 2779 C CA . TYR C 1 26 ? -27.400 8.790 12.927 1.00 14.96 26 TYR C CA 1
ATOM 2780 C C . TYR C 1 26 ? -27.496 7.829 11.768 1.00 14.95 26 TYR C C 1
ATOM 2781 O O . TYR C 1 26 ? -28.569 7.654 11.236 1.00 15.22 26 TYR C O 1
ATOM 2790 N N . ALA C 1 27 ? -26.376 7.228 11.330 1.00 14.10 27 ALA C N 1
ATOM 2791 C CA . ALA C 1 27 ? -26.456 6.242 10.268 1.00 14.89 27 ALA C CA 1
ATOM 2792 C C . ALA C 1 27 ? -27.391 5.129 10.623 1.00 14.45 27 ALA C C 1
ATOM 2793 O O . ALA C 1 27 ? -28.148 4.567 9.763 1.00 14.75 27 ALA C O 1
ATOM 2795 N N . THR C 1 28 ? -27.417 4.693 11.869 1.00 13.78 28 THR C N 1
ATOM 2796 C CA . THR C 1 28 ? -28.307 3.608 12.317 1.00 15.00 28 THR C CA 1
ATOM 2797 C C . THR C 1 28 ? -29.764 4.086 12.237 1.00 14.37 28 THR C C 1
ATOM 2798 O O . THR C 1 28 ? -30.639 3.315 11.829 1.00 14.02 28 THR C O 1
ATOM 2802 N N . TRP C 1 29 ? -30.035 5.330 12.597 1.00 13.82 29 TRP C N 1
ATOM 2803 C CA . TRP C 1 29 ? -31.402 5.882 12.461 1.00 13.70 29 TRP C CA 1
ATOM 2804 C C . TRP C 1 29 ? -31.831 5.946 10.973 1.00 14.43 29 TRP C C 1
ATOM 2805 O O . TRP C 1 29 ? -32.975 5.649 10.630 1.00 14.48 29 TRP C O 1
ATOM 2816 N N . PHE C 1 30 ? -30.924 6.387 10.071 1.00 14.19 30 PHE C N 1
ATOM 2817 C CA . PHE C 1 30 ? -31.247 6.366 8.622 1.00 14.27 30 PHE C CA 1
ATOM 2818 C C . PHE C 1 30 ? -31.532 4.954 8.172 1.00 14.13 30 PHE C C 1
ATOM 2819 O O . PHE C 1 30 ? -32.433 4.760 7.363 1.00 13.98 30 PHE C O 1
ATOM 2827 N N A GLU C 1 31 ? -30.811 3.962 8.681 0.50 12.40 31 GLU C N 1
ATOM 2828 N N B GLU C 1 31 ? -30.825 3.965 8.680 0.50 12.24 31 GLU C N 1
ATOM 2829 C CA A GLU C 1 31 ? -31.075 2.549 8.380 0.50 14.52 31 GLU C CA 1
ATOM 2830 C CA B GLU C 1 31 ? -31.100 2.590 8.319 0.50 14.20 31 GLU C CA 1
ATOM 2831 C C A GLU C 1 31 ? -32.459 2.107 8.821 0.50 14.33 31 GLU C C 1
ATOM 2832 C C B GLU C 1 31 ? -32.461 2.110 8.814 0.50 14.11 31 GLU C C 1
ATOM 2833 O O A GLU C 1 31 ? -33.214 1.477 8.036 0.50 14.80 31 GLU C O 1
ATOM 2834 O O B GLU C 1 31 ? -33.213 1.467 8.042 0.50 14.70 31 GLU C O 1
ATOM 2845 N N . VAL C 1 32 ? -32.794 2.417 10.058 1.00 13.70 32 VAL C N 1
ATOM 2846 C CA . VAL C 1 32 ? -34.154 2.086 10.551 1.00 13.99 32 VAL C CA 1
ATOM 2847 C C . VAL C 1 32 ? -35.203 2.701 9.650 1.00 13.70 32 VAL C C 1
ATOM 2848 O O . VAL C 1 32 ? -36.197 2.085 9.239 1.00 14.89 32 VAL C O 1
ATOM 2852 N N . ALA C 1 33 ? -35.010 3.959 9.305 1.00 14.06 33 ALA C N 1
ATOM 2853 C CA . ALA C 1 33 ? -36.003 4.673 8.481 1.00 14.55 33 ALA C CA 1
ATOM 2854 C C . ALA C 1 33 ? -36.066 4.137 7.037 1.00 14.63 33 ALA C C 1
ATOM 2855 O O . ALA C 1 33 ? -37.163 3.938 6.499 1.00 14.15 33 ALA C O 1
ATOM 2857 N N . ARG C 1 34 ? -34.911 3.819 6.446 1.00 14.10 34 ARG C N 1
ATOM 2858 C CA . ARG C 1 34 ? -34.900 3.230 5.124 1.00 13.48 34 ARG C CA 1
ATOM 2859 C C . ARG C 1 34 ? -35.581 1.892 5.078 1.00 14.23 34 ARG C C 1
ATOM 2860 O O . ARG C 1 34 ? -36.343 1.583 4.127 1.00 14.77 34 ARG C O 1
ATOM 2868 N N . LEU C 1 35 ? -35.310 1.048 6.085 1.00 14.93 35 LEU C N 1
ATOM 2869 C CA . LEU C 1 35 ? -35.989 -0.223 6.140 1.00 15.32 35 LEU C CA 1
ATOM 2870 C C . LEU C 1 35 ? -37.482 -0.105 6.344 1.00 14.34 35 LEU C C 1
ATOM 2871 O O . LEU C 1 35 ? -38.269 -0.944 5.830 1.00 16.09 35 LEU C O 1
ATOM 2876 N N . ASP C 1 36 ? -37.899 0.908 7.082 1.00 14.68 36 ASP C N 1
ATOM 2877 C CA . ASP C 1 36 ? -39.339 1.232 7.246 1.00 14.48 36 ASP C CA 1
ATOM 2878 C C . ASP C 1 36 ? -39.932 1.633 5.912 1.00 14.45 36 ASP C C 1
ATOM 2879 O O . ASP C 1 36 ? -41.031 1.174 5.567 1.00 15.54 36 ASP C O 1
ATOM 2884 N N . TYR C 1 37 ? -39.275 2.505 5.143 1.00 14.45 37 TYR C N 1
ATOM 2885 C CA . TYR C 1 37 ? -39.726 2.894 3.779 1.00 14.30 37 TYR C CA 1
ATOM 2886 C C . TYR C 1 37 ? -39.940 1.648 2.940 1.00 14.37 37 TYR C C 1
ATOM 2887 O O . TYR C 1 37 ? -40.976 1.463 2.294 1.00 15.10 37 TYR C O 1
ATOM 2896 N N . ILE C 1 38 ? -38.938 0.747 2.901 1.00 14.39 38 ILE C N 1
ATOM 2897 C CA . ILE C 1 38 ? -38.972 -0.430 2.122 1.00 14.92 38 ILE C CA 1
ATOM 2898 C C . ILE C 1 38 ? -40.191 -1.286 2.506 1.00 15.36 38 ILE C C 1
ATOM 2899 O O . ILE C 1 38 ? -40.924 -1.810 1.633 1.00 15.95 38 ILE C O 1
ATOM 2904 N N A SER C 1 39 ? -40.367 -1.452 3.790 0.50 14.27 39 SER C N 1
ATOM 2905 N N B SER C 1 39 ? -40.330 -1.485 3.786 0.50 14.93 39 SER C N 1
ATOM 2906 C CA A SER C 1 39 ? -41.523 -2.267 4.308 0.50 15.69 39 SER C CA 1
ATOM 2907 C CA B SER C 1 39 ? -41.475 -2.288 4.312 0.50 17.00 39 SER C CA 1
ATOM 2908 C C A SER C 1 39 ? -42.843 -1.630 3.903 0.50 16.04 39 SER C C 1
ATOM 2909 C C B SER C 1 39 ? -42.815 -1.643 3.899 0.50 16.76 39 SER C C 1
ATOM 2910 O O A SER C 1 39 ? -43.782 -2.313 3.486 0.50 16.41 39 SER C O 1
ATOM 2911 O O B SER C 1 39 ? -43.721 -2.351 3.417 0.50 17.95 39 SER C O 1
ATOM 2916 N N . LYS C 1 40 ? -42.964 -0.329 4.011 1.00 15.43 40 LYS C N 1
ATOM 2917 C CA . LYS C 1 40 ? -44.215 0.358 3.682 1.00 16.33 40 LYS C CA 1
ATOM 2918 C C . LYS C 1 40 ? -44.452 0.320 2.184 1.00 17.80 40 LYS C C 1
ATOM 2919 O O . LYS C 1 40 ? -45.631 0.319 1.774 1.00 18.43 40 LYS C O 1
ATOM 2925 N N . LEU C 1 41 ? -43.456 0.250 1.339 1.00 16.28 41 LEU C N 1
ATOM 2926 C CA . LEU C 1 41 ? -43.607 0.109 -0.096 1.00 19.33 41 LEU C CA 1
ATOM 2927 C C . LEU C 1 41 ? -44.065 -1.238 -0.449 1.00 19.05 41 LEU C C 1
ATOM 2928 O O . LEU C 1 41 ? -44.611 -1.452 -1.545 1.00 23.86 41 LEU C O 1
ATOM 2933 N N . GLY C 1 42 ?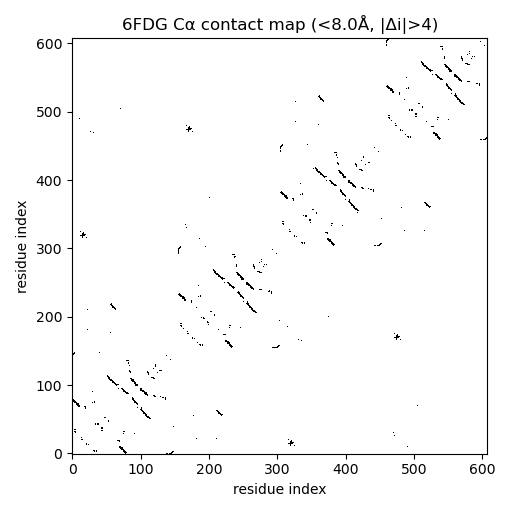 -43.941 -2.233 0.462 1.00 19.29 42 GLY C N 1
ATOM 2934 C CA . GLY C 1 42 ? -44.416 -3.608 0.322 1.00 19.11 42 GLY C CA 1
ATOM 2935 C C . GLY C 1 42 ? -43.338 -4.642 0.237 1.00 21.16 42 GLY C C 1
ATOM 2936 O O . GLY C 1 42 ? -43.676 -5.785 -0.205 1.00 24.85 42 GLY C O 1
ATOM 2937 N N . PHE C 1 43 ? -42.102 -4.443 0.675 1.00 17.67 43 PHE C N 1
ATOM 2938 C CA . PHE C 1 43 ? -41.019 -5.349 0.512 1.00 18.86 43 PHE C CA 1
ATOM 2939 C C . PHE C 1 43 ? -40.305 -5.658 1.786 1.00 20.81 43 PHE C C 1
ATOM 2940 O O . PHE C 1 43 ? -40.394 -4.918 2.809 1.00 23.19 43 PHE C O 1
ATOM 2948 N N . SER C 1 44 ? -39.564 -6.742 1.810 1.00 23.37 44 SER C N 1
ATOM 2949 C CA . SER C 1 44 ? -38.793 -7.126 3.006 1.00 26.90 44 SER C CA 1
ATOM 2950 C C . SER C 1 44 ? -37.344 -7.235 2.586 1.00 22.19 44 SER C C 1
ATOM 2951 O O . SER C 1 44 ? -36.979 -8.083 1.772 1.00 22.67 44 SER C O 1
ATOM 2954 N N . TYR C 1 45 ? -36.469 -6.421 3.235 1.00 23.02 45 TYR C N 1
ATOM 2955 C CA . TYR C 1 45 ? -35.100 -6.577 2.999 1.00 21.72 45 TYR C CA 1
ATOM 2956 C C . TYR C 1 45 ? -34.575 -7.922 3.527 1.00 20.12 45 TYR C C 1
ATOM 2957 O O . TYR C 1 45 ? -33.734 -8.512 2.890 1.00 20.71 45 TYR C O 1
ATOM 2966 N N . ALA C 1 46 ? -35.109 -8.458 4.656 1.00 23.19 46 ALA C N 1
ATOM 2967 C CA . ALA C 1 46 ? -34.754 -9.844 5.111 1.00 24.70 46 ALA C CA 1
ATOM 2968 C C . ALA C 1 46 ? -34.949 -10.861 4.011 1.00 26.15 46 ALA C C 1
ATOM 2969 O O . ALA C 1 46 ? -34.189 -11.808 3.834 1.00 25.70 46 ALA C O 1
ATOM 2971 N N . ASP C 1 47 ? -36.048 -10.731 3.286 1.00 23.98 47 ASP C N 1
ATOM 2972 C CA . ASP C 1 47 ? -36.333 -11.630 2.173 1.00 25.01 47 ASP C CA 1
ATOM 2973 C C . ASP C 1 47 ? -35.335 -11.486 1.057 1.00 25.79 47 ASP C C 1
ATOM 2974 O O . ASP C 1 47 ? -34.895 -12.471 0.428 1.00 27.58 47 ASP C O 1
ATOM 2979 N N . MET C 1 48 ? -34.867 -10.291 0.732 1.00 24.49 48 MET C N 1
ATOM 2980 C CA . MET C 1 48 ? -33.854 -10.141 -0.221 1.00 21.60 48 MET C CA 1
ATOM 2981 C C . MET C 1 48 ? -32.580 -10.918 0.185 1.00 24.99 48 MET C C 1
ATOM 2982 O O . MET C 1 48 ? -31.901 -11.591 -0.605 1.00 22.68 48 MET C O 1
ATOM 2987 N N . GLU C 1 49 ? -32.168 -10.772 1.463 1.00 21.88 49 GLU C N 1
ATOM 2988 C CA . GLU C 1 49 ? -30.963 -11.470 1.998 1.00 21.52 49 GLU C CA 1
ATOM 2989 C C . GLU C 1 49 ? -31.121 -12.991 1.976 1.00 23.66 49 GLU C C 1
ATOM 2990 O O . GLU C 1 49 ? -30.124 -13.649 1.674 1.00 25.02 49 GLU C O 1
ATOM 2996 N N . LYS C 1 50 ? -32.351 -13.454 2.199 1.00 25.01 50 LYS C N 1
ATOM 2997 C CA . LYS C 1 50 ? -32.620 -14.951 2.081 1.00 28.73 50 LYS C CA 1
ATOM 2998 C C . LYS C 1 50 ? -32.267 -15.426 0.682 1.00 31.23 50 LYS C C 1
ATOM 2999 O O . LYS C 1 50 ? -31.792 -16.573 0.469 1.00 32.92 50 LYS C O 1
ATOM 3005 N N . GLN C 1 51 ? -32.413 -14.583 -0.334 1.00 28.14 51 GLN C N 1
ATOM 3006 C CA . GLN C 1 51 ? -32.101 -15.001 -1.703 1.00 26.82 51 GLN C CA 1
ATOM 3007 C C . GLN C 1 51 ? -30.603 -14.769 -2.081 1.00 27.59 51 GLN C C 1
ATOM 3008 O O . GLN C 1 51 ? -30.197 -14.943 -3.243 1.00 33.62 51 GLN C O 1
ATOM 3014 N N . GLY C 1 52 ? -29.738 -14.384 -1.150 1.00 24.20 52 GLY C N 1
ATOM 3015 C CA . GLY C 1 52 ? -28.343 -14.255 -1.305 1.00 26.24 52 GLY C CA 1
ATOM 3016 C C . GLY C 1 52 ? -27.819 -12.920 -1.879 1.00 24.38 52 GLY C C 1
ATOM 3017 O O . GLY C 1 52 ? -26.746 -12.866 -2.404 1.00 24.28 52 GLY C O 1
ATOM 3018 N N . ILE C 1 53 ? -28.661 -11.904 -1.804 1.00 24.29 53 ILE C N 1
ATOM 3019 C CA . ILE C 1 53 ? -28.333 -10.551 -2.250 1.00 23.07 53 ILE C CA 1
ATOM 3020 C C . ILE C 1 53 ? -28.330 -9.654 -1.015 1.00 20.89 53 ILE C C 1
ATOM 3021 O O . ILE C 1 53 ? -29.213 -9.734 -0.153 1.00 23.47 53 ILE C O 1
ATOM 3026 N N . ILE C 1 54 ? -27.310 -8.792 -0.980 1.00 20.95 54 ILE C N 1
ATOM 3027 C CA . ILE C 1 54 ? -27.173 -7.786 0.110 1.00 21.91 54 ILE C CA 1
ATOM 3028 C C . ILE C 1 54 ? -27.102 -6.444 -0.562 1.00 21.46 54 ILE C C 1
ATOM 3029 O O . ILE C 1 54 ? -26.714 -6.206 -1.630 1.00 19.56 54 ILE C O 1
ATOM 3034 N N . SER C 1 55 ? -27.421 -5.440 0.288 1.00 22.53 55 SER C N 1
ATOM 3035 C CA . SER C 1 55 ? -27.489 -4.059 -0.207 1.00 21.68 55 SER C CA 1
ATOM 3036 C C . SER C 1 55 ? -26.643 -3.062 0.739 1.00 21.92 55 SER C C 1
ATOM 3037 O O . SER C 1 55 ? -27.249 -2.513 1.651 1.00 25.97 55 SER C O 1
ATOM 3040 N N . PRO C 1 56 ? -25.417 -2.968 0.524 1.00 20.74 56 PRO C N 1
ATOM 3041 C CA . PRO C 1 56 ? -24.607 -2.093 1.383 1.00 22.65 56 PRO C CA 1
ATOM 3042 C C . PRO C 1 56 ? -24.701 -0.617 0.935 1.00 19.56 56 PRO C C 1
ATOM 3043 O O . PRO C 1 56 ? -24.850 -0.264 -0.190 1.00 18.49 56 PRO C O 1
ATOM 3047 N N . VAL C 1 57 ? -24.443 0.201 1.987 1.00 20.24 57 VAL C N 1
ATOM 3048 C CA . VAL C 1 57 ? -24.255 1.669 1.771 1.00 19.10 57 VAL C CA 1
ATOM 3049 C C . VAL C 1 57 ? -22.929 1.984 1.132 1.00 16.40 57 VAL C C 1
ATOM 3050 O O . VAL C 1 57 ? -21.876 1.460 1.730 1.00 20.90 57 VAL C O 1
ATOM 3054 N N . THR C 1 58 ? -22.797 2.718 0.097 1.00 15.92 58 THR C N 1
ATOM 3055 C CA . THR C 1 58 ? -21.636 3.102 -0.556 1.00 17.62 58 THR C CA 1
ATOM 3056 C C . THR C 1 58 ? -21.243 4.564 -0.394 1.00 16.46 58 THR C C 1
ATOM 3057 O O . THR C 1 58 ? -20.103 4.975 -0.640 1.00 17.53 58 THR C O 1
ATOM 3061 N N . ASP C 1 59 ? -22.193 5.397 0.118 1.00 15.03 59 ASP C N 1
ATOM 3062 C CA . ASP C 1 59 ? -21.929 6.820 0.420 1.00 15.21 59 ASP C CA 1
ATOM 3063 C C . ASP C 1 59 ? -22.867 7.283 1.487 1.00 15.58 59 ASP C C 1
ATOM 3064 O O . ASP C 1 59 ? -24.090 6.922 1.413 1.00 16.34 59 ASP C O 1
ATOM 3069 N N . LEU C 1 60 ? -22.387 7.946 2.502 1.00 13.65 60 LEU C N 1
ATOM 3070 C CA . LEU C 1 60 ? -23.190 8.476 3.635 1.00 13.67 60 LEU C CA 1
ATOM 3071 C C . LEU C 1 60 ? -22.928 9.964 3.740 1.00 14.22 60 LEU C C 1
ATOM 3072 O O . LEU C 1 60 ? -21.754 10.386 3.771 1.00 14.80 60 LEU C O 1
ATOM 3077 N N A ASN C 1 61 ? -23.981 10.783 3.774 0.50 13.74 61 ASN C N 1
ATOM 3078 N N B ASN C 1 61 ? -23.970 10.693 4.027 0.50 13.62 61 ASN C N 1
ATOM 3079 C CA A ASN C 1 61 ? -23.933 12.209 4.191 0.50 14.96 61 ASN C CA 1
ATOM 3080 C CA B ASN C 1 61 ? -23.877 12.121 4.216 0.50 13.95 61 ASN C CA 1
ATOM 3081 C C A ASN C 1 61 ? -24.873 12.456 5.344 0.50 14.38 61 ASN C C 1
ATOM 3082 C C B ASN C 1 61 ? -24.846 12.531 5.247 0.50 13.58 61 ASN C C 1
ATOM 3083 O O A ASN C 1 61 ? -25.990 11.910 5.424 0.50 14.00 61 ASN C O 1
ATOM 3084 O O B ASN C 1 61 ? -26.003 12.250 5.068 0.50 13.18 61 ASN C O 1
ATOM 3093 N N . VAL C 1 62 ? -24.387 13.257 6.306 1.00 14.00 62 VAL C N 1
ATOM 3094 C CA . VAL C 1 62 ? -25.258 13.719 7.402 1.00 14.44 62 VAL C CA 1
ATOM 3095 C C . VAL C 1 62 ? -24.961 15.162 7.602 1.00 15.27 62 VAL C C 1
ATOM 3096 O O . VAL C 1 62 ? -23.765 15.544 7.799 1.00 16.02 62 VAL C O 1
ATOM 3100 N N . ASN C 1 63 ? -25.955 16.033 7.650 1.00 15.24 63 ASN C N 1
ATOM 3101 C CA . ASN C 1 63 ? -25.825 17.490 7.891 1.00 15.84 63 ASN C CA 1
ATOM 3102 C C . ASN C 1 63 ? -26.617 17.773 9.166 1.00 15.89 63 ASN C C 1
ATOM 3103 O O . ASN C 1 63 ? -27.846 17.626 9.182 1.00 16.72 63 ASN C O 1
ATOM 3108 N N . TYR C 1 64 ? -25.956 18.130 10.231 1.00 15.63 64 TYR C N 1
ATOM 3109 C CA . TYR C 1 64 ? -26.532 18.282 11.537 1.00 16.55 64 TYR C CA 1
ATOM 3110 C C . TYR C 1 64 ? -26.918 19.767 11.789 1.00 19.49 64 TYR C C 1
ATOM 3111 O O . TYR C 1 64 ? -25.989 20.616 11.919 1.00 20.95 64 TYR C O 1
ATOM 3120 N N . LYS C 1 65 ? -28.193 20.063 11.784 1.00 16.99 65 LYS C N 1
ATOM 3121 C CA . LYS C 1 65 ? -28.671 21.456 11.906 1.00 17.77 65 LYS C CA 1
ATOM 3122 C C . LYS C 1 65 ? -28.880 21.802 13.308 1.00 19.14 65 LYS C C 1
ATOM 3123 O O . LYS C 1 65 ? -28.574 22.996 13.724 1.00 21.92 65 LYS C O 1
ATOM 3129 N N . LYS C 1 66 ? -29.337 20.915 14.144 1.00 18.53 66 LYS C N 1
ATOM 3130 C CA . LYS C 1 66 ? -29.534 21.053 15.592 1.00 21.05 66 LYS C CA 1
ATOM 3131 C C . LYS C 1 66 ? -29.156 19.837 16.316 1.00 22.77 66 LYS C C 1
ATOM 3132 O O . LYS C 1 66 ? -29.493 18.722 15.815 1.00 22.54 66 LYS C O 1
ATOM 3138 N N . SER C 1 67 ? -28.602 19.922 17.516 1.00 21.45 67 SER C N 1
ATOM 3139 C CA . SER C 1 67 ? -28.352 18.766 18.292 1.00 22.59 67 SER C CA 1
ATOM 3140 C C . SER C 1 67 ? -29.620 18.155 18.713 1.00 21.79 67 SER C C 1
ATOM 3141 O O . SER C 1 67 ? -30.705 18.842 18.858 1.00 24.40 67 SER C O 1
ATOM 3144 N N . ILE C 1 68 ? -29.675 16.839 18.984 1.00 20.17 68 ILE C N 1
ATOM 3145 C CA . ILE C 1 68 ? -30.775 16.097 19.522 1.00 20.03 68 ILE C CA 1
ATOM 3146 C C . ILE C 1 68 ? -30.381 15.632 20.925 1.00 24.97 68 ILE C C 1
ATOM 3147 O O . ILE C 1 68 ? -29.375 15.008 21.126 1.00 18.60 68 ILE C O 1
ATOM 3152 N N . PHE C 1 69 ? -30.980 16.359 21.912 1.00 26.00 69 PHE C N 1
ATOM 3153 C CA . PHE C 1 69 ? -30.774 16.105 23.349 1.00 26.50 69 PHE C CA 1
ATOM 3154 C C . PHE C 1 69 ? -31.665 15.008 23.796 1.00 24.88 69 PHE C C 1
ATOM 3155 O O . PHE C 1 69 ? -32.882 15.112 23.610 1.00 24.71 69 PHE C O 1
ATOM 3163 N N . TYR C 1 70 ? -31.125 13.974 24.501 1.00 28.01 70 TYR C N 1
ATOM 3164 C CA . TYR C 1 70 ? -31.852 12.905 25.041 1.00 22.34 70 TYR C CA 1
ATOM 3165 C C . TYR C 1 70 ? -32.690 13.378 26.342 1.00 22.60 70 TYR C C 1
ATOM 3166 O O . TYR C 1 70 ? -32.100 14.229 27.057 1.00 29.81 70 TYR C O 1
ATOM 3175 N N . PRO C 1 71 ? -33.879 12.906 26.541 1.00 23.25 71 PRO C N 1
ATOM 3176 C CA . PRO C 1 71 ? -34.730 12.055 25.834 1.00 22.39 71 PRO C CA 1
ATOM 3177 C C . PRO C 1 71 ? -35.400 12.820 24.611 1.00 24.14 71 PRO C C 1
ATOM 3178 O O . PRO C 1 71 ? -35.578 14.037 24.614 1.00 23.91 71 PRO C O 1
ATOM 3182 N N A GLU C 1 72 ? -35.846 12.077 23.598 0.38 20.78 72 GLU C N 1
ATOM 3183 N N B GLU C 1 72 ? -35.794 12.095 23.573 0.62 19.53 72 GLU C N 1
ATOM 3184 C CA A GLU C 1 72 ? -36.350 12.721 22.351 0.38 20.48 72 GLU C CA 1
ATOM 3185 C CA B GLU C 1 72 ? -36.520 12.704 22.408 0.62 20.14 72 GLU C CA 1
ATOM 3186 C C A GLU C 1 72 ? -37.071 11.689 21.469 0.38 18.93 72 GLU C C 1
ATOM 3187 C C B GLU C 1 72 ? -37.169 11.631 21.617 0.62 17.31 72 GLU C C 1
ATOM 3188 O O A GLU C 1 72 ? -36.434 10.714 21.030 0.38 17.13 72 GLU C O 1
ATOM 3189 O O B GLU C 1 72 ? -36.544 10.580 21.337 0.62 18.81 72 GLU C O 1
ATOM 3200 N N . LYS C 1 73 ? -38.335 11.934 21.093 1.00 18.72 73 LYS C N 1
ATOM 3201 C CA . LYS C 1 73 ? -39.036 11.172 20.078 1.00 18.85 73 LYS C CA 1
ATOM 3202 C C . LYS C 1 73 ? -38.885 11.952 18.824 1.00 19.12 73 LYS C C 1
ATOM 3203 O O . LYS C 1 73 ? -39.279 13.134 18.763 1.00 22.13 73 LYS C O 1
ATOM 3209 N N . VAL C 1 74 ? -38.237 11.385 17.789 1.00 17.73 74 VAL C N 1
ATOM 3210 C CA . VAL C 1 74 ? -38.012 12.123 16.524 1.00 17.73 74 VAL C CA 1
ATOM 3211 C C . VAL C 1 74 ? -38.840 11.431 15.428 1.00 16.59 74 VAL C C 1
ATOM 3212 O O . VAL C 1 74 ? -39.258 10.274 15.538 1.00 16.74 74 VAL C O 1
ATOM 3216 N N . LYS C 1 75 ? -39.014 12.159 14.328 1.00 17.02 75 LYS C N 1
ATOM 3217 C CA . LYS C 1 75 ? -39.660 11.645 13.131 1.00 18.30 75 LYS C CA 1
ATOM 3218 C C . LYS C 1 75 ? -38.707 11.756 11.971 1.00 17.92 75 LYS C C 1
ATOM 3219 O O . LYS C 1 75 ? -38.109 12.830 11.734 1.00 18.15 75 LYS C O 1
ATOM 3225 N N . VAL C 1 76 ? -38.454 10.642 11.287 1.00 16.24 76 VAL C N 1
ATOM 3226 C CA . VAL C 1 76 ? -37.508 10.619 10.130 1.00 15.92 76 VAL C CA 1
ATOM 3227 C C . VAL C 1 76 ? -38.353 10.535 8.845 1.00 14.85 76 VAL C C 1
ATOM 3228 O O . VAL C 1 76 ? -39.118 9.551 8.725 1.00 16.02 76 VAL C O 1
ATOM 3232 N N . LYS C 1 77 ? -38.213 11.472 7.952 1.00 13.94 77 LYS C N 1
ATOM 3233 C CA . LYS C 1 77 ? -38.849 11.460 6.661 1.00 14.99 77 LYS C CA 1
ATOM 3234 C C . LYS C 1 77 ? -37.825 10.910 5.648 1.00 13.97 77 LYS C C 1
ATOM 3235 O O . LYS C 1 77 ? -36.701 11.444 5.597 1.00 16.32 77 LYS C O 1
ATOM 3241 N N . THR C 1 78 ? -38.215 9.885 4.916 1.00 13.70 78 THR C N 1
ATOM 3242 C CA . THR C 1 78 ? -37.352 9.224 3.948 1.00 14.20 78 THR C CA 1
ATOM 3243 C C . THR C 1 78 ? -37.965 9.195 2.567 1.00 13.88 78 THR C C 1
ATOM 3244 O O . THR C 1 78 ? -39.141 8.860 2.438 1.00 14.15 78 THR C O 1
ATOM 3248 N N . TRP C 1 79 ? -37.172 9.410 1.545 1.00 13.87 79 TRP C N 1
ATOM 3249 C CA . TRP C 1 79 ? -37.613 9.238 0.164 1.00 13.68 79 TRP C CA 1
ATOM 3250 C C . TRP C 1 79 ? -36.462 8.775 -0.692 1.00 13.97 79 TRP C C 1
ATOM 3251 O O . TRP C 1 79 ? -35.281 8.875 -0.260 1.00 14.85 79 TRP C O 1
ATOM 3262 N N . VAL C 1 80 ? -36.762 8.321 -1.895 1.00 15.08 80 VAL C N 1
ATOM 3263 C CA . VAL C 1 80 ? -35.711 7.922 -2.844 1.00 14.22 80 VAL C CA 1
ATOM 3264 C C . VAL C 1 80 ? -35.546 9.039 -3.797 1.00 14.89 80 VAL C C 1
ATOM 3265 O O . VAL C 1 80 ? -36.427 9.330 -4.653 1.00 16.54 80 VAL C O 1
ATOM 3269 N N A GLU C 1 81 ? -34.433 9.753 -3.677 0.50 14.67 81 GLU C N 1
ATOM 3270 N N B GLU C 1 81 ? -34.425 9.756 -3.679 0.50 15.22 81 GLU C N 1
ATOM 3271 C CA A GLU C 1 81 ? -34.170 10.870 -4.562 0.50 15.61 81 GLU C CA 1
ATOM 3272 C CA B GLU C 1 81 ? -34.084 10.852 -4.592 0.50 16.85 81 GLU C CA 1
ATOM 3273 C C A GLU C 1 81 ? -33.748 10.409 -5.953 0.50 17.45 81 GLU C C 1
ATOM 3274 C C B GLU C 1 81 ? -33.864 10.329 -5.994 0.50 17.94 81 GLU C C 1
ATOM 3275 O O A GLU C 1 81 ? -33.994 11.143 -6.948 0.50 18.86 81 GLU C O 1
ATOM 3276 O O B GLU C 1 81 ? -34.359 10.928 -7.037 0.50 19.64 81 GLU C O 1
ATOM 3287 N N . LYS C 1 82 ? -33.071 9.261 -6.099 1.00 16.07 82 LYS C N 1
ATOM 3288 C CA . LYS C 1 82 ? -32.653 8.727 -7.415 1.00 17.63 82 LYS C CA 1
ATOM 3289 C C . LYS C 1 82 ? -32.662 7.277 -7.373 1.00 16.07 82 LYS C C 1
ATOM 3290 O O . LYS C 1 82 ? -32.140 6.606 -6.478 1.00 17.21 82 LYS C O 1
ATOM 3296 N N . TYR C 1 83 ? -33.316 6.620 -8.370 1.00 17.99 83 TYR C N 1
ATOM 3297 C CA . TYR C 1 83 ? -33.293 5.185 -8.551 1.00 18.07 83 TYR C CA 1
ATOM 3298 C C . TYR C 1 83 ? -32.780 4.873 -9.932 1.00 18.09 83 TYR C C 1
ATOM 3299 O O . TYR C 1 83 ? -33.333 5.405 -10.906 1.00 20.91 83 TYR C O 1
ATOM 3308 N N . SER C 1 84 ? -31.878 3.943 -10.021 1.00 19.30 84 SER C N 1
ATOM 3309 C CA . SER C 1 84 ? -31.568 3.190 -11.265 1.00 21.30 84 SER C CA 1
ATOM 3310 C C . SER C 1 84 ? -31.448 1.769 -10.906 1.00 20.61 84 SER C C 1
ATOM 3311 O O . SER C 1 84 ? -31.305 1.382 -9.775 1.00 22.02 84 SER C O 1
ATOM 3314 N N . ARG C 1 85 ? -31.485 0.834 -11.920 1.00 23.71 85 ARG C N 1
ATOM 3315 C CA . ARG C 1 85 ? -31.288 -0.565 -11.654 1.00 24.86 85 ARG C CA 1
ATOM 3316 C C . ARG C 1 85 ? -29.906 -0.950 -11.039 1.00 21.43 85 ARG C C 1
ATOM 3317 O O . ARG C 1 85 ? -29.814 -2.080 -10.449 1.00 24.15 85 ARG C O 1
ATOM 3325 N N . LEU C 1 86 ? -28.936 -0.033 -11.078 1.00 21.50 86 LEU C N 1
ATOM 3326 C CA . LEU C 1 86 ? -27.668 -0.268 -10.369 1.00 22.88 86 LEU C CA 1
ATOM 3327 C C . LEU C 1 86 ? -27.480 0.430 -9.015 1.00 21.39 86 LEU C C 1
ATOM 3328 O O . LEU C 1 86 ? -26.656 -0.047 -8.200 1.00 24.75 86 LEU C O 1
ATOM 3333 N N . ARG C 1 87 ? -28.165 1.542 -8.706 1.00 20.27 87 ARG C N 1
ATOM 3334 C CA . ARG C 1 87 ? -27.948 2.215 -7.370 1.00 20.02 87 ARG C CA 1
ATOM 3335 C C . ARG C 1 87 ? -29.178 3.038 -7.070 1.00 19.27 87 ARG C C 1
ATOM 3336 O O . ARG C 1 87 ? -29.878 3.560 -7.953 1.00 19.54 87 ARG C O 1
ATOM 3344 N N . SER C 1 88 ? -29.337 3.263 -5.787 1.00 17.11 88 SER C N 1
ATOM 3345 C CA . SER C 1 88 ? -30.396 4.088 -5.245 1.00 16.53 88 SER C CA 1
ATOM 3346 C C . SER C 1 88 ? -29.834 5.126 -4.324 1.00 15.47 88 SER C C 1
ATOM 3347 O O . SER C 1 88 ? -28.844 4.788 -3.594 1.00 18.36 88 SER C O 1
ATOM 3350 N N . VAL C 1 89 ? -30.300 6.336 -4.325 1.00 15.16 89 VAL C N 1
ATOM 3351 C CA . VAL C 1 89 ? -29.939 7.355 -3.338 1.00 15.60 89 VAL C CA 1
ATOM 3352 C C . VAL C 1 89 ? -31.183 7.733 -2.552 1.00 14.89 89 VAL C C 1
ATOM 3353 O O . VAL C 1 89 ? -32.175 8.217 -3.138 1.00 15.22 89 VAL C O 1
ATOM 3357 N N . TYR C 1 90 ? -31.131 7.451 -1.265 1.00 13.97 90 TYR C N 1
ATOM 3358 C CA . TYR C 1 90 ? -32.172 7.863 -0.327 1.00 14.57 90 TYR C CA 1
ATOM 3359 C C . TYR C 1 90 ? -31.836 9.151 0.321 1.00 13.15 90 TYR C C 1
ATOM 3360 O O . TYR C 1 90 ? -30.629 9.398 0.629 1.00 14.90 90 TYR C O 1
ATOM 3369 N N . LYS C 1 91 ? -32.797 10.012 0.543 1.00 13.93 91 LYS C N 1
ATOM 3370 C CA . LYS C 1 91 ? -32.641 11.228 1.330 1.00 14.63 91 LYS C CA 1
ATOM 3371 C C . LYS C 1 91 ? -33.504 11.206 2.537 1.00 13.52 91 LYS C C 1
ATOM 3372 O O . LYS C 1 91 ? -34.552 10.549 2.592 1.00 14.24 91 LYS C O 1
ATOM 3378 N N . TYR C 1 92 ? -33.067 11.889 3.572 1.00 13.70 92 TYR C N 1
ATOM 3379 C CA . TYR C 1 92 ? -33.678 11.933 4.892 1.00 14.35 92 TYR C CA 1
ATOM 3380 C C . TYR C 1 92 ? -33.795 13.320 5.424 1.00 14.47 92 TYR C C 1
ATOM 3381 O O . TYR C 1 92 ? -32.885 14.176 5.285 1.00 14.61 92 TYR C O 1
ATOM 3390 N N . GLU C 1 93 ? -34.814 13.514 6.286 1.00 14.23 93 GLU C N 1
ATOM 3391 C CA . GLU C 1 93 ? -34.944 14.682 7.175 1.00 14.89 93 GLU C CA 1
ATOM 3392 C C . GLU C 1 93 ? -35.344 14.188 8.544 1.00 14.61 93 GLU C C 1
ATOM 3393 O O . GLU C 1 93 ? -36.262 13.346 8.618 1.00 16.21 93 GLU C O 1
ATOM 3399 N N . ILE C 1 94 ? -34.725 14.677 9.606 1.00 14.56 94 ILE C N 1
ATOM 3400 C CA . ILE C 1 94 ? -35.116 14.309 10.946 1.00 15.20 94 ILE C CA 1
ATOM 3401 C C . ILE C 1 94 ? -35.715 15.534 11.652 1.00 16.05 94 ILE C C 1
ATOM 3402 O O . ILE C 1 94 ? -35.038 16.598 11.707 1.00 15.88 94 ILE C O 1
ATOM 3407 N N . PHE C 1 95 ? -36.931 15.368 12.154 1.00 16.18 95 PHE C N 1
ATOM 3408 C CA . PHE C 1 95 ? -37.610 16.453 12.921 1.00 15.91 95 PHE C CA 1
ATOM 3409 C C . PHE C 1 95 ? -37.628 16.037 14.355 1.00 17.72 95 PHE C C 1
ATOM 3410 O O . PHE C 1 95 ? -37.890 14.915 14.760 1.00 18.46 95 PHE C O 1
ATOM 3418 N N . ASN C 1 96 ? -37.363 17.021 15.251 1.00 19.35 96 ASN C N 1
ATOM 3419 C CA . ASN C 1 96 ? -37.352 16.789 16.693 1.00 22.08 96 ASN C CA 1
ATOM 3420 C C . ASN C 1 96 ? -38.783 16.898 17.171 1.00 21.73 96 ASN C C 1
ATOM 3421 O O . ASN C 1 96 ? -39.729 17.163 16.467 1.00 21.34 96 ASN C O 1
ATOM 3426 N N . GLU C 1 97 ? -38.900 16.736 18.526 1.00 26.11 97 GLU C N 1
ATOM 3427 C CA . GLU C 1 97 ? -40.212 16.675 19.118 1.00 31.19 97 GLU C CA 1
ATOM 3428 C C . GLU C 1 97 ? -40.963 17.988 19.007 1.00 30.21 97 GLU C C 1
ATOM 3429 O O . GLU C 1 97 ? -42.189 18.079 18.993 1.00 36.66 97 GLU C O 1
ATOM 3435 N N . LYS C 1 98 ? -40.270 19.090 18.891 1.00 25.22 98 LYS C N 1
ATOM 3436 C CA . LYS C 1 98 ? -40.923 20.361 18.610 1.00 27.49 98 LYS C CA 1
ATOM 3437 C C . LYS C 1 98 ? -41.310 20.652 17.141 1.00 26.21 98 LYS C C 1
ATOM 3438 O O . LYS C 1 98 ? -41.706 21.782 16.752 1.00 29.04 98 LYS C O 1
ATOM 3444 N N . GLY C 1 99 ? -40.993 19.685 16.258 1.00 23.79 99 GLY C N 1
ATOM 3445 C CA . GLY C 1 99 ? -41.275 19.873 14.877 1.00 22.70 99 GLY C CA 1
ATOM 3446 C C . GLY C 1 99 ? -40.201 20.574 14.062 1.00 22.82 99 GLY C C 1
ATOM 3447 O O . GLY C 1 99 ? -40.345 20.884 12.913 1.00 25.50 99 GLY C O 1
ATOM 3448 N N . GLU C 1 100 ? -39.050 20.834 14.693 1.00 20.03 100 GLU C N 1
ATOM 3449 C CA . GLU C 1 100 ? -38.000 21.545 14.023 1.00 20.19 100 GLU C CA 1
ATOM 3450 C C . GLU C 1 100 ? -37.117 20.579 13.184 1.00 18.41 100 GLU C C 1
ATOM 3451 O O . GLU C 1 100 ? -36.891 19.442 13.667 1.00 18.74 100 GLU C O 1
ATOM 3457 N N . LEU C 1 101 ? -36.634 21.068 12.105 1.00 18.43 101 LEU C N 1
ATOM 3458 C CA . LEU C 1 101 ? -35.663 20.294 11.288 1.00 17.52 101 LEU C CA 1
ATOM 3459 C C . LEU C 1 101 ? -34.308 20.174 11.949 1.00 19.07 101 LEU C C 1
ATOM 3460 O O . LEU C 1 101 ? -33.605 21.190 12.111 1.00 21.43 101 LEU C O 1
ATOM 3465 N N . ALA C 1 102 ? -33.931 19.002 12.469 1.00 16.91 102 ALA C N 1
ATOM 3466 C CA . ALA C 1 102 ? -32.676 18.818 13.196 1.00 17.03 102 ALA C CA 1
ATOM 3467 C C . ALA C 1 102 ? -31.542 18.343 12.291 1.00 15.52 102 ALA C C 1
ATOM 3468 O O . ALA C 1 102 ? -30.376 18.563 12.610 1.00 16.04 102 ALA C O 1
ATOM 3470 N N . THR C 1 103 ? -31.845 17.610 11.207 1.00 16.00 103 THR C N 1
ATOM 3471 C CA . THR C 1 103 ? -30.811 16.897 10.453 1.00 15.66 103 THR C CA 1
ATOM 3472 C C . THR C 1 103 ? -31.326 16.590 9.092 1.00 15.88 103 THR C C 1
ATOM 3473 O O . THR C 1 103 ? -32.510 16.322 8.879 1.00 15.55 103 THR C O 1
ATOM 3477 N N . THR C 1 104 ? -30.448 16.625 8.095 1.00 14.69 104 THR C N 1
ATOM 3478 C CA . THR C 1 104 ? -30.710 16.100 6.797 1.00 14.97 104 THR C CA 1
ATOM 3479 C C . THR C 1 104 ? -29.558 15.141 6.435 1.00 14.91 104 THR C C 1
ATOM 3480 O O . THR C 1 104 ? -28.524 15.068 7.079 1.00 16.06 104 THR C O 1
ATOM 3484 N N . GLY C 1 105 ? -29.813 14.348 5.386 1.00 14.89 105 GLY C N 1
ATOM 3485 C CA . GLY C 1 105 ? -28.680 13.480 4.942 1.00 14.77 105 GLY C CA 1
ATOM 3486 C C . GLY C 1 105 ? -29.087 12.616 3.819 1.00 14.14 105 GLY C C 1
ATOM 3487 O O . GLY C 1 105 ? -30.211 12.740 3.261 1.00 14.54 105 GLY C O 1
ATOM 3488 N N . SER C 1 106 ? -28.176 11.740 3.397 1.00 13.72 106 SER C N 1
ATOM 3489 C CA . SER C 1 106 ? -28.400 10.838 2.248 1.00 13.93 106 SER C CA 1
ATOM 3490 C C . SER C 1 106 ? -27.571 9.621 2.403 1.00 13.45 106 SER C C 1
ATOM 3491 O O . SER C 1 106 ? -26.516 9.596 3.066 1.00 14.96 106 SER C O 1
ATOM 3494 N N . THR C 1 107 ? -28.041 8.532 1.763 1.00 14.36 107 THR C N 1
ATOM 3495 C CA . THR C 1 107 ? -27.302 7.308 1.619 1.00 14.04 107 THR C CA 1
ATOM 3496 C C . THR C 1 107 ? -27.398 6.743 0.243 1.00 14.34 107 THR C C 1
ATOM 3497 O O . THR C 1 107 ? -28.550 6.579 -0.239 1.00 15.57 107 THR C O 1
ATOM 3501 N N . GLU C 1 108 ? -26.302 6.381 -0.432 1.00 14.57 108 GLU C N 1
ATOM 3502 C CA A GLU C 1 108 ? -26.321 5.646 -1.693 0.64 15.00 108 GLU C CA 1
ATOM 3503 C CA B GLU C 1 108 ? -26.319 5.620 -1.688 0.36 15.09 108 GLU C CA 1
ATOM 3504 C C . GLU C 1 108 ? -26.157 4.191 -1.398 1.00 16.45 108 GLU C C 1
ATOM 3505 O O . GLU C 1 108 ? -25.296 3.787 -0.544 1.00 16.71 108 GLU C O 1
ATOM 3516 N N . LEU C 1 109 ? -27.001 3.341 -2.005 1.00 16.20 109 LEU C N 1
ATOM 3517 C CA . LEU C 1 109 ? -27.007 1.891 -1.852 1.00 16.51 109 LEU C CA 1
ATOM 3518 C C . LEU C 1 109 ? -26.842 1.203 -3.194 1.00 17.71 109 LEU C C 1
ATOM 3519 O O . LEU C 1 109 ? -27.366 1.739 -4.209 1.00 18.20 109 LEU C O 1
ATOM 3524 N N . ILE C 1 110 ? -26.173 0.077 -3.177 1.00 17.45 110 ILE C N 1
ATOM 3525 C CA . ILE C 1 110 ? -26.145 -0.839 -4.382 1.00 17.56 110 ILE C CA 1
ATOM 3526 C C . ILE C 1 110 ? -26.604 -2.163 -3.869 1.00 16.83 110 ILE C C 1
ATOM 3527 O O . ILE C 1 110 ? -26.832 -2.450 -2.708 1.00 20.28 110 ILE C O 1
ATOM 3532 N N . CYS C 1 111 ? -26.755 -3.116 -4.826 1.00 19.15 111 CYS C N 1
ATOM 3533 C CA . CYS C 1 111 ? -27.052 -4.499 -4.496 1.00 19.95 111 CYS C CA 1
ATOM 3534 C C . CYS C 1 111 ? -25.943 -5.456 -5.075 1.00 18.45 111 CYS C C 1
ATOM 3535 O O . CYS C 1 111 ? -25.548 -5.181 -6.188 1.00 19.89 111 CYS C O 1
ATOM 3538 N N . ILE C 1 112 ? -25.552 -6.364 -4.205 1.00 19.08 112 ILE C N 1
ATOM 3539 C CA . ILE C 1 112 ? -24.447 -7.226 -4.599 1.00 21.09 112 ILE C CA 1
ATOM 3540 C C . ILE C 1 112 ? -24.779 -8.609 -4.171 1.00 20.37 112 ILE C C 1
ATOM 3541 O O . ILE C 1 112 ? -25.553 -8.940 -3.354 1.00 21.28 112 ILE C O 1
ATOM 3546 N N . LYS C 1 113 ? -24.069 -9.621 -4.825 1.00 22.46 113 LYS C N 1
ATOM 3547 C CA . LYS C 1 113 ? -24.176 -11.012 -4.337 1.00 23.32 113 LYS C CA 1
ATOM 3548 C C . LYS C 1 113 ? -23.418 -11.265 -3.034 1.00 24.55 113 LYS C C 1
ATOM 3549 O O . LYS C 1 113 ? -22.301 -10.726 -2.910 1.00 30.62 113 LYS C O 1
ATOM 3555 N N . GLU C 1 114 ? -24.025 -11.946 -2.114 1.00 25.72 114 GLU C N 1
ATOM 3556 C CA . GLU C 1 114 ? -23.503 -12.131 -0.762 1.00 31.43 114 GLU C CA 1
ATOM 3557 C C . GLU C 1 114 ? -22.200 -12.894 -0.818 1.00 34.77 114 GLU C C 1
ATOM 3558 O O . GLU C 1 114 ? -21.309 -12.590 -0.061 1.00 44.01 114 GLU C O 1
ATOM 3564 N N . ASP C 1 115 ? -22.096 -13.848 -1.748 1.00 38.11 115 ASP C N 1
ATOM 3565 C CA . ASP C 1 115 ? -20.918 -14.769 -1.773 1.00 48.35 115 ASP C CA 1
ATOM 3566 C C . ASP C 1 115 ? -19.659 -14.144 -2.352 1.00 48.45 115 ASP C C 1
ATOM 3567 O O . ASP C 1 115 ? -18.584 -14.295 -1.793 1.00 55.55 115 ASP C O 1
ATOM 3572 N N . THR C 1 116 ? -19.822 -13.413 -3.447 1.00 33.72 116 THR C N 1
ATOM 3573 C CA . THR C 1 116 ? -18.730 -12.792 -4.187 1.00 37.86 116 THR C CA 1
ATOM 3574 C C . THR C 1 116 ? -18.638 -11.264 -4.030 1.00 36.47 116 THR C C 1
ATOM 3575 O O . THR C 1 116 ? -17.704 -10.684 -4.520 1.00 38.89 116 THR C O 1
ATOM 3579 N N . PHE C 1 117 ? -19.609 -10.630 -3.340 1.00 30.77 117 PHE C N 1
ATOM 3580 C CA . PHE C 1 117 ? -19.799 -9.108 -3.356 1.00 30.88 117 PHE C CA 1
ATOM 3581 C C . PHE C 1 117 ? -19.820 -8.450 -4.735 1.00 30.59 117 PHE C C 1
ATOM 3582 O O . PHE C 1 117 ? -19.645 -7.218 -4.869 1.00 31.61 117 PHE C O 1
ATOM 3590 N N . LYS C 1 118 ? -20.075 -9.200 -5.807 1.00 28.68 118 LYS C N 1
ATOM 3591 C CA . LYS C 1 118 ? -20.191 -8.596 -7.084 1.00 26.68 118 LYS C CA 1
ATOM 3592 C C . LYS C 1 118 ? -21.549 -7.833 -7.313 1.00 25.94 118 LYS C C 1
ATOM 3593 O O . LYS C 1 118 ? -22.582 -8.371 -6.893 1.00 25.53 118 LYS C O 1
ATOM 3599 N N . PRO C 1 119 ? -21.525 -6.620 -7.964 1.00 27.59 119 PRO C N 1
ATOM 3600 C CA . PRO C 1 119 ? -22.780 -5.854 -8.082 1.00 27.76 119 PRO C CA 1
ATOM 3601 C C . PRO C 1 119 ? -23.761 -6.523 -9.021 1.00 28.16 119 PRO C C 1
ATOM 3602 O O . PRO C 1 119 ? -23.365 -7.253 -9.984 1.00 30.03 119 PRO C O 1
ATOM 3606 N N . ILE C 1 120 ? -25.027 -6.373 -8.774 1.00 23.50 120 ILE C N 1
ATOM 3607 C CA . ILE C 1 120 ? -26.119 -6.853 -9.688 1.00 24.57 120 ILE C CA 1
ATOM 3608 C C . ILE C 1 120 ? -27.007 -5.717 -10.166 1.00 26.27 120 ILE C C 1
ATOM 3609 O O . ILE C 1 120 ? -27.090 -4.657 -9.488 1.00 26.37 120 ILE C O 1
ATOM 3614 N N . ARG C 1 121 ? -27.797 -5.978 -11.189 1.00 25.45 121 ARG C N 1
ATOM 3615 C CA . ARG C 1 121 ? -28.896 -5.145 -11.595 1.00 25.72 121 ARG C CA 1
ATOM 3616 C C . ARG C 1 121 ? -30.175 -5.638 -10.925 1.00 24.75 121 ARG C C 1
ATOM 3617 O O . ARG C 1 121 ? -30.565 -6.825 -11.043 1.00 25.30 121 ARG C O 1
ATOM 3625 N N . LEU C 1 122 ? -30.846 -4.761 -10.208 1.00 23.56 122 LEU C N 1
ATOM 3626 C CA . LEU C 1 122 ? -32.034 -5.101 -9.453 1.00 25.83 122 LEU C CA 1
ATOM 3627 C C . LEU C 1 122 ? -33.110 -5.794 -10.330 1.00 27.76 122 LEU C C 1
ATOM 3628 O O . LEU C 1 122 ? -33.735 -6.754 -9.850 1.00 27.41 122 LEU C O 1
ATOM 3633 N N . ASP C 1 123 ? -33.288 -5.300 -11.550 1.00 25.03 123 ASP C N 1
ATOM 3634 C CA . ASP C 1 123 ? -34.306 -5.873 -12.491 1.00 26.64 123 ASP C CA 1
ATOM 3635 C C . ASP C 1 123 ? -34.044 -7.347 -12.853 1.00 32.63 123 ASP C C 1
ATOM 3636 O O . ASP C 1 123 ? -35.023 -8.099 -13.103 1.00 33.02 123 ASP C O 1
ATOM 3641 N N . ARG C 1 124 ? -32.818 -7.859 -12.711 1.00 27.39 124 ARG C N 1
ATOM 3642 C CA . ARG C 1 124 ? -32.539 -9.240 -13.057 1.00 28.55 124 ARG C CA 1
ATOM 3643 C C . ARG C 1 124 ? -32.722 -10.240 -11.982 1.00 30.88 124 ARG C C 1
ATOM 3644 O O . ARG C 1 124 ? -32.654 -11.487 -12.163 1.00 30.50 124 ARG C O 1
ATOM 3652 N N . TYR C 1 125 ? -32.941 -9.758 -10.766 1.00 23.51 125 TYR C N 1
ATOM 3653 C CA . TYR C 1 125 ? -33.093 -10.570 -9.656 1.00 22.26 125 TYR C CA 1
ATOM 3654 C C . TYR C 1 125 ? -34.419 -10.373 -8.978 1.00 22.09 125 TYR C C 1
ATOM 3655 O O . TYR C 1 125 ? -34.929 -11.256 -8.364 1.00 23.00 125 TYR C O 1
ATOM 3664 N N . PHE C 1 126 ? -34.915 -9.097 -8.969 1.00 20.76 126 PHE C N 1
ATOM 3665 C CA . PHE C 1 126 ? -36.146 -8.719 -8.230 1.00 19.79 126 PHE C CA 1
ATOM 3666 C C . PHE C 1 126 ? -37.021 -7.838 -9.094 1.00 19.86 126 PHE C C 1
ATOM 3667 O O . PHE C 1 126 ? -37.103 -6.590 -8.882 1.00 19.61 126 PHE C O 1
ATOM 3675 N N . PRO C 1 127 ? -37.740 -8.422 -10.092 1.00 19.68 127 PRO C N 1
ATOM 3676 C CA . PRO C 1 127 ? -38.517 -7.586 -10.960 1.00 20.48 127 PRO C CA 1
ATOM 3677 C C . PRO C 1 127 ? -39.608 -6.809 -10.213 1.00 19.94 127 PRO C C 1
ATOM 3678 O O . PRO C 1 127 ? -39.937 -5.677 -10.686 1.00 19.87 127 PRO C O 1
ATOM 3682 N N . ASP C 1 128 ? -40.157 -7.352 -9.185 1.00 18.49 128 ASP C N 1
ATOM 3683 C CA . ASP C 1 128 ? -41.145 -6.690 -8.363 1.00 20.43 128 ASP C CA 1
ATOM 3684 C C . ASP C 1 128 ? -40.612 -5.396 -7.701 1.00 18.93 128 ASP C C 1
ATOM 3685 O O . ASP C 1 128 ? -41.253 -4.378 -7.721 1.00 18.53 128 ASP C O 1
ATOM 3690 N N . TRP C 1 129 ? -39.432 -5.518 -7.129 1.00 17.63 129 TRP C N 1
ATOM 3691 C CA . TRP C 1 129 ? -38.794 -4.321 -6.502 1.00 17.07 129 TRP C CA 1
ATOM 3692 C C . TRP C 1 129 ? -38.523 -3.345 -7.590 1.00 17.86 129 TRP C C 1
ATOM 3693 O O . TRP C 1 129 ? -38.783 -2.139 -7.390 1.00 18.16 129 TRP C O 1
ATOM 3704 N N . HIS C 1 130 ? -37.932 -3.698 -8.726 1.00 17.12 130 HIS C N 1
ATOM 3705 C CA . HIS C 1 130 ? -37.659 -2.772 -9.754 1.00 18.91 130 HIS C CA 1
ATOM 3706 C C . HIS C 1 130 ? -38.870 -2.073 -10.263 1.00 19.16 130 HIS C C 1
ATOM 3707 O O . HIS C 1 130 ? -38.861 -0.854 -10.478 1.00 19.82 130 HIS C O 1
ATOM 3714 N N . GLU C 1 131 ? -39.973 -2.766 -10.488 1.00 19.00 131 GLU C N 1
ATOM 3715 C CA . GLU C 1 131 ? -41.177 -2.181 -10.980 1.00 18.98 131 GLU C CA 1
ATOM 3716 C C . GLU C 1 131 ? -41.701 -1.122 -9.947 1.00 17.14 131 GLU C C 1
ATOM 3717 O O . GLU C 1 131 ? -42.155 -0.033 -10.354 1.00 19.20 131 GLU C O 1
ATOM 3723 N N . ALA C 1 132 ? -41.661 -1.467 -8.647 1.00 16.87 132 ALA C N 1
ATOM 3724 C CA . ALA C 1 132 ? -42.186 -0.538 -7.647 1.00 16.97 132 ALA C CA 1
ATOM 3725 C C . ALA C 1 132 ? -41.246 0.748 -7.608 1.00 16.54 132 ALA C C 1
ATOM 3726 O O . ALA C 1 132 ? -41.784 1.873 -7.576 1.00 16.96 132 ALA C O 1
ATOM 3728 N N . TYR C 1 133 ? -39.943 0.544 -7.599 1.00 15.23 133 TYR C N 1
ATOM 3729 C CA . TYR C 1 133 ? -39.040 1.706 -7.487 1.00 15.59 133 TYR C CA 1
ATOM 3730 C C . TYR C 1 133 ? -39.111 2.559 -8.753 1.00 16.57 133 TYR C C 1
ATOM 3731 O O . TYR C 1 133 ? -39.002 3.772 -8.668 1.00 16.49 133 TYR C O 1
ATOM 3740 N N . SER C 1 134 ? -39.317 1.925 -9.897 1.00 17.55 134 SER C N 1
ATOM 3741 C CA . SER C 1 134 ? -39.453 2.654 -11.167 1.00 17.79 134 SER C CA 1
ATOM 3742 C C . SER C 1 134 ? -40.736 3.439 -11.143 1.00 17.48 134 SER C C 1
ATOM 3743 O O . SER C 1 134 ? -40.748 4.622 -11.570 1.00 18.75 134 SER C O 1
ATOM 3746 N N . LYS C 1 135 ? -41.876 2.907 -10.666 1.00 16.61 135 LYS C N 1
ATOM 3747 C CA . LYS C 1 135 ? -43.100 3.641 -10.537 1.00 17.96 135 LYS C CA 1
ATOM 3748 C C . LYS C 1 135 ? -42.923 4.817 -9.625 1.00 18.62 135 LYS C C 1
ATOM 3749 O O . LYS C 1 135 ? -43.367 5.945 -9.940 1.00 19.33 135 LYS C O 1
ATOM 3755 N N . VAL C 1 136 ? -42.337 4.578 -8.448 1.00 16.51 136 VAL C N 1
ATOM 3756 C CA . VAL C 1 136 ? -42.141 5.673 -7.515 1.00 17.17 136 VAL C CA 1
ATOM 3757 C C . VAL C 1 136 ? -41.257 6.784 -8.149 1.00 17.13 136 VAL C C 1
ATOM 3758 O O . VAL C 1 136 ? -41.532 7.973 -7.927 1.00 16.90 136 VAL C O 1
ATOM 3762 N N . GLN C 1 137 ? -40.189 6.409 -8.836 1.00 16.30 137 GLN C N 1
ATOM 3763 C CA . GLN C 1 137 ? -39.355 7.452 -9.466 1.00 16.29 137 GLN C CA 1
ATOM 3764 C C . GLN C 1 137 ? -40.175 8.361 -10.447 1.00 16.76 137 GLN C C 1
ATOM 3765 O O . GLN C 1 137 ? -40.006 9.532 -10.449 1.00 17.30 137 GLN C O 1
ATOM 3771 N N . ALA C 1 138 ? -41.088 7.670 -11.184 1.00 17.08 138 ALA C N 1
ATOM 3772 C CA . ALA C 1 138 ? -41.923 8.416 -12.104 1.00 17.77 138 ALA C CA 1
ATOM 3773 C C . ALA C 1 138 ? -42.823 9.363 -11.313 1.00 18.35 138 ALA C C 1
ATOM 3774 O O . ALA C 1 138 ? -43.063 10.534 -11.667 1.00 20.41 138 ALA C O 1
ATOM 3776 N N . LEU C 1 139 ? -43.409 8.906 -10.241 1.00 17.80 139 LEU C N 1
ATOM 3777 C CA . LEU C 1 139 ? -44.310 9.739 -9.438 1.00 17.01 139 LEU C CA 1
ATOM 3778 C C . LEU C 1 139 ? -43.576 10.864 -8.798 1.00 17.73 139 LEU C C 1
ATOM 3779 O O . LEU C 1 139 ? -44.079 11.998 -8.702 1.00 18.21 139 LEU C O 1
ATOM 3784 N N . ASN C 1 140 ? -42.366 10.635 -8.301 1.00 16.30 140 ASN C N 1
ATOM 3785 C CA . ASN C 1 140 ? -41.511 11.683 -7.753 1.00 16.79 140 ASN C CA 1
ATOM 3786 C C . ASN C 1 140 ? -41.189 12.739 -8.837 1.00 18.74 140 ASN C C 1
ATOM 3787 O O . ASN C 1 140 ? -41.319 13.926 -8.564 1.00 19.63 140 ASN C O 1
ATOM 3792 N N . ASN C 1 141 ? -40.882 12.297 -10.010 1.00 17.92 141 ASN C N 1
ATOM 3793 C CA . ASN C 1 141 ? -40.578 13.254 -11.144 1.00 17.58 141 ASN C CA 1
ATOM 3794 C C . ASN C 1 141 ? -41.789 14.106 -11.391 1.00 20.01 141 ASN C C 1
ATOM 3795 O O . ASN C 1 141 ? -41.593 15.345 -11.676 1.00 20.74 141 ASN C O 1
ATOM 3800 N N . GLU C 1 142 ? -43.003 13.597 -11.319 1.00 19.22 142 GLU C N 1
ATOM 3801 C CA . GLU C 1 142 ? -44.223 14.395 -11.596 1.00 20.37 142 GLU C CA 1
ATOM 3802 C C . GLU C 1 142 ? -44.584 15.239 -10.446 1.00 22.61 142 GLU C C 1
ATOM 3803 O O . GLU C 1 142 ? -45.581 15.975 -10.550 1.00 25.73 142 GLU C O 1
ATOM 3809 N N . GLY C 1 143 ? -43.916 15.208 -9.330 1.00 19.64 143 GLY C N 1
ATOM 3810 C CA . GLY C 1 143 ? -44.255 16.016 -8.202 1.00 20.20 143 GLY C CA 1
ATOM 3811 C C . GLY C 1 143 ? -45.316 15.532 -7.292 1.00 20.40 143 GLY C C 1
ATOM 3812 O O . GLY C 1 143 ? -45.819 16.333 -6.496 1.00 22.89 143 GLY C O 1
ATOM 3813 N N . LYS C 1 144 ? -45.691 14.273 -7.328 1.00 18.04 144 LYS C N 1
ATOM 3814 C CA . LYS C 1 144 ? -46.658 13.759 -6.396 1.00 19.82 144 LYS C CA 1
ATOM 3815 C C . LYS C 1 144 ? -46.125 13.813 -4.953 1.00 20.10 144 LYS C C 1
ATOM 3816 O O . LYS C 1 144 ? -44.905 13.629 -4.724 1.00 19.78 144 LYS C O 1
ATOM 3822 N N . ILE C 1 145 ? -46.954 14.112 -3.982 1.00 19.44 145 ILE C N 1
ATOM 3823 C CA . ILE C 1 145 ? -46.634 14.197 -2.531 1.00 19.08 145 ILE C CA 1
ATOM 3824 C C . ILE C 1 145 ? -47.510 13.256 -1.831 1.00 19.60 145 ILE C C 1
ATOM 3825 O O . ILE C 1 145 ? -48.779 13.402 -1.784 1.00 20.36 145 ILE C O 1
ATOM 3830 N N . VAL C 1 146 ? -46.973 12.115 -1.340 1.00 17.26 146 VAL C N 1
ATOM 3831 C CA . VAL C 1 146 ? -47.730 11.053 -0.766 1.00 17.59 146 VAL C CA 1
ATOM 3832 C C . VAL C 1 146 ? -46.947 10.419 0.363 1.00 16.85 146 VAL C C 1
ATOM 3833 O O . VAL C 1 146 ? -45.776 10.014 0.146 1.00 17.28 146 VAL C O 1
ATOM 3837 N N . GLU C 1 147 ? -47.504 10.275 1.539 1.00 16.60 147 GLU C N 1
ATOM 3838 C CA . GLU C 1 147 ? -46.919 9.510 2.644 1.00 17.37 147 GLU C CA 1
ATOM 3839 C C . GLU C 1 147 ? -47.338 8.083 2.536 1.00 17.43 147 GLU C C 1
ATOM 3840 O O . GLU C 1 147 ? -48.576 7.775 2.721 1.00 19.96 147 GLU C O 1
ATOM 3846 N N . ILE C 1 148 ? -46.466 7.169 2.224 1.00 15.89 148 ILE C N 1
ATOM 3847 C CA . ILE C 1 148 ? -46.793 5.756 2.233 1.00 16.06 148 ILE C CA 1
ATOM 3848 C C . ILE C 1 148 ? -46.907 5.160 3.637 1.00 17.47 148 ILE C C 1
ATOM 3849 O O . ILE C 1 148 ? -46.159 5.628 4.534 1.00 17.72 148 ILE C O 1
ATOM 3854 N N . MET C 1 149 ? -47.790 4.229 3.810 1.00 17.33 149 MET C N 1
ATOM 3855 C CA . MET C 1 149 ? -48.006 3.603 5.131 1.00 19.28 149 MET C CA 1
ATOM 3856 C C . MET C 1 149 ? -48.706 2.354 4.915 1.00 21.09 149 MET C C 1
ATOM 3857 O O . MET C 1 149 ? -49.298 2.078 3.941 1.00 20.69 149 MET C O 1
ATOM 3862 N N . ASP C 1 150 ? -48.581 1.503 5.974 1.00 23.22 150 ASP C N 1
ATOM 3863 C CA . ASP C 1 150 ? -49.355 0.270 5.963 1.00 25.64 150 ASP C CA 1
ATOM 3864 C C . ASP C 1 150 ? -50.912 0.493 6.021 1.00 21.79 150 ASP C C 1
ATOM 3865 O O . ASP C 1 150 ? -51.324 1.486 6.627 1.00 22.60 150 ASP C O 1
ATOM 3870 N N . GLY C 1 151 ? -51.601 -0.298 5.256 1.00 24.00 151 GLY C N 1
ATOM 3871 C CA . GLY C 1 151 ? -53.038 -0.233 5.295 1.00 24.65 151 GLY C CA 1
ATOM 3872 C C . GLY C 1 151 ? -53.712 0.671 4.360 1.00 26.87 151 GLY C C 1
ATOM 3873 O O . GLY C 1 151 ? -54.929 0.816 4.370 1.00 25.57 151 GLY C O 1
ATOM 3874 N N . ILE C 1 152 ? -52.948 1.475 3.600 1.00 22.55 152 ILE C N 1
ATOM 3875 C CA . ILE C 1 152 ? -53.459 2.328 2.602 1.00 22.31 152 ILE C CA 1
ATOM 3876 C C . ILE C 1 152 ? -52.761 2.047 1.297 1.00 21.09 152 ILE C C 1
ATOM 3877 O O . ILE C 1 152 ? -51.461 2.148 1.336 1.00 24.63 152 ILE C O 1
ATOM 3882 N N . ASP C 1 153 ? -53.388 1.756 0.215 1.00 22.84 153 ASP C N 1
ATOM 3883 C CA . ASP C 1 153 ? -52.712 1.507 -1.099 1.00 23.43 153 ASP C CA 1
ATOM 3884 C C . ASP C 1 153 ? -52.617 2.874 -1.728 1.00 28.18 153 ASP C C 1
ATOM 3885 O O . ASP C 1 153 ? -53.448 3.238 -2.594 1.00 31.21 153 ASP C O 1
ATOM 3890 N N . SER C 1 154 ? -51.637 3.690 -1.254 1.00 27.19 154 SER C N 1
ATOM 3891 C CA . SER C 1 154 ? -51.610 5.104 -1.607 1.00 28.74 154 SER C CA 1
ATOM 3892 C C . SER C 1 154 ? -51.228 5.385 -3.032 1.00 31.34 154 SER C C 1
ATOM 3893 O O . SER C 1 154 ? -51.420 6.544 -3.432 1.00 34.81 154 SER C O 1
ATOM 3896 N N . LEU C 1 155 ? -50.686 4.424 -3.753 1.00 25.02 155 LEU C N 1
ATOM 3897 C CA . LEU C 1 155 ? -50.156 4.575 -5.113 1.00 28.99 155 LEU C CA 1
ATOM 3898 C C . LEU C 1 155 ? -51.192 3.941 -6.136 1.00 37.95 155 LEU C C 1
ATOM 3899 O O . LEU C 1 155 ? -50.928 3.963 -7.353 1.00 38.62 155 LEU C O 1
ATOM 3904 N N A MET D 1 1 ? -0.445 18.611 1.708 0.56 20.67 1 MET D N 1
ATOM 3905 N N B MET D 1 1 ? 0.194 18.684 2.129 0.44 21.13 1 MET D N 1
ATOM 3906 C CA A MET D 1 1 ? -0.893 18.888 3.131 0.56 20.70 1 MET D CA 1
ATOM 3907 C CA B MET D 1 1 ? -0.841 19.119 3.142 0.44 21.47 1 MET D CA 1
ATOM 3908 C C A MET D 1 1 ? -0.034 18.468 4.361 0.56 19.51 1 MET D C 1
ATOM 3909 C C B MET D 1 1 ? -0.159 18.532 4.258 0.44 18.15 1 MET D C 1
ATOM 3910 O O A MET D 1 1 ? 0.834 17.511 4.416 0.56 19.96 1 MET D O 1
ATOM 3911 O O B MET D 1 1 ? 0.525 17.517 3.984 0.44 20.20 1 MET D O 1
ATOM 3920 N N . ILE D 1 2 ? -0.241 19.108 5.464 1.00 18.74 2 ILE D N 1
ATOM 3921 C CA . ILE D 1 2 ? 0.181 18.655 6.713 1.00 16.05 2 ILE D CA 1
ATOM 3922 C C . ILE D 1 2 ? -0.814 17.561 7.189 1.00 17.11 2 ILE D C 1
ATOM 3923 O O . ILE D 1 2 ? -2.016 17.817 7.276 1.00 17.04 2 ILE D O 1
ATOM 3928 N N . TYR D 1 3 ? -0.346 16.383 7.515 1.00 17.13 3 TYR D N 1
ATOM 3929 C CA . TYR D 1 3 ? -1.269 15.221 7.824 1.00 15.23 3 TYR D CA 1
ATOM 3930 C C . TYR D 1 3 ? -0.813 14.443 8.947 1.00 14.38 3 TYR D C 1
ATOM 3931 O O . TYR D 1 3 ? 0.404 14.376 9.234 1.00 16.64 3 TYR D O 1
ATOM 3940 N N . SER D 1 4 ? -1.690 13.726 9.674 1.00 15.92 4 SER D N 1
ATOM 3941 C CA . SER D 1 4 ? -1.369 12.692 10.591 1.00 16.10 4 SER D CA 1
ATOM 3942 C C . SER D 1 4 ? -1.729 11.321 10.006 1.00 15.44 4 SER D C 1
ATOM 3943 O O . SER D 1 4 ? -2.540 11.194 9.122 1.00 15.04 4 SER D O 1
ATOM 3946 N N . ILE D 1 5 ? -1.129 10.310 10.646 1.00 15.58 5 ILE D N 1
ATOM 3947 C CA . ILE D 1 5 ? -1.419 8.887 10.340 1.00 15.93 5 ILE D CA 1
ATOM 3948 C C . ILE D 1 5 ? -1.727 8.235 11.663 1.00 16.26 5 ILE D C 1
ATOM 3949 O O . ILE D 1 5 ? -1.029 8.266 12.601 1.00 17.67 5 ILE D O 1
ATOM 3954 N N . THR D 1 6 ? -2.926 7.569 11.707 1.00 15.60 6 THR D N 1
ATOM 3955 C CA . THR D 1 6 ? -3.442 6.875 12.902 1.00 16.51 6 THR D CA 1
ATOM 3956 C C . THR D 1 6 ? -3.668 5.416 12.608 1.00 16.44 6 THR D C 1
ATOM 3957 O O . THR D 1 6 ? -4.377 5.146 11.603 1.00 17.64 6 THR D O 1
ATOM 3961 N N . GLU D 1 7 ? -3.149 4.498 13.438 1.00 17.23 7 GLU D N 1
ATOM 3962 C CA . GLU D 1 7 ? -3.366 3.075 13.239 1.00 18.25 7 GLU D CA 1
ATOM 3963 C C . GLU D 1 7 ? -4.598 2.638 14.089 1.00 16.34 7 GLU D C 1
ATOM 3964 O O . GLU D 1 7 ? -4.686 2.985 15.227 1.00 18.12 7 GLU D O 1
ATOM 3970 N N . ILE D 1 8 ? -5.505 1.925 13.425 1.00 15.54 8 ILE D N 1
ATOM 3971 C CA . ILE D 1 8 ? -6.686 1.386 14.070 1.00 17.18 8 ILE D CA 1
ATOM 3972 C C . ILE D 1 8 ? -6.811 -0.106 13.720 1.00 15.46 8 ILE D C 1
ATOM 3973 O O . ILE D 1 8 ? -6.634 -0.480 12.582 1.00 18.29 8 ILE D O 1
ATOM 3978 N N . GLU D 1 9 ? -7.069 -0.951 14.707 1.00 16.63 9 GLU D N 1
ATOM 3979 C CA . GLU D 1 9 ? -7.311 -2.384 14.515 1.00 16.96 9 GLU D CA 1
ATOM 3980 C C . GLU D 1 9 ? -8.815 -2.614 14.578 1.00 16.05 9 GLU D C 1
ATOM 3981 O O . GLU D 1 9 ? -9.434 -2.368 15.607 1.00 17.91 9 GLU D O 1
ATOM 3987 N N . ALA D 1 10 ? -9.352 -3.135 13.505 1.00 15.42 10 ALA D N 1
ATOM 3988 C CA . ALA D 1 10 ? -10.796 -3.428 13.478 1.00 15.73 10 ALA D CA 1
ATOM 3989 C C . ALA D 1 10 ? -11.219 -4.410 14.528 1.00 17.10 10 ALA D C 1
ATOM 3990 O O . ALA D 1 10 ? -10.484 -5.387 14.779 1.00 20.05 10 ALA D O 1
ATOM 3992 N N . ARG D 1 11 ? -12.336 -4.232 15.187 1.00 15.29 11 ARG D N 1
ATOM 3993 C CA . ARG D 1 11 ? -12.869 -5.085 16.199 1.00 15.47 11 ARG D CA 1
ATOM 3994 C C . ARG D 1 11 ? -13.981 -5.963 15.575 1.00 14.44 11 ARG D C 1
ATOM 3995 O O . ARG D 1 11 ? -14.769 -5.563 14.796 1.00 15.61 11 ARG D O 1
ATOM 4003 N N . TYR D 1 12 ? -14.094 -7.177 16.196 1.00 16.12 12 TYR D N 1
ATOM 4004 C CA . TYR D 1 12 ? -15.173 -8.068 15.839 1.00 15.86 12 TYR D CA 1
ATOM 4005 C C . TYR D 1 12 ? -16.533 -7.408 16.093 1.00 15.46 12 TYR D C 1
ATOM 4006 O O . TYR D 1 12 ? -17.500 -7.501 15.239 1.00 16.04 12 TYR D O 1
ATOM 4015 N N . ALA D 1 13 ? -16.664 -6.688 17.168 1.00 14.67 13 ALA D N 1
ATOM 4016 C CA . ALA D 1 13 ? -17.887 -5.974 17.498 1.00 16.07 13 ALA D CA 1
ATOM 4017 C C . ALA D 1 13 ? -18.340 -4.943 16.474 1.00 15.20 13 ALA D C 1
ATOM 4018 O O . ALA D 1 13 ? -19.523 -4.578 16.404 1.00 16.15 13 ALA D O 1
ATOM 4020 N N . GLU D 1 14 ? -17.419 -4.445 15.664 1.00 14.53 14 GLU D N 1
ATOM 4021 C CA . GLU D 1 14 ? -17.685 -3.447 14.669 1.00 14.73 14 GLU D CA 1
ATOM 4022 C C . GLU D 1 14 ? -18.174 -4.071 13.330 1.00 14.77 14 GLU D C 1
ATOM 4023 O O . GLU D 1 14 ? -18.496 -3.322 12.410 1.00 15.34 14 GLU D O 1
ATOM 4029 N N . THR D 1 15 ? -18.264 -5.394 13.267 1.00 14.63 15 THR D N 1
ATOM 4030 C CA . THR D 1 15 ? -18.836 -6.062 12.086 1.00 14.64 15 THR D CA 1
ATOM 4031 C C . THR D 1 15 ? -20.341 -6.087 12.083 1.00 15.12 15 THR D C 1
ATOM 4032 O O . THR D 1 15 ? -20.949 -5.986 13.182 1.00 14.99 15 THR D O 1
ATOM 4036 N N . ASP D 1 16 ? -20.950 -6.258 10.897 1.00 15.73 16 ASP D N 1
ATOM 4037 C CA . ASP D 1 16 ? -22.375 -6.524 10.800 1.00 15.49 16 ASP D CA 1
ATOM 4038 C C . ASP D 1 16 ? -22.543 -7.915 10.048 1.00 15.03 16 ASP D C 1
ATOM 4039 O O . ASP D 1 16 ? -21.582 -8.625 9.751 1.00 16.03 16 ASP D O 1
ATOM 4044 N N . LYS D 1 17 ? -23.828 -8.241 9.790 1.00 16.14 17 LYS D N 1
ATOM 4045 C CA . LYS D 1 17 ? -24.189 -9.569 9.232 1.00 17.82 17 LYS D CA 1
ATOM 4046 C C . LYS D 1 17 ? -23.605 -9.731 7.826 1.00 18.15 17 LYS D C 1
ATOM 4047 O O . LYS D 1 17 ? -23.420 -10.912 7.413 1.00 19.59 17 LYS D O 1
ATOM 4053 N N A MET D 1 18 ? -23.250 -8.676 7.055 0.30 18.96 18 MET D N 1
ATOM 4054 N N B MET D 1 18 ? -23.321 -8.651 7.135 0.70 16.78 18 MET D N 1
ATOM 4055 C CA A MET D 1 18 ? -22.501 -8.796 5.698 0.50 19.98 18 MET D CA 1
ATOM 4056 C CA B MET D 1 18 ? -22.689 -8.779 5.820 0.50 17.90 18 MET D CA 1
ATOM 4057 C C A MET D 1 18 ? -21.080 -9.270 5.915 0.50 21.45 18 MET D C 1
ATOM 4058 C C B MET D 1 18 ? -21.309 -9.299 5.966 0.50 17.08 18 MET D C 1
ATOM 4059 O O A MET D 1 18 ? -20.318 -9.711 4.993 0.50 23.00 18 MET D O 1
ATOM 4060 O O B MET D 1 18 ? -20.858 -9.813 4.917 0.50 21.14 18 MET D O 1
ATOM 4069 N N . GLY D 1 19 ? -20.620 -9.255 7.101 1.00 18.05 19 GLY D N 1
ATOM 4070 C CA . GLY D 1 19 ? -19.343 -9.695 7.405 1.00 17.15 19 GLY D CA 1
ATOM 4071 C C . GLY D 1 19 ? -18.240 -8.685 7.148 1.00 18.08 19 GLY D C 1
ATOM 4072 O O . GLY D 1 19 ? -17.063 -9.048 7.048 1.00 21.42 19 GLY D O 1
ATOM 4073 N N . VAL D 1 20 ? -18.571 -7.418 7.159 1.00 17.47 20 VAL D N 1
ATOM 4074 C CA . VAL D 1 20 ? -17.645 -6.295 6.992 1.00 15.95 20 VAL D CA 1
ATOM 4075 C C . VAL D 1 20 ? -17.864 -5.303 8.139 1.00 15.43 20 VAL D C 1
ATOM 4076 O O . VAL D 1 20 ? -18.847 -5.457 8.900 1.00 15.64 20 VAL D O 1
ATOM 4080 N N . ILE D 1 21 ? -17.024 -4.327 8.269 1.00 14.47 21 ILE D N 1
ATOM 4081 C CA . ILE D 1 21 ? -17.239 -3.276 9.265 1.00 13.75 21 ILE D CA 1
ATOM 4082 C C . ILE D 1 21 ? -18.445 -2.480 8.860 1.00 13.91 21 ILE D C 1
ATOM 4083 O O . ILE D 1 21 ? -18.573 -1.916 7.777 1.00 14.37 21 ILE D O 1
ATOM 4088 N N . TYR D 1 22 ? -19.354 -2.329 9.849 1.00 13.64 22 TYR D N 1
ATOM 4089 C CA . TYR D 1 22 ? -20.638 -1.631 9.598 1.00 13.67 22 TYR D CA 1
ATOM 4090 C C . TYR D 1 22 ? -20.380 -0.175 9.216 1.00 13.89 22 TYR D C 1
ATOM 4091 O O . TYR D 1 22 ? -19.563 0.500 9.884 1.00 14.11 22 TYR D O 1
ATOM 4100 N N . HIS D 1 23 ? -21.075 0.346 8.212 1.00 13.25 23 HIS D N 1
ATOM 4101 C CA . HIS D 1 23 ? -20.811 1.652 7.687 1.00 14.44 23 HIS D CA 1
ATOM 4102 C C . HIS D 1 23 ? -20.921 2.763 8.716 1.00 14.23 23 HIS D C 1
ATOM 4103 O O . HIS D 1 23 ? -20.197 3.761 8.658 1.00 14.61 23 HIS D O 1
ATOM 4110 N N . GLY D 1 24 ? -21.801 2.598 9.695 1.00 13.40 24 GLY D N 1
ATOM 4111 C CA . GLY D 1 24 ? -22.002 3.587 10.732 1.00 13.32 24 GLY D CA 1
ATOM 4112 C C . GLY D 1 24 ? -20.881 3.698 11.670 1.00 14.80 24 GLY D C 1
ATOM 4113 O O . GLY D 1 24 ? -20.820 4.711 12.429 1.00 17.56 24 GLY D O 1
ATOM 4114 N N . ASN D 1 25 ? -19.963 2.777 11.784 1.00 13.78 25 ASN D N 1
ATOM 4115 C CA . ASN D 1 25 ? -18.854 2.801 12.658 1.00 15.20 25 ASN D CA 1
ATOM 4116 C C . ASN D 1 25 ? -17.699 3.681 12.212 1.00 14.77 25 ASN D C 1
ATOM 4117 O O . ASN D 1 25 ? -16.747 3.959 12.996 1.00 16.33 25 ASN D O 1
ATOM 4122 N N . TYR D 1 26 ? -17.677 4.030 10.951 1.00 14.66 26 TYR D N 1
ATOM 4123 C CA . TYR D 1 26 ? -16.574 4.830 10.372 1.00 14.72 26 TYR D CA 1
ATOM 4124 C C . TYR D 1 26 ? -16.456 6.166 11.012 1.00 14.54 26 TYR D C 1
ATOM 4125 O O . TYR D 1 26 ? -15.332 6.678 11.182 1.00 15.34 26 TYR D O 1
ATOM 4134 N N . ALA D 1 27 ? -17.546 6.804 11.426 1.00 14.46 27 ALA D N 1
ATOM 4135 C CA . ALA D 1 27 ? -17.463 8.101 12.152 1.00 14.73 27 ALA D CA 1
ATOM 4136 C C . ALA D 1 27 ? -16.664 7.976 13.376 1.00 14.84 27 ALA D C 1
ATOM 4137 O O . ALA D 1 27 ? -15.878 8.907 13.727 1.00 15.45 27 ALA D O 1
ATOM 4139 N N . THR D 1 28 ? -16.722 6.875 14.081 1.00 14.15 28 THR D N 1
ATOM 4140 C CA . THR D 1 28 ? -15.935 6.625 15.244 1.00 14.37 28 THR D CA 1
ATOM 4141 C C . THR D 1 28 ? -14.444 6.574 14.949 1.00 14.67 28 THR D C 1
ATOM 4142 O O . THR D 1 28 ? -13.589 7.182 15.678 1.00 15.63 28 THR D O 1
ATOM 4146 N N . TRP D 1 29 ? -14.095 5.963 13.847 1.00 14.00 29 TRP D N 1
ATOM 4147 C CA . TRP D 1 29 ? -12.694 5.888 13.400 1.00 14.85 29 TRP D CA 1
ATOM 4148 C C . TRP D 1 29 ? -12.218 7.268 12.953 1.00 14.49 29 TRP D C 1
ATOM 4149 O O . TRP D 1 29 ? -11.065 7.675 13.251 1.00 14.97 29 TRP D O 1
ATOM 4160 N N . PHE D 1 30 ? -13.022 8.054 12.240 1.00 14.92 30 PHE D N 1
ATOM 4161 C CA . PHE D 1 30 ? -12.654 9.453 11.900 1.00 14.11 30 PHE D CA 1
ATOM 4162 C C . PHE D 1 30 ? -12.432 10.223 13.174 1.00 14.54 30 PHE D C 1
ATOM 4163 O O . PHE D 1 30 ? -11.476 11.059 13.207 1.00 15.32 30 PHE D O 1
ATOM 4171 N N . GLU D 1 31 ? -13.207 10.018 14.222 1.00 14.65 31 GLU D N 1
ATOM 4172 C CA . GLU D 1 31 ? -13.018 10.758 15.481 1.00 14.82 31 GLU D CA 1
ATOM 4173 C C . GLU D 1 31 ? -11.695 10.381 16.177 1.00 15.54 31 GLU D C 1
ATOM 4174 O O . GLU D 1 31 ? -10.964 11.265 16.652 1.00 15.45 31 GLU D O 1
ATOM 4180 N N . VAL D 1 32 ? -11.403 9.088 16.209 1.00 15.04 32 VAL D N 1
ATOM 4181 C CA . VAL D 1 32 ? -10.144 8.637 16.760 1.00 15.06 32 VAL D CA 1
ATOM 4182 C C . VAL D 1 32 ? -9.010 9.376 15.965 1.00 15.30 32 VAL D C 1
ATOM 4183 O O . VAL D 1 32 ? -8.026 9.842 16.581 1.00 15.98 32 VAL D O 1
ATOM 4187 N N . ALA D 1 33 ? -9.063 9.340 14.667 1.00 14.65 33 ALA D N 1
ATOM 4188 C CA . ALA D 1 33 ? -8.004 9.958 13.821 1.00 14.67 33 ALA D CA 1
ATOM 4189 C C . ALA D 1 33 ? -7.923 11.439 14.020 1.00 14.25 33 ALA D C 1
ATOM 4190 O O . ALA D 1 33 ? -6.794 11.974 14.133 1.00 15.08 33 ALA D O 1
ATOM 4192 N N . ARG D 1 34 ? -9.026 12.134 14.110 1.00 14.80 34 ARG D N 1
ATOM 4193 C CA . ARG D 1 34 ? -9.046 13.591 14.344 1.00 15.71 34 ARG D CA 1
ATOM 4194 C C . ARG D 1 34 ? -8.494 13.937 15.691 1.00 15.37 34 ARG D C 1
ATOM 4195 O O . ARG D 1 34 ? -7.695 14.909 15.768 1.00 15.84 34 ARG D O 1
ATOM 4203 N N . LEU D 1 35 ? -8.829 13.227 16.737 1.00 15.44 35 LEU D N 1
ATOM 4204 C CA . LEU D 1 35 ? -8.264 13.478 18.037 1.00 16.92 35 LEU D CA 1
ATOM 4205 C C . LEU D 1 35 ? -6.777 13.166 18.051 1.00 16.89 35 LEU D C 1
ATOM 4206 O O . LEU D 1 35 ? -5.984 13.931 18.726 1.00 19.32 35 LEU D O 1
ATOM 4211 N N . ASP D 1 36 ? -6.301 12.244 17.278 1.00 15.92 36 ASP D N 1
ATOM 4212 C CA . ASP D 1 36 ? -4.878 11.982 17.121 1.00 15.83 36 ASP D CA 1
ATOM 4213 C C . ASP D 1 36 ? -4.254 13.089 16.401 1.00 16.89 36 ASP D C 1
ATOM 4214 O O . ASP D 1 36 ? -3.101 13.545 16.815 1.00 17.51 36 ASP D O 1
ATOM 4219 N N . TYR D 1 37 ? -4.760 13.649 15.323 1.00 16.09 37 TYR D N 1
ATOM 4220 C CA . TYR D 1 37 ? -4.247 14.806 14.680 1.00 16.74 37 TYR D CA 1
ATOM 4221 C C . TYR D 1 37 ? -4.102 15.984 15.635 1.00 16.98 37 TYR D C 1
ATOM 4222 O O . TYR D 1 37 ? -3.003 16.635 15.659 1.00 17.17 37 TYR D O 1
ATOM 4231 N N . ILE D 1 38 ? -5.114 16.298 16.407 1.00 15.98 38 ILE D N 1
ATOM 4232 C CA . ILE D 1 38 ? -5.092 17.375 17.385 1.00 17.91 38 ILE D CA 1
ATOM 4233 C C . ILE D 1 38 ? -3.978 17.109 18.377 1.00 18.50 38 ILE D C 1
ATOM 4234 O O . ILE D 1 38 ? -3.204 18.094 18.696 1.00 19.11 38 ILE D O 1
ATOM 4239 N N . SER D 1 39 ? -3.846 15.931 18.886 1.00 18.12 39 SER D N 1
ATOM 4240 C CA . SER D 1 39 ? -2.811 15.597 19.860 1.00 20.04 39 SER D CA 1
ATOM 4241 C C . SER D 1 39 ? -1.447 15.825 19.210 1.00 20.97 39 SER D C 1
ATOM 4242 O O . SER D 1 39 ? -0.507 16.390 19.910 1.00 21.35 39 SER D O 1
ATOM 4245 N N . LYS D 1 40 ? -1.185 15.446 17.986 1.00 19.16 40 LYS D N 1
ATOM 4246 C 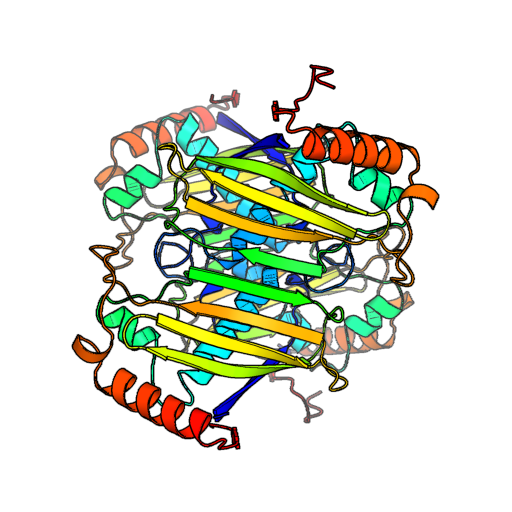CA . LYS D 1 40 ? 0.085 15.599 17.330 1.00 19.60 40 LYS D CA 1
ATOM 4247 C C . LYS D 1 40 ? 0.403 16.978 16.930 1.00 21.85 40 LYS D C 1
ATOM 4248 O O . LYS D 1 40 ? 1.590 17.350 16.846 1.00 23.11 40 LYS D O 1
ATOM 4254 N N . LEU D 1 41 ? -0.581 17.834 16.819 1.00 21.22 41 LEU D N 1
ATOM 4255 C CA . LEU D 1 41 ? -0.349 19.239 16.615 1.00 23.00 41 LEU D CA 1
ATOM 4256 C C . LEU D 1 41 ? 0.051 19.860 17.950 1.00 22.77 41 LEU D C 1
ATOM 4257 O O . LEU D 1 41 ? 0.638 21.013 17.905 1.00 26.83 41 LEU D O 1
ATOM 4262 N N . GLY D 1 42 ? -0.257 19.273 19.065 1.00 22.58 42 GLY D N 1
ATOM 4263 C CA . GLY D 1 42 ? 0.205 19.666 20.385 1.00 27.05 42 GLY D CA 1
ATOM 4264 C C . GLY D 1 42 ? -0.923 20.114 21.252 1.00 27.49 42 GLY D C 1
ATOM 4265 O O . GLY D 1 42 ? -0.628 20.848 22.306 1.00 30.31 42 GLY D O 1
ATOM 4266 N N . PHE D 1 43 ? -2.164 19.690 21.081 1.00 22.75 43 PHE D N 1
ATOM 4267 C CA . PHE D 1 43 ? -3.370 20.106 21.840 1.00 22.85 43 PHE D CA 1
ATOM 4268 C C . PHE D 1 43 ? -4.139 18.962 22.367 1.00 28.83 43 PHE D C 1
ATOM 4269 O O . PHE D 1 43 ? -3.981 17.825 21.941 1.00 28.94 43 PHE D O 1
ATOM 4277 N N . SER D 1 44 ? -4.963 19.234 23.346 1.00 28.59 44 SER D N 1
ATOM 4278 C CA . SER D 1 44 ? -5.835 18.208 23.918 1.00 29.19 44 SER D CA 1
ATOM 4279 C C . SER D 1 44 ? -7.255 18.641 23.888 1.00 27.79 44 SER D C 1
ATOM 4280 O O . SER D 1 44 ? -7.600 19.676 24.479 1.00 27.91 44 SER D O 1
ATOM 4283 N N . TYR D 1 45 ? -8.122 17.890 23.185 1.00 27.73 45 TYR D N 1
ATOM 4284 C CA . TYR D 1 45 ? -9.536 18.219 23.125 1.00 26.88 45 TYR D CA 1
ATOM 4285 C C . TYR D 1 45 ? -10.104 18.095 24.507 1.00 27.34 45 TYR D C 1
ATOM 4286 O O . TYR D 1 45 ? -10.967 18.905 24.939 1.00 29.19 45 TYR D O 1
ATOM 4295 N N . ALA D 1 46 ? -9.655 17.123 25.300 1.00 30.36 46 ALA D N 1
ATOM 4296 C CA . ALA D 1 46 ? -10.161 17.059 26.690 1.00 30.48 46 ALA D CA 1
ATOM 4297 C C . ALA D 1 46 ? -9.900 18.386 27.450 1.00 30.51 46 ALA D C 1
ATOM 4298 O O . ALA D 1 46 ? -10.757 18.816 28.278 1.00 33.98 46 ALA D O 1
ATOM 4300 N N . ASP D 1 47 ? -8.758 19.000 27.234 1.00 31.41 47 ASP D N 1
ATOM 4301 C CA . ASP D 1 47 ? -8.431 20.324 27.772 1.00 34.70 47 ASP D CA 1
ATOM 4302 C C . ASP D 1 47 ? -9.433 21.381 27.395 1.00 36.31 47 ASP D C 1
ATOM 4303 O O . ASP D 1 47 ? -9.964 22.109 28.270 1.00 37.20 47 ASP D O 1
ATOM 4308 N N . MET D 1 48 ? -9.809 21.426 26.116 1.00 29.69 48 MET D N 1
ATOM 4309 C CA . MET D 1 48 ? -10.810 22.355 25.651 1.00 26.64 48 MET D CA 1
ATOM 4310 C C . MET D 1 48 ? -12.176 22.130 26.380 1.00 30.39 48 MET D C 1
ATOM 4311 O O . MET D 1 48 ? -12.860 23.100 26.796 1.00 25.51 48 MET D O 1
ATOM 4316 N N . GLU D 1 49 ? -12.620 20.857 26.531 1.00 29.24 49 GLU D N 1
ATOM 4317 C CA . GLU D 1 49 ? -13.883 20.549 27.206 1.00 30.77 49 GLU D CA 1
ATOM 4318 C C . GLU D 1 49 ? -13.872 20.965 28.645 1.00 34.18 49 GLU D C 1
ATOM 4319 O O . GLU D 1 49 ? -14.870 21.549 29.100 1.00 32.80 49 GLU D O 1
ATOM 4325 N N . LYS D 1 50 ? -12.710 20.823 29.265 1.00 31.12 50 LYS D N 1
ATOM 4326 C CA . LYS D 1 50 ? -12.499 21.241 30.741 1.00 39.13 50 LYS D CA 1
ATOM 4327 C C . LYS D 1 50 ? -12.736 22.755 30.850 1.00 37.76 50 LYS D C 1
ATOM 4328 O O . LYS D 1 50 ? -13.152 23.224 31.900 1.00 38.67 50 LYS D O 1
ATOM 4334 N N . GLN D 1 51 ? -12.519 23.525 29.792 1.00 34.00 51 GLN D N 1
ATOM 4335 C CA . GLN D 1 51 ? -12.828 25.010 29.751 1.00 31.81 51 GLN D CA 1
ATOM 4336 C C . GLN D 1 51 ? -14.286 25.392 29.417 1.00 35.74 51 GLN D C 1
ATOM 4337 O O . GLN D 1 51 ? -14.604 26.581 29.278 1.00 35.34 51 GLN D O 1
ATOM 4343 N N . GLY D 1 52 ? -15.195 24.404 29.180 1.00 31.03 52 GLY D N 1
ATOM 4344 C CA . GLY D 1 52 ? -16.598 24.707 28.867 1.00 30.32 52 GLY D CA 1
ATOM 4345 C C . GLY D 1 52 ? -16.931 24.969 27.392 1.00 27.59 52 GLY D C 1
ATOM 4346 O O . GLY D 1 52 ? -17.925 25.506 27.079 1.00 28.98 52 GLY D O 1
ATOM 4347 N N . ILE D 1 53 ? -16.022 24.510 26.538 1.00 27.94 53 ILE D N 1
ATOM 4348 C CA . ILE D 1 53 ? -16.244 24.662 25.051 1.00 26.87 53 ILE D CA 1
ATOM 4349 C C . ILE D 1 53 ? -16.194 23.236 24.508 1.00 25.99 53 ILE D C 1
ATOM 4350 O O . ILE D 1 53 ? -15.393 22.435 24.909 1.00 26.03 53 ILE D O 1
ATOM 4355 N N . ILE D 1 54 ? -17.136 22.962 23.618 1.00 24.66 54 ILE D N 1
ATOM 4356 C CA . ILE D 1 54 ? -17.258 21.639 23.041 1.00 24.47 54 ILE D CA 1
ATOM 4357 C C . ILE D 1 54 ? -17.224 21.954 21.494 1.00 21.77 54 ILE D C 1
ATOM 4358 O O . ILE D 1 54 ? -17.461 22.995 20.946 1.00 22.22 54 ILE D O 1
ATOM 4363 N N . SER D 1 55 ? -16.943 20.819 20.780 1.00 23.48 55 SER D N 1
ATOM 4364 C CA . SER D 1 55 ? -16.766 20.914 19.343 1.00 22.28 55 SER D CA 1
ATOM 4365 C C . SER D 1 55 ? -17.641 19.810 18.605 1.00 21.20 55 SER D C 1
ATOM 4366 O O . SER D 1 55 ? -17.124 18.669 18.375 1.00 25.72 55 SER D O 1
ATOM 4369 N N . PRO D 1 56 ? -18.836 20.163 18.309 1.00 21.30 56 PRO D N 1
ATOM 4370 C CA . PRO D 1 56 ? -19.751 19.204 17.573 1.00 21.97 56 PRO D CA 1
ATOM 4371 C C . PRO D 1 56 ? -19.360 19.192 16.091 1.00 19.16 56 PRO D C 1
ATOM 4372 O O . PRO D 1 56 ? -18.999 20.109 15.470 1.00 18.79 56 PRO D O 1
ATOM 4376 N N . VAL D 1 57 ? -19.681 17.956 15.548 1.00 20.93 57 VAL D N 1
ATOM 4377 C CA . VAL D 1 57 ? -19.692 17.675 14.109 1.00 19.19 57 VAL D CA 1
ATOM 4378 C C . VAL D 1 57 ? -20.845 18.368 13.486 1.00 17.47 57 VAL D C 1
ATOM 4379 O O . VAL D 1 57 ? -22.037 18.128 13.965 1.00 21.19 57 VAL D O 1
ATOM 4383 N N . THR D 1 58 ? -20.749 19.147 12.489 1.00 16.75 58 THR D N 1
ATOM 4384 C CA . THR D 1 58 ? -21.858 19.697 11.739 1.00 17.45 58 THR D CA 1
ATOM 4385 C C . THR D 1 58 ? -22.166 19.084 10.406 1.00 17.27 58 THR D C 1
ATOM 4386 O O . THR D 1 58 ? -23.262 19.220 9.809 1.00 16.63 58 THR D O 1
ATOM 4390 N N . ASP D 1 59 ? -21.164 18.322 9.850 1.00 16.22 59 ASP D N 1
ATOM 4391 C CA . ASP D 1 59 ? -21.340 17.609 8.601 1.00 14.86 59 ASP D CA 1
ATOM 4392 C C . ASP D 1 59 ? -20.446 16.439 8.600 1.00 15.35 59 ASP D C 1
ATOM 4393 O O . ASP D 1 59 ? -19.238 16.537 8.990 1.00 16.87 59 ASP D O 1
ATOM 4398 N N . LEU D 1 60 ? -20.917 15.290 8.166 1.00 14.81 60 LEU D N 1
ATOM 4399 C CA . LEU D 1 60 ? -20.198 14.005 8.022 1.00 13.56 60 LEU D CA 1
ATOM 4400 C C . LEU D 1 60 ? -20.364 13.537 6.620 1.00 15.24 60 LEU D C 1
ATOM 4401 O O . LEU D 1 60 ? -21.527 13.444 6.132 1.00 15.58 60 LEU D O 1
ATOM 4406 N N . ASN D 1 61 ? -19.270 13.147 5.932 1.00 14.01 61 ASN D N 1
ATOM 4407 C CA . ASN D 1 61 ? -19.355 12.529 4.632 1.00 13.93 61 ASN D CA 1
ATOM 4408 C C . ASN D 1 61 ? -18.458 11.350 4.651 1.00 14.35 61 ASN D C 1
ATOM 4409 O O . ASN D 1 61 ? -17.318 11.405 5.079 1.00 15.06 61 ASN D O 1
ATOM 4414 N N . VAL D 1 62 ? -18.905 10.200 4.125 1.00 14.40 62 VAL D N 1
ATOM 4415 C CA . VAL D 1 62 ? -18.116 8.951 4.016 1.00 14.64 62 VAL D CA 1
ATOM 4416 C C . VAL D 1 62 ? -18.330 8.388 2.696 1.00 14.90 62 VAL D C 1
ATOM 4417 O O . VAL D 1 62 ? -19.522 8.153 2.298 1.00 15.25 62 VAL D O 1
ATOM 4421 N N . ASN D 1 63 ? -17.297 8.087 1.891 1.00 14.71 63 ASN D N 1
ATOM 4422 C CA . ASN D 1 63 ? -17.354 7.372 0.615 1.00 15.29 63 ASN D CA 1
ATOM 4423 C C . ASN D 1 63 ? -16.628 6.105 0.684 1.00 15.77 63 ASN D C 1
ATOM 4424 O O . ASN D 1 63 ? -15.429 6.055 0.963 1.00 16.19 63 ASN D O 1
ATOM 4429 N N . TYR D 1 64 ? -17.355 4.995 0.559 1.00 15.61 64 TYR D N 1
ATOM 4430 C CA . TYR D 1 64 ? -16.811 3.658 0.855 1.00 15.68 64 TYR D CA 1
ATOM 4431 C C . TYR D 1 64 ? -16.353 3.008 -0.451 1.00 18.09 64 TYR D C 1
ATOM 4432 O O . TYR D 1 64 ? -17.205 2.677 -1.329 1.00 22.21 64 TYR D O 1
ATOM 4441 N N . LYS D 1 65 ? -15.074 2.965 -0.672 1.00 15.99 65 LYS D N 1
ATOM 4442 C CA . LYS D 1 65 ? -14.509 2.418 -1.939 1.00 17.93 65 LYS D CA 1
ATOM 4443 C C . LYS D 1 65 ? -14.345 0.949 -1.876 1.00 17.59 65 LYS D C 1
ATOM 4444 O O . LYS D 1 65 ? -14.573 0.257 -2.939 1.00 20.78 65 LYS D O 1
ATOM 4450 N N . LYS D 1 66 ? -13.999 0.352 -0.809 1.00 17.21 66 LYS D N 1
ATOM 4451 C CA . LYS D 1 66 ? -13.760 -1.065 -0.565 1.00 18.79 66 LYS D CA 1
ATOM 4452 C C . LYS D 1 66 ? -14.263 -1.406 0.830 1.00 19.97 66 LYS D C 1
ATOM 4453 O O . LYS D 1 66 ? -14.005 -0.632 1.754 1.00 20.36 66 LYS D O 1
ATOM 4459 N N . SER D 1 67 ? -14.850 -2.585 1.032 1.00 18.96 67 SER D N 1
ATOM 4460 C CA . SER D 1 67 ? -15.120 -3.044 2.373 1.00 19.75 67 SER D CA 1
ATOM 4461 C C . SER D 1 67 ? -13.963 -3.248 3.203 1.00 18.82 67 SER D C 1
ATOM 4462 O O . SER D 1 67 ? -12.837 -3.594 2.623 1.00 20.71 67 SER D O 1
ATOM 4465 N N . ILE D 1 68 ? -13.990 -3.113 4.497 1.00 17.70 68 ILE D N 1
ATOM 4466 C CA . ILE D 1 68 ? -13.003 -3.470 5.467 1.00 17.12 68 ILE D CA 1
ATOM 4467 C C . ILE D 1 68 ? -13.485 -4.619 6.334 1.00 17.70 68 ILE D C 1
ATOM 4468 O O . ILE D 1 68 ? -14.688 -4.702 6.622 1.00 16.94 68 ILE D O 1
ATOM 4473 N N . PHE D 1 69 ? -12.571 -5.509 6.749 1.00 18.63 69 PHE D N 1
ATOM 4474 C CA . PHE D 1 69 ? -12.909 -6.765 7.432 1.00 19.37 69 PHE D CA 1
ATOM 4475 C C . PHE D 1 69 ? -12.229 -6.795 8.741 1.00 19.01 69 PHE D C 1
ATOM 4476 O O . PHE D 1 69 ? -11.101 -6.272 8.969 1.00 23.24 69 PHE D O 1
ATOM 4484 N N . TYR D 1 70 ? -12.822 -7.556 9.686 1.00 19.73 70 TYR D N 1
ATOM 4485 C CA . TYR D 1 70 ? -12.151 -7.987 10.869 1.00 22.46 70 TYR D CA 1
ATOM 4486 C C . TYR D 1 70 ? -11.019 -9.026 10.435 1.00 22.28 70 TYR D C 1
ATOM 4487 O O . TYR D 1 70 ? -11.380 -9.773 9.594 1.00 21.24 70 TYR D O 1
ATOM 4496 N N . PRO D 1 71 ? -9.821 -8.964 10.937 1.00 21.52 71 PRO D N 1
ATOM 4497 C CA . PRO D 1 71 ? -9.277 -8.111 11.992 1.00 25.20 71 PRO D CA 1
ATOM 4498 C C . PRO D 1 71 ? -8.271 -7.128 11.409 1.00 23.71 71 PRO D C 1
ATOM 4499 O O . PRO D 1 71 ? -7.150 -6.955 11.990 1.00 27.04 71 PRO D O 1
ATOM 4503 N N . GLU D 1 72 ? -8.625 -6.569 10.263 1.00 19.17 72 GLU D N 1
ATOM 4504 C CA . GLU D 1 72 ? -7.644 -5.684 9.597 1.00 19.80 72 GLU D CA 1
ATOM 4505 C C . GLU D 1 72 ? -7.074 -4.609 10.449 1.00 18.16 72 GLU D C 1
ATOM 4506 O O . GLU D 1 72 ? -7.790 -3.884 11.201 1.00 19.41 72 GLU D O 1
ATOM 4512 N N . LYS D 1 73 ? -5.794 -4.349 10.302 1.00 17.85 73 LYS D N 1
ATOM 4513 C CA . LYS D 1 73 ? -5.115 -3.175 10.852 1.00 17.96 73 LYS D CA 1
ATOM 4514 C C . LYS D 1 73 ? -5.087 -2.111 9.738 1.00 18.25 73 LYS D C 1
ATOM 4515 O O . LYS D 1 73 ? -4.524 -2.354 8.668 1.00 22.22 73 LYS D O 1
ATOM 4521 N N . VAL D 1 74 ? -5.753 -1.001 9.954 1.00 16.40 74 VAL D N 1
ATOM 4522 C CA . VAL D 1 74 ? -5.858 0.071 8.969 1.00 16.04 74 VAL D CA 1
ATOM 4523 C C . VAL D 1 74 ? -5.100 1.325 9.426 1.00 15.50 74 VAL D C 1
ATOM 4524 O O . VAL D 1 74 ? -4.777 1.433 10.587 1.00 17.33 74 VAL D O 1
ATOM 4528 N N . LYS D 1 75 ? -4.875 2.158 8.442 1.00 14.95 75 LYS D N 1
ATOM 4529 C CA . LYS D 1 75 ? -4.236 3.456 8.714 1.00 15.61 75 LYS D CA 1
ATOM 4530 C C . LYS D 1 75 ? -5.159 4.524 8.118 1.00 16.08 75 LYS D C 1
ATOM 4531 O O . LYS D 1 75 ? -5.587 4.495 7.020 1.00 17.66 75 LYS D O 1
ATOM 4537 N N . VAL D 1 76 ? -5.361 5.552 8.981 1.00 14.62 76 VAL D N 1
ATOM 4538 C CA . VAL D 1 76 ? -6.150 6.737 8.651 1.00 15.91 76 VAL D CA 1
ATOM 4539 C C . VAL D 1 76 ? -5.250 7.949 8.454 1.00 14.85 76 VAL D C 1
ATOM 4540 O O . VAL D 1 76 ? -4.541 8.289 9.436 1.00 15.97 76 VAL D O 1
ATOM 4544 N N . LYS D 1 77 ? -5.343 8.567 7.296 1.00 14.89 77 LYS D N 1
ATOM 4545 C CA . LYS D 1 77 ? -4.605 9.795 7.006 1.00 15.10 77 LYS D CA 1
ATOM 4546 C C . LYS D 1 77 ? -5.607 10.956 7.213 1.00 15.90 77 LYS D C 1
ATOM 4547 O O . LYS D 1 77 ? -6.677 10.914 6.585 1.00 16.05 77 LYS D O 1
ATOM 4553 N N . THR D 1 78 ? -5.233 11.949 8.067 1.00 14.72 78 THR D N 1
ATOM 4554 C CA . THR D 1 78 ? -6.133 13.070 8.389 1.00 15.09 78 THR D CA 1
ATOM 4555 C C . THR D 1 78 ? -5.436 14.381 8.132 1.00 14.80 78 THR D C 1
ATOM 4556 O O . THR D 1 78 ? -4.256 14.511 8.418 1.00 15.42 78 THR D O 1
ATOM 4560 N N . TRP D 1 79 ? -6.140 15.320 7.531 1.00 14.61 79 TRP D N 1
ATOM 4561 C CA . TRP D 1 79 ? -5.650 16.675 7.350 1.00 14.80 79 TRP D CA 1
ATOM 4562 C C . TRP D 1 79 ? -6.777 17.676 7.485 1.00 15.53 79 TRP D C 1
ATOM 4563 O O . TRP D 1 79 ? -7.938 17.320 7.451 1.00 15.49 79 TRP D O 1
ATOM 4574 N N . VAL D 1 80 ? -6.444 18.963 7.678 1.00 15.68 80 VAL D N 1
ATOM 4575 C CA . VAL D 1 80 ? -7.426 20.052 7.678 1.00 15.46 80 VAL D CA 1
ATOM 4576 C C . VAL D 1 80 ? -7.523 20.645 6.361 1.00 16.02 80 VAL D C 1
ATOM 4577 O O . VAL D 1 80 ? -6.557 21.387 5.968 1.00 17.45 80 VAL D O 1
ATOM 4581 N N . GLU D 1 81 ? -8.555 20.387 5.586 1.00 15.79 81 GLU D N 1
ATOM 4582 C CA . GLU D 1 81 ? -8.719 20.953 4.289 1.00 18.58 81 GLU D CA 1
ATOM 4583 C C . GLU D 1 81 ? -8.959 22.452 4.375 1.00 19.43 81 GLU D C 1
ATOM 4584 O O . GLU D 1 81 ? -8.490 23.196 3.471 1.00 21.53 81 GLU D O 1
ATOM 4590 N N . LYS D 1 82 ? -9.791 22.867 5.361 1.00 17.89 82 LYS D N 1
ATOM 4591 C CA . LYS D 1 82 ? -10.182 24.289 5.424 1.00 18.21 82 LYS D CA 1
ATOM 4592 C C . LYS D 1 82 ? -10.233 24.655 6.847 1.00 17.51 82 LYS D C 1
ATOM 4593 O O . LYS D 1 82 ? -10.863 23.968 7.684 1.00 18.20 82 LYS D O 1
ATOM 4599 N N . TYR D 1 83 ? -9.534 25.691 7.278 1.00 17.65 83 TYR D N 1
ATOM 4600 C CA . TYR D 1 83 ? -9.590 26.308 8.617 1.00 17.11 83 TYR D CA 1
ATOM 4601 C C . TYR D 1 83 ? -10.134 27.701 8.545 1.00 17.53 83 TYR D C 1
ATOM 4602 O O . TYR D 1 83 ? -9.559 28.516 7.766 1.00 19.45 83 TYR D O 1
ATOM 4611 N N . SER D 1 84 ? -11.114 28.002 9.354 1.00 16.79 84 SER D N 1
ATOM 4612 C CA . SER D 1 84 ? -11.486 29.422 9.662 1.00 17.17 84 SER D CA 1
ATOM 4613 C C . SER D 1 84 ? -11.743 29.481 11.119 1.00 16.75 84 SER D C 1
ATOM 4614 O O . SER D 1 84 ? -11.939 28.492 11.816 1.00 18.06 84 SER D O 1
ATOM 4617 N N . ARG D 1 85 ? -11.813 30.711 11.679 1.00 18.26 85 ARG D N 1
ATOM 4618 C CA . ARG D 1 85 ? -12.032 30.865 13.091 1.00 18.70 85 ARG D CA 1
ATOM 4619 C C . ARG D 1 85 ? -13.397 30.342 13.562 1.00 18.85 85 ARG D C 1
ATOM 4620 O O . ARG D 1 85 ? -13.540 30.053 14.740 1.00 19.87 85 ARG D O 1
ATOM 4628 N N . LEU D 1 86 ? -14.348 30.196 12.640 1.00 17.87 86 LEU D N 1
ATOM 4629 C CA . LEU D 1 86 ? -15.657 29.686 12.948 1.00 17.69 86 LEU D CA 1
ATOM 4630 C C . LEU D 1 86 ? -15.889 28.180 12.639 1.00 17.84 86 LEU D C 1
ATOM 4631 O O . LEU D 1 86 ? -16.806 27.579 13.253 1.00 19.51 86 LEU D O 1
ATOM 4636 N N A ARG D 1 87 ? -15.179 27.664 11.619 0.50 16.01 87 ARG D N 1
ATOM 4637 N N B ARG D 1 87 ? -14.965 27.550 11.922 0.50 17.74 87 ARG D N 1
ATOM 4638 C CA A ARG D 1 87 ? -15.243 26.164 11.407 0.50 16.88 87 ARG D CA 1
ATOM 4639 C CA B ARG D 1 87 ? -15.329 26.158 11.371 0.50 19.48 87 ARG D CA 1
ATOM 4640 C C A ARG D 1 87 ? -14.009 25.587 10.815 0.50 17.36 87 ARG D C 1
ATOM 4641 C C B ARG D 1 87 ? -14.165 25.581 10.691 0.50 18.49 87 ARG D C 1
ATOM 4642 O O A ARG D 1 87 ? -13.122 26.220 10.215 0.50 16.21 87 ARG D O 1
ATOM 4643 O O B ARG D 1 87 ? -13.521 26.264 9.876 0.50 17.49 87 ARG D O 1
ATOM 4658 N N . SER D 1 88 ? -13.926 24.245 10.963 1.00 17.72 88 SER D N 1
ATOM 4659 C CA . SER D 1 88 ? -12.782 23.495 10.388 1.00 16.32 88 SER D CA 1
ATOM 4660 C C . SER D 1 88 ? -13.397 22.346 9.555 1.00 16.29 88 SER D C 1
ATOM 4661 O O . SER D 1 88 ? -14.403 21.729 9.988 1.00 17.88 88 SER D O 1
ATOM 4664 N N . VAL D 1 89 ? -12.821 22.011 8.446 1.00 15.57 89 VAL D N 1
ATOM 4665 C CA . VAL D 1 89 ? -13.171 20.814 7.617 1.00 15.49 89 VAL D CA 1
ATOM 4666 C C . VAL D 1 89 ? -11.992 19.909 7.605 1.00 15.29 89 VAL D C 1
ATOM 4667 O O . VAL D 1 89 ? -10.889 20.298 7.101 1.00 15.95 89 VAL D O 1
ATOM 4671 N N . TYR D 1 90 ? -12.074 18.766 8.244 1.00 14.59 90 TYR D N 1
ATOM 4672 C CA . TYR D 1 90 ? -11.129 17.675 8.172 1.00 13.71 90 TYR D CA 1
ATOM 4673 C C . TYR D 1 90 ? -11.423 16.732 7.061 1.00 14.71 90 TYR D C 1
ATOM 4674 O O . TYR D 1 90 ? -12.607 16.434 6.855 1.00 15.98 90 TYR D O 1
ATOM 4683 N N . LYS D 1 91 ? -10.410 16.247 6.352 1.00 14.81 91 LYS D N 1
ATOM 4684 C CA . LYS D 1 91 ? -10.543 15.184 5.338 1.00 15.16 91 LYS D CA 1
ATOM 4685 C C . LYS D 1 91 ? -9.732 14.015 5.804 1.00 14.15 91 LYS D C 1
ATOM 4686 O O . LYS D 1 91 ? -8.755 14.082 6.534 1.00 15.25 91 LYS D O 1
ATOM 4692 N N . TYR D 1 92 ? -10.190 12.810 5.312 1.00 14.80 92 TYR D N 1
ATOM 4693 C CA . TYR D 1 92 ? -9.638 11.533 5.722 1.00 14.25 92 TYR D CA 1
ATOM 4694 C C . TYR D 1 92 ? -9.528 10.604 4.510 1.00 13.48 92 TYR D C 1
ATOM 4695 O O . TYR D 1 92 ? -10.316 10.610 3.615 1.00 14.93 92 TYR D O 1
ATOM 4704 N N . GLU D 1 93 ? -8.491 9.743 4.643 1.00 14.24 93 GLU D N 1
ATOM 4705 C CA . GLU D 1 93 ? -8.328 8.546 3.759 1.00 14.34 93 GLU D CA 1
ATOM 4706 C C . GLU D 1 93 ? -8.022 7.420 4.651 1.00 14.68 93 GLU D C 1
ATOM 4707 O O . GLU D 1 93 ? -7.207 7.466 5.574 1.00 16.60 93 GLU D O 1
ATOM 4713 N N . ILE D 1 94 ? -8.695 6.253 4.410 1.00 14.23 94 ILE D N 1
ATOM 4714 C CA . ILE D 1 94 ? -8.438 5.005 5.141 1.00 14.72 94 ILE D CA 1
ATOM 4715 C C . ILE D 1 94 ? -7.820 3.979 4.137 1.00 13.67 94 ILE D C 1
ATOM 4716 O O . ILE D 1 94 ? -8.378 3.745 3.101 1.00 15.75 94 ILE D O 1
ATOM 4721 N N . PHE D 1 95 ? -6.685 3.461 4.605 1.00 14.88 95 PHE D N 1
ATOM 4722 C CA . PHE D 1 95 ? -5.949 2.409 3.859 1.00 14.85 95 PHE D CA 1
ATOM 4723 C C . PHE D 1 95 ? -6.087 1.167 4.562 1.00 15.69 95 PHE D C 1
ATOM 4724 O O . PHE D 1 95 ? -5.941 1.028 5.820 1.00 16.90 95 PHE D O 1
ATOM 4732 N N . ASN D 1 96 ? -6.478 0.110 3.771 1.00 15.25 96 ASN D N 1
ATOM 4733 C CA . ASN D 1 96 ? -6.649 -1.226 4.386 1.00 17.56 96 ASN D CA 1
ATOM 4734 C C . ASN D 1 96 ? -5.325 -1.918 4.622 1.00 17.14 96 ASN D C 1
ATOM 4735 O O . ASN D 1 96 ? -4.257 -1.319 4.441 1.00 17.77 96 ASN D O 1
ATOM 4740 N N . GLU D 1 97 ? -5.318 -3.141 5.166 1.00 19.43 97 GLU D N 1
ATOM 4741 C CA . GLU D 1 97 ? -4.073 -3.758 5.635 1.00 19.56 97 GLU D CA 1
ATOM 4742 C C . GLU D 1 97 ? -3.186 -4.043 4.405 1.00 21.10 97 GLU D C 1
ATOM 4743 O O . GLU D 1 97 ? -1.961 -4.036 4.639 1.00 24.06 97 GLU D O 1
ATOM 4749 N N . LYS D 1 98 ? -3.712 -4.181 3.185 1.00 19.74 98 LYS D N 1
ATOM 4750 C CA . LYS D 1 98 ? -2.887 -4.255 1.975 1.00 20.29 98 LYS D CA 1
ATOM 4751 C C . LYS D 1 98 ? -2.395 -2.994 1.431 1.00 20.47 98 LYS D C 1
ATOM 4752 O O . LYS D 1 98 ? -1.742 -2.932 0.381 1.00 23.52 98 LYS D O 1
ATOM 4758 N N . GLY D 1 99 ? -2.732 -1.871 2.085 1.00 19.27 99 GLY D N 1
ATOM 4759 C CA . GLY D 1 99 ? -2.271 -0.558 1.694 1.00 19.41 99 GLY D CA 1
ATOM 4760 C C . GLY D 1 99 ? -3.043 0.067 0.644 1.00 19.60 99 GLY D C 1
ATOM 4761 O O . GLY D 1 99 ? -2.646 1.113 0.055 1.00 19.44 99 GLY D O 1
ATOM 4762 N N . GLU D 1 100 ? -4.248 -0.464 0.317 1.00 17.20 100 GLU D N 1
ATOM 4763 C CA . GLU D 1 100 ? -5.118 0.068 -0.693 1.00 18.69 100 GLU D CA 1
ATOM 4764 C C . GLU D 1 100 ? -6.092 1.186 -0.105 1.00 15.77 100 GLU D C 1
ATOM 4765 O O . GLU D 1 100 ? -6.492 0.993 1.040 1.00 17.09 100 GLU D O 1
ATOM 4771 N N . LEU D 1 101 ? -6.462 2.110 -0.906 1.00 15.41 101 LEU D N 1
ATOM 4772 C CA . LEU D 1 101 ? -7.449 3.165 -0.444 1.00 16.24 101 LEU D CA 1
ATOM 4773 C C . LEU D 1 101 ? -8.829 2.522 -0.334 1.00 18.85 101 LEU D C 1
ATOM 4774 O O . LEU D 1 101 ? -9.418 2.128 -1.370 1.00 19.85 101 LEU D O 1
ATOM 4779 N N . ALA D 1 102 ? -9.335 2.414 0.870 1.00 15.30 102 ALA D N 1
ATOM 4780 C CA . ALA D 1 102 ? -10.618 1.791 1.151 1.00 15.17 102 ALA D CA 1
ATOM 4781 C C . ALA D 1 102 ? -11.757 2.784 1.308 1.00 15.05 102 ALA D C 1
ATOM 4782 O O . ALA D 1 102 ? -12.920 2.480 1.066 1.00 15.01 102 ALA D O 1
ATOM 4784 N N . THR D 1 103 ? -11.447 4.007 1.774 1.00 15.45 103 THR D N 1
ATOM 4785 C CA . THR D 1 103 ? -12.503 4.953 2.210 1.00 14.46 103 THR D CA 1
ATOM 4786 C C . THR D 1 103 ? -11.939 6.349 2.136 1.00 14.27 103 THR D C 1
ATOM 4787 O O . THR D 1 103 ? -10.769 6.587 2.484 1.00 15.20 103 THR D O 1
ATOM 4791 N N . THR D 1 104 ? -12.786 7.303 1.763 1.00 14.38 104 THR D N 1
ATOM 4792 C CA . THR D 1 104 ? -12.504 8.738 1.935 1.00 14.31 104 THR D CA 1
ATOM 4793 C C . THR D 1 104 ? -13.643 9.357 2.691 1.00 14.36 104 THR D C 1
ATOM 4794 O O . THR D 1 104 ? -14.718 8.823 2.819 1.00 14.98 104 THR D O 1
ATOM 4798 N N . GLY D 1 105 ? -13.416 10.545 3.284 1.00 14.61 105 GLY D N 1
ATOM 4799 C CA . GLY D 1 105 ? -14.532 11.284 3.904 1.00 15.13 105 GLY D CA 1
ATOM 4800 C C . GLY D 1 105 ? -14.112 12.582 4.429 1.00 15.01 105 GLY D C 1
ATOM 4801 O O . GLY D 1 105 ? -12.917 13.015 4.257 1.00 14.74 105 GLY D O 1
ATOM 4802 N N . SER D 1 106 ? -15.036 13.223 5.142 1.00 14.35 106 SER D N 1
ATOM 4803 C CA . SER D 1 106 ? -14.804 14.527 5.706 1.00 14.36 106 SER D CA 1
ATOM 4804 C C . SER D 1 106 ? -15.701 14.787 6.871 1.00 14.60 106 SER D C 1
ATOM 4805 O O . SER D 1 106 ? -16.796 14.187 6.982 1.00 14.87 106 SER D O 1
ATOM 4808 N N . THR D 1 107 ? -15.278 15.642 7.799 1.00 14.23 107 THR D N 1
ATOM 4809 C CA . THR D 1 107 ? -16.130 16.163 8.890 1.00 14.34 107 THR D CA 1
ATOM 4810 C C . THR D 1 107 ? -15.922 17.622 9.027 1.00 15.02 107 THR D C 1
ATOM 4811 O O . THR D 1 107 ? -14.740 18.102 9.190 1.00 15.77 107 THR D O 1
ATOM 4815 N N . GLU D 1 108 ? -17.012 18.339 9.101 1.00 14.59 108 GLU D N 1
ATOM 4816 C CA . GLU D 1 108 ? -16.961 19.819 9.522 1.00 15.39 108 GLU D CA 1
ATOM 4817 C C . GLU D 1 108 ? -17.227 19.934 10.973 1.00 17.59 108 GLU D C 1
ATOM 4818 O O . GLU D 1 108 ? -18.137 19.252 11.486 1.00 17.55 108 GLU D O 1
ATOM 4824 N N . LEU D 1 109 ? -16.404 20.716 11.692 1.00 16.15 109 LEU D N 1
ATOM 4825 C CA . LEU D 1 109 ? -16.561 20.905 13.136 1.00 16.76 109 LEU D CA 1
ATOM 4826 C C . LEU D 1 109 ? -16.655 22.427 13.386 1.00 17.88 109 LEU D C 1
ATOM 4827 O O . LEU D 1 109 ? -16.070 23.251 12.659 1.00 17.52 109 LEU D O 1
ATOM 4832 N N . ILE D 1 110 ? -17.437 22.754 14.415 1.00 18.23 110 ILE D N 1
ATOM 4833 C CA . ILE D 1 110 ? -17.442 24.147 15.023 1.00 18.70 110 ILE D CA 1
ATOM 4834 C C . ILE D 1 110 ? -17.131 23.977 16.448 1.00 18.47 110 ILE D C 1
ATOM 4835 O O . ILE D 1 110 ? -17.067 22.948 17.035 1.00 21.20 110 ILE D O 1
ATOM 4840 N N . CYS D 1 111 ? -17.004 25.158 17.150 1.00 19.49 111 CYS D N 1
ATOM 4841 C CA . CYS D 1 111 ? -16.855 25.205 18.556 1.00 19.52 111 CYS D CA 1
ATOM 4842 C C . CYS D 1 111 ? -18.008 26.070 19.173 1.00 18.72 111 CYS D C 1
ATOM 4843 O O . CYS D 1 111 ? -18.335 27.106 18.574 1.00 20.84 111 CYS D O 1
ATOM 4846 N N . ILE D 1 112 ? -18.590 25.523 20.187 1.00 20.43 112 ILE D N 1
ATOM 4847 C CA . ILE D 1 112 ? -19.690 26.213 20.898 1.00 20.99 112 ILE D CA 1
ATOM 4848 C C . ILE D 1 112 ? -19.484 26.128 22.407 1.00 22.09 112 ILE D C 1
ATOM 4849 O O . ILE D 1 112 ? -18.765 25.360 22.980 1.00 22.54 112 ILE D O 1
ATOM 4854 N N . LYS D 1 113 ? -20.170 27.123 23.045 1.00 24.75 113 LYS D N 1
ATOM 4855 C CA . LYS D 1 113 ? -20.215 27.064 24.510 1.00 29.41 113 LYS D CA 1
ATOM 4856 C C . LYS D 1 113 ? -21.059 25.918 24.986 1.00 28.53 113 LYS D C 1
ATOM 4857 O O . LYS D 1 113 ? -22.180 25.747 24.552 1.00 29.96 113 LYS D O 1
ATOM 4863 N N . GLU D 1 114 ? -20.571 25.173 25.919 1.00 29.03 114 GLU D N 1
ATOM 4864 C CA . GLU D 1 114 ? -21.244 24.032 26.482 1.00 37.53 114 GLU D CA 1
ATOM 4865 C C . GLU D 1 114 ? -22.613 24.343 27.116 1.00 37.33 114 GLU D C 1
ATOM 4866 O O . GLU D 1 114 ? -23.596 23.600 26.939 1.00 43.68 114 GLU D O 1
ATOM 4872 N N . ASP D 1 115 ? -22.670 25.475 27.824 1.00 39.45 115 ASP D N 1
ATOM 4873 C CA . ASP D 1 115 ? -23.914 25.795 28.590 1.00 46.27 115 ASP D CA 1
ATOM 4874 C C . ASP D 1 115 ? -25.087 26.269 27.692 1.00 50.09 115 ASP D C 1
ATOM 4875 O O . ASP D 1 115 ? -26.223 25.890 27.910 1.00 56.90 115 ASP D O 1
ATOM 4880 N N . THR D 1 116 ? -24.800 27.027 26.631 1.00 46.34 116 THR D N 1
ATOM 4881 C CA . THR D 1 116 ? -25.858 27.616 25.768 1.00 52.39 116 THR D CA 1
ATOM 4882 C C . THR D 1 116 ? -25.930 27.075 24.333 1.00 51.10 116 THR D C 1
ATOM 4883 O O . THR D 1 116 ? -26.824 27.404 23.566 1.00 43.75 116 THR D O 1
ATOM 4887 N N . PHE D 1 117 ? -24.926 26.304 23.947 1.00 44.37 117 PHE D N 1
ATOM 4888 C CA . PHE D 1 117 ? -24.754 25.816 22.588 1.00 35.11 117 PHE D CA 1
ATOM 4889 C C . PHE D 1 117 ? -24.512 26.908 21.560 1.00 38.53 117 PHE D C 1
ATOM 4890 O O . PHE D 1 117 ? -24.576 26.665 20.360 1.00 37.09 117 PHE D O 1
ATOM 4898 N N . LYS D 1 118 ? -24.131 28.081 22.011 1.00 34.01 118 LYS D N 1
ATOM 4899 C CA . LYS D 1 118 ? -23.870 29.194 21.107 1.00 36.63 118 LYS D CA 1
ATOM 4900 C C . LYS D 1 118 ? -22.395 29.081 20.485 1.00 26.14 118 LYS D C 1
ATOM 4901 O O . LYS D 1 118 ? -21.447 28.877 21.222 1.00 28.92 118 LYS D O 1
ATOM 4907 N N . PRO D 1 119 ? -22.298 29.267 19.168 1.00 30.40 119 PRO D N 1
ATOM 4908 C CA . PRO D 1 119 ? -20.997 29.195 18.457 1.00 27.65 119 PRO D CA 1
ATOM 4909 C C . PRO D 1 119 ? -20.029 30.245 18.860 1.00 29.57 119 PRO D C 1
ATOM 4910 O O . PRO D 1 119 ? -20.481 31.396 19.203 1.00 32.10 119 PRO D O 1
ATOM 4914 N N . ILE D 1 120 ? -18.730 29.930 18.875 1.00 26.23 120 ILE D N 1
ATOM 4915 C CA . ILE D 1 120 ? -17.661 30.859 19.247 1.00 23.88 120 ILE D CA 1
ATOM 4916 C C . ILE D 1 120 ? -16.597 30.887 18.118 1.00 24.79 120 ILE D C 1
ATOM 4917 O O . ILE D 1 120 ? -16.422 29.960 17.294 1.00 26.13 120 ILE D O 1
ATOM 4922 N N . ARG D 1 121 ? -15.807 31.951 18.069 1.00 22.93 121 ARG D N 1
ATOM 4923 C CA . ARG D 1 121 ? -14.608 32.146 17.337 1.00 23.57 121 ARG D CA 1
ATOM 4924 C C . ARG D 1 121 ? -13.442 31.529 18.093 1.00 24.92 121 ARG D C 1
ATOM 4925 O O . ARG D 1 121 ? -13.120 31.777 19.309 1.00 25.56 121 ARG D O 1
ATOM 4933 N N . LEU D 1 122 ? -12.665 30.684 17.401 1.00 20.80 122 LEU D N 1
ATOM 4934 C CA . LEU D 1 122 ? -11.602 29.967 18.090 1.00 21.57 122 LEU D CA 1
ATOM 4935 C C . LEU D 1 122 ? -10.547 30.906 18.693 1.00 21.60 122 LEU D C 1
ATOM 4936 O O . LEU D 1 122 ? -9.947 30.589 19.714 1.00 22.85 122 LEU D O 1
ATOM 4941 N N . ASP D 1 123 ? -10.229 31.913 17.922 1.00 19.71 123 ASP D N 1
ATOM 4942 C CA . ASP D 1 123 ? -9.215 32.912 18.348 1.00 21.25 123 ASP D CA 1
ATOM 4943 C C . ASP D 1 123 ? -9.583 33.635 19.674 1.00 22.46 123 ASP D C 1
ATOM 4944 O O . ASP D 1 123 ? -8.618 33.887 20.442 1.00 25.14 123 ASP D O 1
ATOM 4949 N N . ARG D 1 124 ? -10.833 33.782 19.918 1.00 20.54 124 ARG D N 1
ATOM 4950 C CA . ARG D 1 124 ? -11.250 34.495 21.146 1.00 21.62 124 ARG D CA 1
ATOM 4951 C C . ARG D 1 124 ? -11.096 33.649 22.318 1.00 21.30 124 ARG D C 1
ATOM 4952 O O . ARG D 1 124 ? -10.948 34.175 23.443 1.00 24.83 124 ARG D O 1
ATOM 4960 N N . TYR D 1 125 ? -11.234 32.332 22.224 1.00 20.92 125 TYR D N 1
ATOM 4961 C CA . TYR D 1 125 ? -11.220 31.476 23.317 1.00 21.66 125 TYR D CA 1
ATOM 4962 C C . TYR D 1 125 ? -9.941 30.660 23.517 1.00 21.41 125 TYR D C 1
ATOM 4963 O O . TYR D 1 125 ? -9.604 30.234 24.624 1.00 23.74 125 TYR D O 1
ATOM 4972 N N . PHE D 1 126 ? -9.282 30.307 22.366 1.00 20.90 126 PHE D N 1
ATOM 4973 C CA . PHE D 1 126 ? -8.128 29.445 22.366 1.00 21.29 126 PHE D CA 1
ATOM 4974 C C . PHE D 1 126 ? -7.112 30.050 21.385 1.00 23.11 126 PHE D C 1
ATOM 4975 O O . PHE D 1 126 ? -6.858 29.521 20.271 1.00 20.50 126 PHE D O 1
ATOM 4983 N N . PRO D 1 127 ? -6.468 31.211 21.688 1.00 21.80 127 PRO D N 1
ATOM 4984 C CA . PRO D 1 127 ? -5.590 31.828 20.750 1.00 21.62 127 PRO D CA 1
ATOM 4985 C C . PRO D 1 127 ? -4.423 30.907 20.282 1.00 18.48 127 PRO D C 1
ATOM 4986 O O . PRO D 1 127 ? -4.005 31.095 19.185 1.00 21.76 127 PRO D O 1
ATOM 4990 N N . ASP D 1 128 ? -3.971 30.100 21.217 1.00 21.82 128 ASP D N 1
ATOM 4991 C CA . ASP D 1 128 ? -2.863 29.204 20.886 1.00 22.39 128 ASP D CA 1
ATOM 4992 C C . ASP D 1 128 ? -3.307 28.114 19.795 1.00 22.19 128 ASP D C 1
ATOM 4993 O O . ASP D 1 128 ? -2.538 27.829 18.900 1.00 21.88 128 ASP D O 1
ATOM 4998 N N . TRP D 1 129 ? -4.523 27.586 19.945 1.00 21.38 129 TRP D N 1
ATOM 4999 C CA . TRP D 1 129 ? -5.046 26.697 18.877 1.00 18.48 129 TRP D CA 1
ATOM 5000 C C . TRP D 1 129 ? -5.159 27.429 17.607 1.00 18.67 129 TRP D C 1
ATOM 5001 O O . TRP D 1 129 ? -4.791 26.976 16.515 1.00 19.59 129 TRP D O 1
ATOM 5012 N N . HIS D 1 130 ? -5.752 28.661 17.596 1.00 18.87 130 HIS D N 1
ATOM 5013 C CA . HIS D 1 130 ? -5.826 29.437 16.460 1.00 17.86 130 HIS D CA 1
ATOM 5014 C C . HIS D 1 130 ? -4.543 29.668 15.743 1.00 19.61 130 HIS D C 1
ATOM 5015 O O . HIS D 1 130 ? -4.416 29.608 14.495 1.00 20.14 130 HIS D O 1
ATOM 5022 N N . GLU D 1 131 ? -3.500 30.039 16.525 1.00 21.69 131 GLU D N 1
ATOM 5023 C CA . GLU D 1 131 ? -2.185 30.259 15.876 1.00 22.17 131 GLU D CA 1
ATOM 5024 C C . GLU D 1 131 ? -1.618 29.029 15.162 1.00 20.54 131 GLU D C 1
ATOM 5025 O O . GLU D 1 131 ? -1.234 29.198 14.056 1.00 22.07 131 GLU D O 1
ATOM 5031 N N . ALA D 1 132 ? -1.826 27.898 15.833 1.00 20.84 132 ALA D N 1
ATOM 5032 C CA . ALA D 1 132 ? -1.378 26.649 15.172 1.00 20.11 132 ALA D CA 1
ATOM 5033 C C . ALA D 1 132 ? -2.149 26.307 13.901 1.00 18.37 132 ALA D C 1
ATOM 5034 O O . ALA D 1 132 ? -1.580 25.987 12.835 1.00 19.19 132 ALA D O 1
ATOM 5036 N N . TYR D 1 133 ? -3.473 26.393 13.971 1.00 17.58 133 TYR D N 1
ATOM 5037 C CA . TYR D 1 133 ? -4.319 26.055 12.782 1.00 17.73 133 TYR D CA 1
ATOM 5038 C C . TYR D 1 133 ? -4.078 26.982 11.610 1.00 16.40 133 TYR D C 1
ATOM 5039 O O . TYR D 1 133 ? -4.090 26.659 10.483 1.00 17.32 133 TYR D O 1
ATOM 5048 N N . SER D 1 134 ? -3.833 28.316 11.980 1.00 19.18 134 SER D N 1
ATOM 5049 C CA . SER D 1 134 ? -3.523 29.320 10.977 1.00 20.07 134 SER D CA 1
ATOM 5050 C C . SER D 1 134 ? -2.168 29.034 10.264 1.00 18.28 134 SER D C 1
ATOM 5051 O O . SER D 1 134 ? -2.161 29.184 9.034 1.00 21.28 134 SER D O 1
ATOM 5054 N N . LYS D 1 135 ? -1.244 28.691 11.080 1.00 18.90 135 LYS D N 1
ATOM 5055 C CA . LYS D 1 135 ? 0.115 28.349 10.559 1.00 22.21 135 LYS D CA 1
ATOM 5056 C C . LYS D 1 135 ? 0.034 27.106 9.631 1.00 20.69 135 LYS D C 1
ATOM 5057 O O . LYS D 1 135 ? 0.512 27.131 8.498 1.00 22.10 135 LYS D O 1
ATOM 5063 N N . VAL D 1 136 ? -0.779 26.120 10.060 1.00 19.02 136 VAL D N 1
ATOM 5064 C CA . VAL D 1 136 ? -0.978 24.954 9.154 1.00 18.16 136 VAL D CA 1
ATOM 5065 C C . VAL D 1 136 ? -1.686 25.275 7.934 1.00 19.19 136 VAL D C 1
ATOM 5066 O O . VAL D 1 136 ? -1.333 24.769 6.827 1.00 19.41 136 VAL D O 1
ATOM 5070 N N . GLN D 1 137 ? -2.746 26.099 8.007 1.00 17.65 137 GLN D N 1
ATOM 5071 C CA . GLN D 1 137 ? -3.421 26.478 6.840 1.00 19.26 137 GLN D CA 1
ATOM 5072 C C . GLN D 1 137 ? -2.480 27.145 5.764 1.00 20.02 137 GLN D C 1
ATOM 5073 O O . GLN D 1 137 ? -2.620 26.923 4.586 1.00 21.67 137 GLN D O 1
ATOM 5079 N N . ALA D 1 138 ? -1.660 28.053 6.298 1.00 21.35 138 ALA D N 1
ATOM 5080 C CA . ALA D 1 138 ? -0.674 28.739 5.368 1.00 23.13 138 ALA D CA 1
ATOM 5081 C C . ALA D 1 138 ? 0.291 27.711 4.787 1.00 23.02 138 ALA D C 1
ATOM 5082 O O . ALA D 1 138 ? 0.519 27.797 3.515 1.00 25.88 138 ALA D O 1
ATOM 5084 N N . LEU D 1 139 ? 0.794 26.767 5.548 1.00 21.75 139 LEU D N 1
ATOM 5085 C CA . LEU D 1 139 ? 1.705 25.704 4.961 1.00 23.06 139 LEU D CA 1
ATOM 5086 C C . LEU D 1 139 ? 0.919 24.888 3.941 1.00 21.91 139 LEU D C 1
ATOM 5087 O O . LEU D 1 139 ? 1.410 24.519 2.846 1.00 22.74 139 LEU D O 1
ATOM 5092 N N . ASN D 1 140 ? -0.299 24.467 4.262 1.00 19.52 140 ASN D N 1
ATOM 5093 C CA . ASN D 1 140 ? -1.150 23.766 3.300 1.00 21.88 140 ASN D CA 1
ATOM 5094 C C . ASN D 1 140 ? -1.297 24.516 1.966 1.00 23.19 140 ASN D C 1
ATOM 5095 O O . ASN D 1 140 ? -1.149 23.951 0.909 1.00 24.52 140 ASN D O 1
ATOM 5100 N N . ASN D 1 141 ? -1.552 25.817 2.074 1.00 24.38 141 ASN D N 1
ATOM 5101 C CA . ASN D 1 141 ? -1.774 26.661 0.872 1.00 26.14 141 ASN D CA 1
ATOM 5102 C C . ASN D 1 141 ? -0.502 26.750 0.063 1.00 27.93 141 ASN D C 1
ATOM 5103 O O . ASN D 1 141 ? -0.615 26.891 -1.164 1.00 34.19 141 ASN D O 1
ATOM 5108 N N . GLU D 1 142 ? 0.600 26.645 0.707 1.00 24.89 142 GLU D N 1
ATOM 5109 C CA . GLU D 1 142 ? 1.979 26.616 -0.014 1.00 28.33 142 GLU D CA 1
ATOM 5110 C C . GLU D 1 142 ? 2.298 25.288 -0.616 1.00 31.36 142 GLU D C 1
ATOM 5111 O O . GLU D 1 142 ? 3.395 25.105 -1.147 1.00 33.47 142 GLU D O 1
ATOM 5117 N N . GLY D 1 143 ? 1.441 24.285 -0.413 1.00 29.74 143 GLY D N 1
ATOM 5118 C CA . GLY D 1 143 ? 1.652 22.942 -0.943 1.00 29.97 143 GLY D CA 1
ATOM 5119 C C . GLY D 1 143 ? 2.662 22.196 -0.167 1.00 26.67 143 GLY D C 1
ATOM 5120 O O . GLY D 1 143 ? 3.111 21.13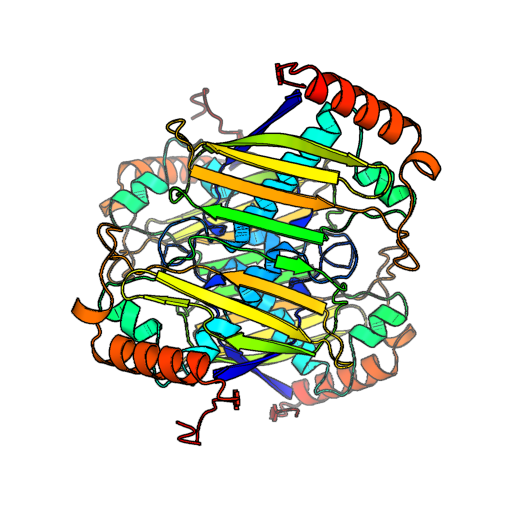2 -0.635 1.00 30.55 143 GLY D O 1
ATOM 5121 N N . LYS D 1 144 ? 2.947 22.458 1.085 1.00 23.62 144 LYS D N 1
ATOM 5122 C CA . LYS D 1 144 ? 3.774 21.689 1.817 1.00 25.24 144 LYS D CA 1
ATOM 5123 C C . LYS D 1 144 ? 3.133 20.310 2.155 1.00 26.38 144 LYS D C 1
ATOM 5124 O O . LYS D 1 144 ? 1.925 20.219 2.354 1.00 24.81 144 LYS D O 1
ATOM 5130 N N . ILE D 1 145 ? 3.962 19.272 2.209 1.00 23.43 145 ILE D N 1
ATOM 5131 C CA . ILE D 1 145 ? 3.482 17.863 2.413 1.00 24.96 145 ILE D CA 1
ATOM 5132 C C . ILE D 1 145 ? 4.371 17.395 3.534 1.00 26.42 145 ILE D C 1
ATOM 5133 O O . ILE D 1 145 ? 5.633 17.259 3.419 1.00 32.23 145 ILE D O 1
ATOM 5138 N N . VAL D 1 146 ? 3.869 17.104 4.739 1.00 22.35 146 VAL D N 1
ATOM 5139 C CA . VAL D 1 146 ? 4.588 16.642 5.831 1.00 23.08 146 VAL D CA 1
ATOM 5140 C C . VAL D 1 146 ? 3.716 15.857 6.813 1.00 23.35 146 VAL D C 1
ATOM 5141 O O . VAL D 1 146 ? 2.583 16.301 7.079 1.00 21.28 146 VAL D O 1
ATOM 5145 N N . GLU D 1 147 ? 4.161 14.777 7.378 1.00 19.36 147 GLU D N 1
ATOM 5146 C CA . GLU D 1 147 ? 3.580 14.049 8.484 1.00 19.67 147 GLU D CA 1
ATOM 5147 C C . GLU D 1 147 ? 3.848 14.637 9.769 1.00 21.21 147 GLU D C 1
ATOM 5148 O O . GLU D 1 147 ? 5.031 14.737 10.142 1.00 25.36 147 GLU D O 1
ATOM 5154 N N . ILE D 1 148 ? 2.864 15.100 10.565 1.00 20.28 148 ILE D N 1
ATOM 5155 C CA . ILE D 1 148 ? 3.022 15.509 11.890 1.00 20.47 148 ILE D CA 1
ATOM 5156 C C . ILE D 1 148 ? 3.082 14.405 12.857 1.00 21.54 148 ILE D C 1
ATOM 5157 O O . ILE D 1 148 ? 2.262 13.416 12.638 1.00 24.58 148 ILE D O 1
ATOM 5162 N N . MET D 1 149 ? 3.813 14.424 14.028 1.00 26.71 149 MET D N 1
ATOM 5163 C CA . MET D 1 149 ? 4.128 13.306 14.984 1.00 31.34 149 MET D CA 1
ATOM 5164 C C . MET D 1 149 ? 4.499 14.089 16.247 1.00 33.28 149 MET D C 1
ATOM 5165 O O . MET D 1 149 ? 3.902 13.921 17.285 1.00 45.62 149 MET D O 1
#

InterPro domains:
  IPR006683 Thioesterase domain [PF03061] (18-102)
  IPR006684 Acyl-CoA thioester hydrolase YbgC/YbaW family [TIGR00051] (11-122)
  IPR029069 HotDog domain superfamily [SSF54637] (3-133)
  IPR050563 4-hydroxybenzoyl-CoA thioesterase [PTHR31793] (6-124)

B-factor: mean 23.85, std 9.91, range [12.24, 82.25]

Organism: Staphylococcus aureus (NCBI:txid1280)

Sequence (608 aa):
MIYSITEIEARYAETDKMGVIYHGNYATWFEEVARLDYISSKLGFSYADMEKQGIIISPVTDLNVNNYKKSIFYPEKVKVKTWVEKYSRLRSVYKYEIFNEKGELATTGSTELICIKEDTFKPIRLDRYFPDWHEAYSKVQALNNEGKIVEIMDGIDSLMMIYSITEIEARYAETDKMMGVIYHGNYATWFEVARLDYISSKLGFSYADMEKQGIISPVTDLNVNYKKSIFYPEKVKVKTWVEKYSRLRSVYKYEIFNEKGELATTGSTELICIKEDTFKPIRLDRYFPDWHEAYSKVQALNNEGKIVEIMMMIYSITEIEARYAETDKMGVIYHGNYATWFEEVARLDYISSKLGFSYADMEKQGIISPVTDLNNVNYKKSIFYPEEKVKVKTWVEEKYSRLRSVYKYEIFNEKGELATTGSTEELICIKEDTFKPIRLDRYFPDWHEAYSKVQALNNEGKIVEIMDGIDSLMMIYSITEIEARYAETDKMMGVIYHGNYATWFEVARLDYISKLGFSYADMEKQGIISPVTDLNVNYKKSIFYPEKVKVKTWVEKYSRLRRSVYKYEIFNEKGELATTGSTELICIKEDTFKPIRLDRYFPDWHEAYSKVQALNNEGKIVEIM

Nearest PDB structures (foldseek):
  6fdg-assembly1_D  TM=1.007E+00  e=6.622E-29  Staphylococcus aureus
  5kl9-assembly1_B  TM=9.302E-01  e=1.576E-10  Escherichia coli O157:H7
  5t06-assembly1_B  TM=9.203E-01  e=1.669E-10  Escherichia coli O157:H7
  5eo2-assembly2_C  TM=8.280E-01  e=1.104E-09  Staphylococcus aureus subsp. aureus Mu50
  2own-assembly1_A  TM=8.834E-01  e=1.295E-08  Lactiplantibacillus plantarum

Radius of gyration: 25.11 Å; Cα contacts (8 Å, |Δi|>4): 1368; chains: 4; bounding box: 62×67×65 Å

Foldseek 3Di:
DAKAKDKDWDDPVQADPVQFRDPVCVVVVVVVRVQVRQVLLPDHQVVVVVVQKHKDWDDKWKDFPATHGPGWIKMKIKDWPDDDQFKTKMKIWIATPVRDTGMIMITIMGMAGNPPRHTDGCCVPPVVVVVSVVVRVVCVVVVDDHYGDPPDPTD/DAKAKDKDWDDPVQDDPVQFRDPVCVVVVVVVRVQVVQVLLPDHQVVVVVVQKHKDWPDKWKDFQATAHPGWIKMKIKDWPDDDQFKTKIKIFIATNVRHTGMIMITMIGMAGNVVSHTDGCCVPPVVVVVSVVVRVVCVVVPDDDYGD/DEKAKDKDWDDPVQADPVQFRDPVCVVVVVVVRVQQRQVLLPDHQVVVVVVQKDKDWDDKWKDFQATHHPGWIKMKIKDWPDDDQFKTKMKIWIATPVRDTGMIMITMIGMAGNPPRHTDGCCVPPVPVVVSVVVRVVCVVVPDDHHGGPPDPGD/DEKAKDKDWDDPVQADPVQFRDPVCVVVVVVVRVQVVQVLLPDHQVVVVVVQKHKDWPDKWKDFAATHHPGWIKMKIKDFPDDDQFKTKMKIFIATNVRHTGMIMITMIGMAGNPPRHTDGCCVPPVVVVVSVVVRVVCVVVVHDDYGD